Protein 1ZEE (pdb70)

CATH classification: 1.20.58.600 (+1 more: 1.20.58.480)

Solvent-accessible surface area: 31038 Å² total

Structure (mmCIF, N/CA/C/O backbone):
data_1ZEE
#
_entry.id   1ZEE
#
_cell.length_a   138.082
_cell.length_b   68.024
_cell.length_c   90.954
_cell.angle_alpha   90.00
_cell.angle_beta   90.00
_cell.angle_gamma   90.00
#
_symmetry.space_group_name_H-M   'P 21 21 2'
#
loop_
_entity.id
_entity.type
_entity.pdbx_description
1 polymer 'hypothetical protein SO4414'
2 water water
#
loop_
_atom_site.group_PDB
_atom_site.id
_atom_site.type_symbol
_atom_site.label_atom_id
_atom_site.label_alt_id
_atom_site.label_comp_id
_atom_site.label_asym_id
_atom_site.label_entity_id
_atom_site.label_seq_id
_atom_site.pdbx_PDB_ins_code
_atom_site.Cartn_x
_atom_site.Cartn_y
_atom_site.Cartn_z
_atom_site.occupancy
_atom_site.B_iso_or_equiv
_atom_site.auth_seq_id
_atom_site.auth_comp_id
_atom_site.auth_asym_id
_atom_site.auth_atom_id
_atom_site.pdbx_PDB_model_num
ATOM 1 N N . TYR A 1 6 ? 66.619 4.422 30.277 1.00 65.78 6 TYR A N 1
ATOM 2 C CA . TYR A 1 6 ? 65.625 3.531 30.948 1.00 65.54 6 TYR A CA 1
ATOM 3 C C . TYR A 1 6 ? 65.303 3.999 32.364 1.00 63.76 6 TYR A C 1
ATOM 4 O O . TYR A 1 6 ? 64.145 3.994 32.777 1.00 64.19 6 TYR A O 1
ATOM 13 N N . ASN A 1 7 ? 66.332 4.391 33.109 1.00 61.00 7 ASN A N 1
ATOM 14 C CA . ASN A 1 7 ? 66.159 4.844 34.485 1.00 58.63 7 ASN A CA 1
ATOM 15 C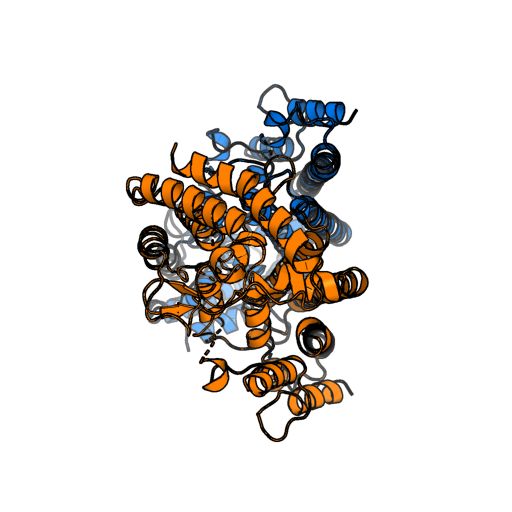 C . ASN A 1 7 ? 65.211 6.032 34.588 1.00 57.20 7 ASN A C 1
ATOM 16 O O . ASN A 1 7 ? 64.305 6.046 35.429 1.00 56.34 7 ASN A O 1
ATOM 21 N N . THR A 1 8 ? 65.426 7.028 33.730 1.00 54.76 8 THR A N 1
ATOM 22 C CA . THR A 1 8 ? 64.591 8.221 33.715 1.00 52.10 8 THR A CA 1
ATOM 23 C C . THR A 1 8 ? 63.142 7.822 33.492 1.00 50.07 8 THR A C 1
ATOM 24 O O . THR A 1 8 ? 62.248 8.309 34.177 1.00 48.34 8 THR A O 1
ATOM 28 N N . GLU A 1 9 ? 62.920 6.928 32.532 1.00 49.31 9 GLU A N 1
ATOM 29 C CA . GLU A 1 9 ? 61.574 6.455 32.224 1.00 48.80 9 GLU A CA 1
ATOM 30 C C . GLU A 1 9 ? 61.002 5.677 33.402 1.00 47.55 9 GLU A C 1
ATOM 31 O O . GLU A 1 9 ? 59.800 5.718 33.661 1.00 48.98 9 GLU A O 1
ATOM 37 N N . ALA A 1 10 ? 61.865 4.964 34.118 1.00 45.41 10 ALA A N 1
ATOM 38 C CA . ALA A 1 10 ? 61.420 4.175 35.261 1.00 43.95 10 ALA A CA 1
ATOM 39 C C . ALA A 1 10 ? 60.945 5.084 36.379 1.00 42.69 10 ALA A C 1
ATOM 40 O O . ALA A 1 10 ? 59.922 4.823 37.015 1.00 43.77 10 ALA A O 1
ATOM 42 N N . PHE A 1 11 ? 61.691 6.155 36.622 1.00 40.39 11 PHE A N 1
ATOM 43 C CA . PHE A 1 11 ? 61.322 7.085 37.678 1.00 37.64 11 PHE A CA 1
ATOM 44 C C . PHE A 1 11 ? 59.999 7.776 37.340 1.00 38.72 11 PHE A C 1
ATOM 45 O O . PHE A 1 11 ? 59.141 7.948 38.213 1.00 41.15 11 PHE A O 1
ATOM 53 N N . ASP A 1 12 ? 59.814 8.151 36.077 1.00 38.28 12 ASP A N 1
ATOM 54 C CA . ASP A 1 12 ? 58.578 8.817 35.672 1.00 38.57 12 ASP A CA 1
ATOM 55 C C . ASP A 1 12 ? 57.364 7.897 35.851 1.00 39.02 12 ASP A C 1
ATOM 56 O O . ASP A 1 12 ? 56.317 8.327 36.340 1.00 39.62 12 ASP A O 1
ATOM 61 N N . GLU A 1 13 ? 57.507 6.633 35.460 1.00 39.98 13 GLU A N 1
ATOM 62 C CA . GLU A 1 13 ? 56.420 5.661 35.599 1.00 40.67 13 GLU A CA 1
ATOM 63 C C . GLU A 1 13 ? 56.037 5.489 37.064 1.00 39.67 13 GLU A C 1
ATOM 64 O O . GLU A 1 13 ? 54.858 5.338 37.399 1.00 40.49 13 GLU A O 1
ATOM 70 N N . TRP A 1 14 ? 57.042 5.522 37.934 1.00 37.39 14 TRP A N 1
ATOM 71 C CA . TRP A 1 14 ? 56.817 5.400 39.367 1.00 35.06 14 TRP A CA 1
ATOM 72 C C . TRP A 1 14 ? 56.004 6.593 39.877 1.00 33.94 14 TRP A C 1
ATOM 73 O O . TRP A 1 14 ? 55.061 6.431 40.650 1.00 33.02 14 TRP A O 1
ATOM 84 N N . ILE A 1 15 ? 56.382 7.792 39.440 1.00 34.30 15 ILE A N 1
ATOM 85 C CA . ILE A 1 15 ? 55.691 9.014 39.855 1.00 32.86 15 ILE A CA 1
ATOM 86 C C . ILE A 1 15 ? 54.225 8.985 39.424 1.00 33.90 15 ILE A C 1
ATOM 87 O O . ILE A 1 15 ? 53.349 9.444 40.158 1.00 35.78 15 ILE A O 1
ATOM 92 N N . ARG A 1 16 ? 53.962 8.442 38.237 1.00 34.66 16 ARG A N 1
ATOM 93 C CA . ARG A 1 16 ? 52.609 8.383 37.686 1.00 34.78 16 ARG A CA 1
ATOM 94 C C . ARG A 1 16 ? 51.773 7.200 38.159 1.00 36.95 16 ARG A C 1
ATOM 95 O O . ARG A 1 16 ? 50.589 7.098 37.810 1.00 36.96 16 ARG A O 1
ATOM 103 N N . SER A 1 17 ? 52.373 6.304 38.937 1.00 37.51 17 SER A N 1
ATOM 104 C CA . SER A 1 17 ? 51.645 5.132 39.442 1.00 38.78 17 SER A CA 1
ATOM 105 C C . SER A 1 17 ? 51.773 4.949 40.966 1.00 39.21 17 SER A C 1
ATOM 106 O O . SER A 1 17 ? 50.980 5.500 41.738 1.00 37.99 17 SER A O 1
ATOM 109 N N . ARG A 1 18 ? 52.780 4.181 41.385 1.00 40.27 18 ARG A N 1
ATOM 110 C CA . ARG A 1 18 ? 52.998 3.891 42.796 1.00 41.63 18 ARG A CA 1
ATOM 111 C C . ARG A 1 18 ? 53.026 5.154 43.649 1.00 41.35 18 ARG A C 1
ATOM 112 O O . ARG A 1 18 ? 52.478 5.177 44.749 1.00 42.76 18 ARG A O 1
ATOM 120 N N . PHE A 1 19 ? 53.657 6.206 43.137 1.00 41.59 19 PHE A N 1
ATOM 121 C CA . PHE A 1 19 ? 53.750 7.472 43.858 1.00 40.18 19 PHE A CA 1
ATOM 122 C C . PHE A 1 19 ? 52.365 7.980 44.274 1.00 41.14 19 PHE A C 1
ATOM 123 O O . PHE A 1 19 ? 52.167 8.413 45.415 1.00 42.37 19 PHE A O 1
ATOM 131 N N . VAL A 1 20 ? 51.411 7.925 43.347 1.00 40.55 20 VAL A N 1
ATOM 132 C CA . VAL A 1 20 ? 50.056 8.395 43.613 1.00 40.20 20 VAL A CA 1
ATOM 133 C C . VAL A 1 20 ? 49.358 7.550 44.668 1.00 42.29 20 VAL A C 1
ATOM 134 O O . VAL A 1 20 ? 48.765 8.082 45.608 1.00 42.70 20 VAL A O 1
ATOM 138 N N . GLU A 1 21 ? 49.420 6.231 44.504 1.00 44.39 21 GLU A N 1
ATOM 139 C CA . GLU A 1 21 ? 48.784 5.311 45.447 1.00 45.80 21 GLU A CA 1
ATOM 140 C C . GLU A 1 21 ? 49.231 5.584 46.879 1.00 44.48 21 GLU A C 1
ATOM 141 O O . GLU A 1 21 ? 48.404 5.692 47.787 1.00 43.29 21 GLU A O 1
ATOM 147 N N . LEU A 1 22 ? 50.540 5.706 47.071 1.00 43.32 22 LEU A N 1
ATOM 148 C CA . LEU A 1 22 ? 51.091 5.954 48.390 1.00 42.26 22 LEU A CA 1
ATOM 149 C C . LEU A 1 22 ? 50.572 7.231 49.028 1.00 41.85 22 LEU A C 1
ATOM 150 O O . LEU A 1 22 ? 50.040 7.200 50.131 1.00 43.86 22 LEU A O 1
ATOM 155 N N . ASN A 1 23 ? 50.722 8.361 48.350 1.00 42.21 23 ASN A N 1
ATOM 156 C CA . ASN A 1 23 ? 50.251 9.620 48.918 1.00 39.45 23 ASN A CA 1
ATOM 157 C C . ASN A 1 23 ? 48.761 9.566 49.201 1.00 39.15 23 ASN A C 1
ATOM 158 O O . ASN A 1 23 ? 48.291 10.109 50.201 1.00 38.72 23 ASN A O 1
ATOM 163 N N . SER A 1 24 ? 48.015 8.917 48.314 1.00 39.17 24 SER A N 1
ATOM 164 C CA . SER A 1 24 ? 46.570 8.807 48.481 1.00 41.32 24 SER A CA 1
ATOM 165 C C . SER A 1 24 ? 46.209 8.034 49.742 1.00 42.15 24 SER A C 1
ATOM 166 O O . SER A 1 24 ? 45.429 8.513 50.572 1.00 41.79 24 SER A O 1
ATOM 169 N N . GLN A 1 25 ? 46.775 6.837 49.872 1.00 43.23 25 GLN A N 1
ATOM 170 C CA . GLN A 1 25 ? 46.526 5.983 51.028 1.00 44.73 25 GLN A CA 1
ATOM 171 C C . GLN A 1 25 ? 46.892 6.715 52.310 1.00 45.30 25 GLN A C 1
ATOM 172 O O . GLN A 1 25 ? 46.226 6.563 53.335 1.00 46.60 25 GLN A O 1
ATOM 178 N N . LEU A 1 26 ? 47.941 7.528 52.238 1.00 45.21 26 LEU A N 1
ATOM 179 C CA . LEU A 1 26 ? 48.393 8.293 53.385 1.00 45.68 26 LEU A CA 1
ATOM 180 C C . LEU A 1 26 ? 47.397 9.385 53.732 1.00 47.28 26 LEU A C 1
ATOM 181 O O . LEU A 1 26 ? 47.114 9.622 54.909 1.00 46.65 26 LEU A O 1
ATOM 186 N N . GLU A 1 27 ? 46.864 10.054 52.711 1.00 48.37 27 GLU A N 1
ATOM 187 C CA . GLU A 1 27 ? 45.883 11.111 52.940 1.00 48.49 27 GLU A CA 1
ATOM 188 C C . GLU A 1 27 ? 44.652 10.532 53.624 1.00 49.71 27 GLU A C 1
ATOM 189 O O . GLU A 1 27 ? 43.999 11.208 54.422 1.00 50.32 27 GLU A O 1
ATOM 195 N N . GLN A 1 28 ? 44.335 9.280 53.308 1.00 51.51 28 GLN A N 1
ATOM 196 C CA . GLN A 1 28 ? 43.173 8.628 53.902 1.00 54.21 28 GLN A CA 1
ATOM 197 C C . GLN A 1 28 ? 43.367 8.463 55.409 1.00 54.41 28 GLN A C 1
ATOM 198 O O . GLN A 1 28 ? 42.424 8.627 56.182 1.00 55.03 28 GLN A O 1
ATOM 204 N N . LEU A 1 29 ? 44.595 8.150 55.819 1.00 53.43 29 LEU A N 1
ATOM 205 C CA . LEU A 1 29 ? 44.909 7.983 57.231 1.00 52.08 29 LEU A CA 1
ATOM 206 C C . LEU A 1 29 ? 44.845 9.316 57.968 1.00 52.13 29 LEU A C 1
ATOM 207 O O . LEU A 1 29 ? 44.266 9.404 59.047 1.00 52.10 29 LEU A O 1
ATOM 212 N N . TYR A 1 30 ? 45.444 10.354 57.390 1.00 51.77 30 TYR A N 1
ATOM 213 C CA . TYR A 1 30 ? 45.436 11.665 58.026 1.00 51.42 30 TYR A CA 1
ATOM 214 C C . TYR A 1 30 ? 44.025 12.210 58.179 1.00 50.82 30 TYR A C 1
ATOM 215 O O . TYR A 1 30 ? 43.678 12.768 59.217 1.00 50.67 30 TYR A O 1
ATOM 224 N N . TYR A 1 31 ? 43.221 12.054 57.133 1.00 49.29 31 TYR A N 1
ATOM 225 C CA . TYR A 1 31 ? 41.858 12.569 57.132 1.00 50.20 31 TYR A CA 1
ATOM 226 C C . TYR A 1 31 ? 40.956 11.871 58.140 1.00 51.95 31 TYR A C 1
ATOM 227 O O . TYR A 1 31 ? 39.866 12.362 58.450 1.00 52.55 31 TYR A O 1
ATOM 236 N N . GLN A 1 32 ? 41.401 10.725 58.650 1.00 53.09 32 GLN A N 1
ATOM 237 C CA . GLN A 1 32 ? 40.614 9.981 59.633 1.00 53.80 32 GLN A CA 1
ATOM 238 C C . GLN A 1 32 ? 40.740 10.595 61.023 1.00 53.73 32 GLN A C 1
ATOM 239 O O . GLN A 1 32 ? 39.740 10.932 61.657 1.00 54.95 32 GLN A O 1
ATOM 245 N N . GLN A 1 33 ? 41.977 10.747 61.483 1.00 53.23 33 GLN A N 1
ATOM 246 C CA . GLN A 1 33 ? 42.233 11.280 62.812 1.00 53.62 33 GLN A CA 1
ATOM 247 C C . GLN A 1 33 ? 41.439 12.547 63.109 1.00 53.72 33 GLN A C 1
ATOM 248 O O . GLN A 1 33 ? 40.870 13.169 62.208 1.00 55.46 33 GLN A O 1
ATOM 254 N N . THR A 1 34 ? 41.384 12.911 64.386 1.00 53.13 34 THR A N 1
ATOM 255 C CA . THR A 1 34 ? 40.637 14.089 64.809 1.00 52.51 34 THR A CA 1
ATOM 256 C C . THR A 1 34 ? 41.410 15.365 64.501 1.00 52.67 34 THR A C 1
ATOM 257 O O . THR A 1 34 ? 40.820 16.395 64.168 1.00 52.84 34 THR A O 1
ATOM 261 N N . ASP A 1 35 ? 42.732 15.295 64.617 1.00 52.78 35 ASP A N 1
ATOM 262 C CA . ASP A 1 35 ? 43.579 16.447 64.323 1.00 53.92 35 ASP A CA 1
ATOM 263 C C . ASP A 1 35 ? 43.482 16.720 62.815 1.00 54.18 35 ASP A C 1
ATOM 264 O O . ASP A 1 35 ? 43.182 17.839 62.390 1.00 55.12 35 ASP A O 1
ATOM 269 N N . ARG A 1 36 ? 43.755 15.688 62.018 1.00 52.82 36 ARG A N 1
ATOM 270 C CA . ARG A 1 36 ? 43.672 15.771 60.559 1.00 52.68 36 ARG A CA 1
ATOM 271 C C . ARG A 1 36 ? 44.865 16.453 59.887 1.00 52.83 36 ARG A C 1
ATOM 272 O O . ARG A 1 36 ? 45.213 16.121 58.753 1.00 52.20 36 ARG A O 1
ATOM 280 N N . ALA A 1 37 ? 45.481 17.404 60.583 1.00 53.25 37 ALA A N 1
ATOM 281 C CA . ALA A 1 37 ? 46.655 18.112 60.070 1.00 53.87 37 ALA A CA 1
ATOM 282 C C . ALA A 1 37 ? 47.891 17.380 60.563 1.00 54.30 37 ALA A C 1
ATOM 283 O O . ALA A 1 37 ? 48.970 17.458 59.970 1.00 54.46 37 ALA A O 1
ATOM 285 N N . ASN A 1 38 ? 47.706 16.658 61.663 1.00 58.51 38 ASN A N 1
ATOM 286 C CA . ASN A 1 38 ? 48.777 15.895 62.291 1.00 59.23 38 ASN A CA 1
ATOM 287 C C . ASN A 1 38 ? 49.352 14.823 61.378 1.00 59.05 38 ASN A C 1
ATOM 288 O O . ASN A 1 38 ? 48.638 14.207 60.591 1.00 59.41 38 ASN A O 1
ATOM 293 N N . VAL A 1 39 ? 50.654 14.603 61.496 1.00 60.96 39 VAL A N 1
ATOM 294 C CA . VAL A 1 39 ? 51.338 13.611 60.678 1.00 62.45 39 VAL A CA 1
ATOM 295 C C . VAL A 1 39 ? 52.174 12.702 61.577 1.00 63.35 39 VAL A C 1
ATOM 296 O O . VAL A 1 39 ? 52.490 11.566 61.220 1.00 63.21 39 VAL A O 1
ATOM 300 N N . GLN A 1 40 ? 52.516 13.219 62.753 1.00 65.49 40 GLN A N 1
ATOM 301 C CA . GLN A 1 40 ? 53.309 12.487 63.732 1.00 67.73 40 GLN A CA 1
ATOM 302 C C . GLN A 1 40 ? 52.593 11.183 64.076 1.00 68.59 40 GLN A C 1
ATOM 303 O O . GLN A 1 40 ? 51.470 11.203 64.574 1.00 68.74 40 GLN A O 1
ATOM 309 N N . GLU A 1 41 ? 53.244 10.054 63.809 1.00 69.54 41 GLU A N 1
ATOM 310 C CA . GLU A 1 41 ? 52.661 8.743 64.086 1.00 71.03 41 GLU A CA 1
ATOM 311 C C . GLU A 1 41 ? 51.322 8.557 63.388 1.00 71.29 41 GLU A C 1
ATOM 312 O O . GLU A 1 41 ? 50.304 9.093 63.824 1.00 72.56 41 GLU A O 1
ATOM 318 N N . VAL A 1 42 ? 51.320 7.792 62.306 1.00 70.85 42 VAL A N 1
ATOM 319 C CA . VAL A 1 42 ? 50.084 7.542 61.581 1.00 70.60 42 VAL A CA 1
ATOM 320 C C . VAL A 1 42 ? 50.304 6.577 60.423 1.00 70.26 42 VAL A C 1
ATOM 321 O O . VAL A 1 42 ? 49.684 5.513 60.365 1.00 71.86 42 VAL A O 1
ATOM 325 N N . GLY A 1 43 ? 51.189 6.941 59.506 1.00 68.28 43 GLY A N 1
ATOM 326 C CA . GLY A 1 43 ? 51.464 6.067 58.381 1.00 66.56 43 GLY A CA 1
ATOM 327 C C . GLY A 1 43 ? 52.957 5.948 58.182 1.00 66.04 43 GLY A C 1
ATOM 328 O O . GLY A 1 43 ? 53.454 6.104 57.072 1.00 65.60 43 GLY A O 1
ATOM 329 N N . THR A 1 44 ? 53.674 5.670 59.267 1.00 65.69 44 THR A N 1
ATOM 330 C CA . THR A 1 44 ? 55.127 5.551 59.216 1.00 64.65 44 THR A CA 1
ATOM 331 C C . THR A 1 44 ? 55.607 4.430 58.305 1.00 63.64 44 THR A C 1
ATOM 332 O O . THR A 1 44 ? 56.778 4.395 57.928 1.00 64.42 44 THR A O 1
ATOM 336 N N . GLU A 1 45 ? 54.706 3.515 57.956 1.00 62.12 45 GLU A N 1
ATOM 337 C CA . GLU A 1 45 ? 55.051 2.403 57.078 1.00 60.22 45 GLU A CA 1
ATOM 338 C C . GLU A 1 45 ? 55.004 2.813 55.609 1.00 58.05 45 GLU A C 1
ATOM 339 O O . GLU A 1 45 ? 55.893 2.472 54.825 1.00 58.16 45 GLU A O 1
ATOM 345 N N . LEU A 1 46 ? 53.961 3.541 55.236 1.00 55.16 46 LEU A N 1
ATOM 346 C CA . LEU A 1 46 ? 53.814 3.994 53.860 1.00 52.60 46 LEU A CA 1
ATO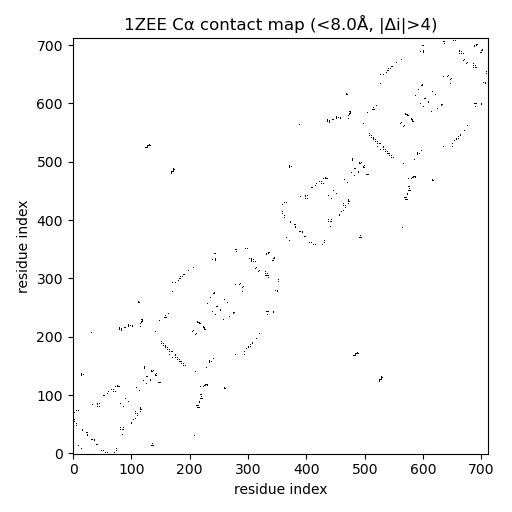M 347 C C . LEU A 1 46 ? 54.874 5.055 53.540 1.00 51.74 46 LEU A C 1
ATOM 348 O O . LEU A 1 46 ? 55.350 5.137 52.410 1.00 51.13 46 LEU A O 1
ATOM 353 N N . LYS A 1 47 ? 55.247 5.846 54.546 1.00 50.66 47 LYS A N 1
ATOM 354 C CA . LYS A 1 47 ? 56.250 6.893 54.383 1.00 50.77 47 LYS A CA 1
ATOM 355 C C . LYS A 1 47 ? 57.609 6.305 54.015 1.00 51.74 47 LYS A C 1
ATOM 356 O O . LYS A 1 47 ? 58.308 6.835 53.146 1.00 53.27 47 LYS A O 1
ATOM 362 N N . HIS A 1 48 ? 57.987 5.220 54.686 1.00 51.36 48 HIS A N 1
ATOM 363 C CA . HIS A 1 48 ? 59.262 4.556 54.410 1.00 51.81 48 HIS A CA 1
ATOM 364 C C . HIS A 1 48 ? 59.262 4.036 52.970 1.00 51.47 48 HIS A C 1
ATOM 365 O O . HIS A 1 48 ? 60.235 4.207 52.236 1.00 51.60 48 HIS A O 1
ATOM 372 N N . THR A 1 49 ? 58.164 3.399 52.572 1.00 51.09 49 THR A N 1
ATOM 373 C CA . THR A 1 49 ? 58.040 2.855 51.225 1.00 51.14 49 THR A CA 1
ATOM 374 C C . THR A 1 49 ? 58.167 3.954 50.162 1.00 51.09 49 THR A C 1
ATOM 375 O O . THR A 1 49 ? 58.810 3.757 49.124 1.00 50.85 49 THR A O 1
ATOM 379 N N . LEU A 1 50 ? 57.559 5.109 50.428 1.00 50.35 50 LEU A N 1
ATOM 380 C CA . LEU A 1 50 ? 57.611 6.246 49.509 1.00 49.19 50 LEU A CA 1
ATOM 381 C C . LEU A 1 50 ? 59.037 6.778 49.388 1.00 48.75 50 LEU A C 1
ATOM 382 O O . LEU A 1 50 ? 59.556 6.958 48.287 1.00 46.73 50 LEU A O 1
ATOM 387 N N . GLU A 1 51 ? 59.664 7.025 50.533 1.00 50.10 51 GLU A N 1
ATOM 388 C CA . GLU A 1 51 ? 61.024 7.537 50.570 1.00 51.12 51 GLU A CA 1
ATOM 389 C C . GLU A 1 51 ? 62.014 6.546 49.982 1.00 50.11 51 GLU A C 1
ATOM 390 O O . GLU A 1 51 ? 62.822 6.895 49.123 1.00 50.98 51 GLU A O 1
ATOM 396 N N . SER A 1 52 ? 61.946 5.310 50.459 1.00 48.50 52 SER A N 1
ATOM 397 C CA . SER A 1 52 ? 62.835 4.242 50.011 1.00 46.87 52 SER A CA 1
ATOM 398 C C . SER A 1 52 ? 62.744 3.971 48.504 1.00 45.27 52 SER A C 1
ATOM 399 O O . SER A 1 52 ? 63.762 3.957 47.812 1.00 45.25 52 SER A O 1
ATOM 402 N N . GLU A 1 53 ? 61.534 3.751 47.998 1.00 43.75 53 GLU A N 1
ATOM 403 C CA . GLU A 1 53 ? 61.361 3.482 46.574 1.00 45.33 53 GLU A CA 1
ATOM 404 C C . GLU A 1 53 ? 61.845 4.652 45.719 1.00 45.44 53 GLU A C 1
ATOM 405 O O . GLU A 1 53 ? 62.576 4.458 44.746 1.00 45.49 53 GLU A O 1
ATOM 411 N N . GLY A 1 54 ? 61.443 5.864 46.091 1.00 45.21 54 GLY A N 1
ATOM 412 C CA . GLY A 1 54 ? 61.849 7.040 45.343 1.00 45.73 54 GLY A CA 1
ATOM 413 C C . GLY A 1 54 ? 63.356 7.207 45.327 1.00 47.11 54 GLY A C 1
ATOM 414 O O . GLY A 1 54 ? 63.961 7.397 44.269 1.00 47.33 54 GLY A O 1
ATOM 415 N N . ARG A 1 55 ? 63.966 7.116 46.506 1.00 47.44 55 ARG A N 1
ATOM 416 C CA . ARG A 1 55 ? 65.403 7.275 46.644 1.00 47.13 55 ARG A CA 1
ATOM 417 C C . ARG A 1 55 ? 66.188 6.331 45.743 1.00 46.88 55 ARG A C 1
ATOM 418 O O . ARG A 1 55 ? 67.146 6.745 45.089 1.00 47.34 55 ARG A O 1
ATOM 426 N N . GLU A 1 56 ? 65.794 5.067 45.693 1.00 46.57 56 GLU A N 1
ATOM 427 C CA . GLU A 1 56 ? 66.520 4.126 44.849 1.00 46.70 56 GLU A CA 1
ATOM 428 C C . GLU A 1 56 ? 66.426 4.515 43.377 1.00 45.38 56 GLU A C 1
ATOM 429 O O . GLU A 1 56 ? 67.412 4.444 42.643 1.00 45.32 56 GLU A O 1
ATOM 435 N N . LEU A 1 57 ? 65.243 4.936 42.947 1.00 44.05 57 LEU A N 1
ATOM 436 C CA . LEU A 1 57 ? 65.058 5.351 41.558 1.00 42.52 57 LEU A CA 1
ATOM 437 C C . LEU A 1 57 ? 65.912 6.588 41.263 1.00 42.21 57 LEU A C 1
ATOM 438 O O . LEU A 1 57 ? 66.458 6.739 40.163 1.00 42.11 57 LEU A O 1
ATOM 443 N N . VAL A 1 58 ? 66.041 7.464 42.252 1.00 41.18 58 VAL A N 1
ATOM 444 C CA . VAL A 1 58 ? 66.842 8.665 42.089 1.00 41.35 58 VAL A CA 1
ATOM 445 C C . VAL A 1 58 ? 68.322 8.316 41.983 1.00 42.81 58 VAL A C 1
ATOM 446 O O . VAL A 1 58 ? 69.021 8.834 41.113 1.00 43.59 58 VAL A O 1
ATOM 450 N N . LYS A 1 59 ? 68.797 7.444 42.870 1.00 44.77 59 LYS A N 1
ATOM 451 C CA . LYS A 1 59 ? 70.198 7.027 42.857 1.00 46.53 59 LYS A CA 1
ATOM 452 C C . LYS A 1 59 ? 70.549 6.382 41.522 1.00 47.04 59 LYS A C 1
ATOM 453 O O . LYS A 1 59 ? 71.637 6.596 40.988 1.00 47.42 59 LYS A O 1
ATOM 459 N N . ALA A 1 60 ? 69.624 5.591 40.987 1.00 47.99 60 ALA A N 1
ATOM 460 C CA . ALA A 1 60 ? 69.846 4.922 39.711 1.00 51.02 60 ALA A CA 1
ATOM 461 C C . ALA A 1 60 ? 69.852 5.931 38.570 1.00 53.23 60 ALA A C 1
ATOM 462 O O . ALA A 1 60 ? 70.186 5.590 37.440 1.00 54.20 60 ALA A O 1
ATOM 464 N N . LEU A 1 61 ? 69.485 7.173 38.886 1.00 55.71 61 LEU A N 1
ATOM 465 C CA . LEU A 1 61 ? 69.418 8.264 37.911 1.00 57.71 61 LEU A CA 1
ATOM 466 C C . LEU A 1 61 ? 70.600 9.215 37.987 1.00 59.62 61 LEU A C 1
ATOM 467 O O . LEU A 1 61 ? 70.921 9.889 37.011 1.00 59.86 61 LEU A O 1
ATOM 472 N N . LEU A 1 62 ? 71.245 9.279 39.144 1.00 62.40 62 LEU A N 1
ATOM 473 C CA . LEU A 1 62 ? 72.378 10.177 39.305 1.00 65.83 62 LEU A CA 1
ATOM 474 C C . LEU A 1 62 ? 73.604 9.641 38.575 1.00 68.27 62 LEU A C 1
ATOM 475 O O . LEU A 1 62 ? 74.725 9.717 39.078 1.00 68.46 62 LEU A O 1
ATOM 480 N N . ASP A 1 63 ? 73.370 9.102 37.380 1.00 71.47 63 ASP A N 1
ATOM 481 C CA . ASP A 1 63 ? 74.426 8.541 36.536 1.00 73.89 63 ASP A CA 1
ATOM 482 C C . ASP A 1 63 ? 74.200 9.017 35.094 1.00 74.38 63 ASP A C 1
ATOM 483 O O . ASP A 1 63 ? 75.129 9.481 34.428 1.00 74.01 63 ASP A O 1
ATOM 488 N N . GLU A 1 64 ? 72.957 8.903 34.629 1.00 75.45 64 GLU A N 1
ATOM 489 C CA . GLU A 1 64 ? 72.574 9.331 33.282 1.00 76.08 64 GLU A CA 1
ATOM 490 C C . GLU A 1 64 ? 71.715 10.595 33.364 1.00 76.15 64 GLU A C 1
ATOM 491 O O . GLU A 1 64 ? 70.980 10.934 32.432 1.00 75.86 64 GLU A O 1
ATOM 497 N N . GLY A 1 65 ? 71.814 11.278 34.500 1.00 76.20 65 GLY A N 1
ATOM 498 C CA . GLY A 1 65 ? 71.067 12.502 34.709 1.00 76.27 65 GLY A CA 1
ATOM 499 C C . GLY A 1 65 ? 71.964 13.714 34.529 1.00 76.37 65 GLY A C 1
ATOM 500 O O . GLY A 1 65 ? 71.877 14.678 35.292 1.00 76.71 65 GLY A O 1
ATOM 501 N N . ASN A 1 66 ? 72.828 13.656 33.516 1.00 76.22 66 ASN A N 1
ATOM 502 C CA . ASN A 1 66 ? 73.757 14.742 33.197 1.00 75.81 66 ASN A CA 1
ATOM 503 C C . ASN A 1 66 ? 74.100 14.708 31.710 1.00 74.75 66 ASN A C 1
ATOM 504 O O . ASN A 1 66 ? 74.898 15.510 31.224 1.00 75.26 66 ASN A O 1
ATOM 509 N N . THR A 1 67 ? 73.485 13.775 30.993 1.00 73.35 67 THR A N 1
ATOM 510 C CA . THR A 1 67 ? 73.723 13.623 29.563 1.00 71.65 67 THR A CA 1
ATOM 511 C C . THR A 1 67 ? 73.167 14.789 28.736 1.00 69.82 67 THR A C 1
ATOM 512 O O . THR A 1 67 ? 73.518 14.947 27.566 1.00 69.79 67 THR A O 1
ATOM 516 N N . ASP A 1 68 ? 72.309 15.605 29.344 1.00 67.30 68 ASP A N 1
ATOM 517 C CA . ASP A 1 68 ? 71.716 16.749 28.654 1.00 64.79 68 ASP A CA 1
ATOM 518 C C . ASP A 1 68 ? 70.946 16.320 27.409 1.00 61.87 68 ASP A C 1
ATOM 519 O O . ASP A 1 68 ? 71.512 16.209 26.320 1.00 60.55 68 ASP A O 1
ATOM 524 N N . GLU A 1 69 ? 69.649 16.083 27.586 1.00 58.60 69 GLU A N 1
ATOM 525 C CA . GLU A 1 69 ? 68.771 15.663 26.500 1.00 54.38 69 GLU A CA 1
ATOM 526 C C . GLU A 1 69 ? 67.836 16.806 26.094 1.00 49.99 69 GLU A C 1
ATOM 527 O O . GLU A 1 69 ? 66.732 16.564 25.608 1.00 49.76 69 GLU A O 1
ATOM 533 N N . GLY A 1 70 ? 68.281 18.044 26.294 1.00 45.04 70 GLY A N 1
ATOM 534 C CA . GLY A 1 70 ? 67.460 19.196 25.957 1.00 39.37 70 GLY A CA 1
ATOM 535 C C . GLY A 1 70 ? 66.821 19.781 27.210 1.00 36.85 70 GLY A C 1
ATOM 536 O O . GLY A 1 70 ? 66.747 19.110 28.237 1.00 35.54 70 GLY A O 1
ATOM 537 N N . PHE A 1 71 ? 66.350 21.023 27.129 1.00 33.74 71 PHE A N 1
ATOM 538 C CA . PHE A 1 71 ? 65.733 21.688 28.270 1.00 30.19 71 PHE A CA 1
ATOM 539 C C . PHE A 1 71 ? 64.455 21.022 28.759 1.00 30.90 71 PHE A C 1
ATOM 540 O O . PHE A 1 71 ? 64.272 20.865 29.965 1.00 32.69 71 PHE A O 1
ATOM 548 N N . ASP A 1 72 ? 63.564 20.640 27.841 1.00 30.11 72 ASP A N 1
ATOM 549 C CA . ASP A 1 72 ? 62.297 20.023 28.247 1.00 30.66 72 ASP A CA 1
ATOM 550 C C . ASP A 1 72 ? 62.490 18.761 29.072 1.00 29.46 72 ASP A C 1
ATOM 551 O O . ASP A 1 72 ? 61.793 18.565 30.067 1.00 30.49 72 ASP A O 1
ATOM 556 N N . SER A 1 73 ? 63.424 17.906 28.664 1.00 27.23 73 SER A N 1
ATOM 557 C CA . SER A 1 73 ? 63.666 16.678 29.398 1.00 26.94 73 SER A CA 1
ATOM 558 C C . SER A 1 73 ? 64.218 16.970 30.778 1.00 25.62 73 SER A C 1
ATOM 559 O O . SER A 1 73 ? 63.784 16.377 31.760 1.00 28.96 73 SER A O 1
ATOM 562 N N . ALA A 1 74 ? 65.161 17.896 30.858 1.00 23.64 74 ALA A N 1
ATOM 563 C CA . ALA A 1 74 ? 65.738 18.256 32.143 1.00 24.03 74 ALA A CA 1
ATOM 564 C C . ALA A 1 74 ? 64.681 18.801 33.105 1.00 24.13 74 ALA A C 1
ATOM 565 O O . ALA A 1 74 ? 64.575 18.350 34.245 1.00 23.89 74 ALA A O 1
ATOM 567 N N . PHE A 1 75 ? 63.891 19.762 32.639 1.00 23.10 75 PHE A N 1
ATOM 568 C CA . PHE A 1 75 ? 62.869 20.377 33.484 1.00 23.11 75 PHE A CA 1
ATOM 569 C C . PHE A 1 75 ? 61.860 19.333 33.962 1.00 23.38 75 PHE A C 1
ATOM 570 O O . PHE A 1 75 ? 61.402 19.372 35.107 1.00 21.96 75 PHE A O 1
ATOM 578 N N . ASP A 1 76 ? 61.530 18.396 33.083 1.00 22.84 76 ASP A N 1
ATOM 579 C CA . ASP A 1 76 ? 60.571 17.359 33.417 1.00 25.25 76 ASP A CA 1
ATOM 580 C C . ASP A 1 76 ? 61.141 16.439 34.490 1.00 25.96 76 ASP A C 1
ATOM 581 O O . ASP A 1 76 ? 60.428 16.024 35.410 1.00 27.81 76 ASP A O 1
ATOM 586 N N . LEU A 1 77 ? 62.421 16.109 34.364 1.00 26.28 77 LEU A N 1
ATOM 587 C CA . LEU A 1 77 ? 63.074 15.255 35.342 1.00 26.50 77 LEU A CA 1
ATOM 588 C C . LEU A 1 77 ? 63.145 16.021 36.658 1.00 28.09 77 LEU A C 1
ATOM 589 O O . LEU A 1 77 ? 62.883 15.458 37.721 1.00 30.40 77 LEU A O 1
ATOM 594 N N . LEU A 1 78 ? 63.496 17.306 36.598 1.00 28.27 78 LEU A N 1
ATOM 595 C CA . LEU A 1 78 ? 63.561 18.097 37.821 1.00 27.07 78 LEU A CA 1
ATOM 596 C C . LEU A 1 78 ? 62.201 18.065 38.486 1.00 28.50 78 LEU A C 1
ATOM 597 O O . LEU A 1 78 ? 62.101 18.103 39.708 1.00 28.84 78 LEU A O 1
ATOM 602 N N . GLY A 1 79 ? 61.153 17.992 37.670 1.00 30.32 79 GLY A N 1
ATOM 603 C CA . GLY A 1 79 ? 59.807 17.988 38.207 1.00 30.06 79 GLY A CA 1
ATOM 604 C C . GLY A 1 79 ? 59.547 16.768 39.050 1.00 30.95 79 GLY A C 1
ATOM 605 O O . GLY A 1 79 ? 59.048 16.866 40.166 1.00 31.94 79 GLY A O 1
ATOM 606 N N . ASN A 1 80 ? 59.889 15.605 38.516 1.00 30.99 80 ASN A N 1
ATOM 607 C CA . ASN A 1 80 ? 59.655 14.387 39.249 1.00 30.15 80 ASN A CA 1
ATOM 608 C C . ASN A 1 80 ? 60.432 14.393 40.549 1.00 31.30 80 ASN A C 1
ATOM 609 O O . ASN A 1 80 ? 59.870 14.096 41.603 1.00 32.33 80 ASN A O 1
ATOM 614 N N . VAL A 1 81 ? 61.712 14.750 40.494 1.00 30.23 81 VAL A N 1
ATOM 615 C CA . VAL A 1 81 ? 62.493 14.793 41.718 1.00 29.31 81 VAL A CA 1
ATOM 616 C C . VAL A 1 81 ? 61.852 15.785 42.693 1.00 31.20 81 VAL A C 1
ATOM 617 O O . VAL A 1 81 ? 61.718 15.498 43.881 1.00 32.74 81 VAL A O 1
ATOM 621 N N . GLY A 1 82 ? 61.433 16.941 42.185 1.00 31.56 82 GLY A N 1
ATOM 622 C CA . GLY A 1 82 ? 60.821 17.945 43.044 1.00 30.33 82 GLY A CA 1
ATOM 623 C C . GLY A 1 82 ? 59.505 17.480 43.641 1.00 31.08 82 GLY A C 1
ATOM 624 O O . GLY A 1 82 ? 59.178 17.787 44.792 1.00 30.61 82 GLY A O 1
ATOM 625 N N . LEU A 1 83 ? 58.742 16.750 42.836 1.00 30.93 83 LEU A N 1
ATOM 626 C CA . LEU A 1 83 ? 57.455 16.211 43.243 1.00 31.22 83 LEU A CA 1
ATOM 627 C C . LEU A 1 83 ? 57.690 15.228 44.403 1.00 33.44 83 LEU A C 1
ATOM 628 O O . LEU A 1 83 ? 56.969 15.236 45.408 1.00 33.94 83 LEU A O 1
ATOM 633 N N . TYR A 1 84 ? 58.715 14.395 44.254 1.00 33.66 84 TYR A N 1
ATOM 634 C CA . TYR A 1 84 ? 59.078 13.419 45.265 1.00 34.02 84 TYR A CA 1
ATOM 635 C C . TYR A 1 84 ? 59.466 14.143 46.556 1.00 36.79 84 TYR A C 1
ATOM 636 O O . TYR A 1 84 ? 58.950 13.833 47.634 1.00 35.87 84 TYR A O 1
ATOM 653 N N . ALA A 1 86 ? 58.750 17.133 47.413 1.00 38.85 86 ALA A N 1
ATOM 654 C CA . ALA A 1 86 ? 57.603 17.884 47.904 1.00 36.06 86 ALA A CA 1
ATOM 655 C C . ALA A 1 86 ? 56.707 16.995 48.769 1.00 36.03 86 ALA A C 1
ATOM 656 O O . ALA A 1 86 ? 56.177 17.442 49.784 1.00 35.42 86 ALA A O 1
ATOM 658 N N . ALA A 1 87 ? 56.530 15.741 48.355 1.00 36.39 87 ALA A N 1
ATOM 659 C CA . ALA A 1 87 ? 55.702 14.802 49.104 1.00 36.08 87 ALA A CA 1
ATOM 660 C C . ALA A 1 87 ? 56.394 14.488 50.430 1.00 37.09 87 ALA A C 1
ATOM 661 O O . ALA A 1 87 ? 55.759 14.457 51.484 1.00 38.22 87 ALA A O 1
ATOM 663 N N . CYS A 1 88 ? 57.701 14.264 50.376 1.00 37.49 88 CYS A N 1
ATOM 664 C CA . CYS A 1 88 ? 58.451 13.977 51.587 1.00 38.37 88 CYS A CA 1
ATOM 665 C C . CYS A 1 88 ? 58.262 15.111 52.597 1.00 37.80 88 CYS A C 1
ATOM 666 O O . CYS A 1 88 ? 58.137 14.865 53.790 1.00 39.38 88 CYS A O 1
ATOM 669 N N . ARG A 1 89 ? 58.239 16.350 52.126 1.00 36.15 89 ARG A N 1
ATOM 670 C CA . ARG A 1 89 ? 58.048 17.465 53.036 1.00 35.69 89 ARG A CA 1
ATOM 671 C C . ARG A 1 89 ? 56.645 17.420 53.613 1.00 38.07 89 ARG A C 1
ATOM 672 O O . ARG A 1 89 ? 56.431 17.779 54.780 1.00 37.56 89 ARG A O 1
ATOM 680 N N . ARG A 1 90 ? 55.686 16.989 52.795 1.00 37.31 90 ARG A N 1
ATOM 681 C CA . ARG A 1 90 ? 54.301 16.922 53.239 1.00 38.37 90 ARG A CA 1
ATOM 682 C C . ARG A 1 90 ? 54.139 15.930 54.377 1.00 39.44 90 ARG A C 1
ATOM 683 O O . ARG A 1 90 ? 53.498 16.235 55.376 1.00 42.18 90 ARG A O 1
ATOM 691 N N . HIS A 1 91 ? 54.719 14.747 54.206 1.00 40.49 91 HIS A N 1
ATOM 692 C CA . HIS A 1 91 ? 54.652 13.680 55.192 1.00 41.08 91 HIS A CA 1
ATOM 693 C C . HIS A 1 91 ? 55.736 13.861 56.242 1.00 42.32 91 HIS A C 1
ATOM 694 O O . HIS A 1 91 ? 56.128 12.913 56.924 1.00 43.55 91 HIS A O 1
ATOM 701 N N . GLU A 1 92 ? 56.219 15.090 56.355 1.00 42.74 92 GLU A N 1
ATOM 702 C CA . GLU A 1 92 ? 57.265 15.446 57.302 1.00 44.06 92 GLU A CA 1
ATOM 703 C C . GLU A 1 92 ? 58.426 14.459 57.378 1.00 43.97 92 GLU A C 1
ATOM 704 O O . GLU A 1 92 ? 59.067 14.329 58.424 1.00 44.15 92 GLU A O 1
ATOM 710 N N . ILE A 1 93 ? 58.690 13.759 56.274 1.00 43.35 93 ILE A N 1
ATOM 711 C CA . ILE A 1 93 ? 59.825 12.841 56.219 1.00 42.87 93 ILE A CA 1
ATOM 712 C C . ILE A 1 93 ? 61.048 13.752 56.147 1.00 43.74 93 ILE A C 1
ATOM 713 O O . ILE A 1 93 ? 62.181 13.321 56.336 1.00 44.57 93 ILE A O 1
ATOM 718 N N . THR A 1 94 ? 60.789 15.022 55.840 1.00 45.09 94 THR A N 1
ATOM 719 C CA . THR A 1 94 ? 61.814 16.056 55.777 1.00 45.22 94 THR A CA 1
ATOM 720 C C . THR A 1 94 ? 61.165 17.338 56.294 1.00 46.48 94 THR A C 1
ATOM 721 O O . THR A 1 94 ? 59.999 17.612 56.005 1.00 45.18 94 THR A O 1
ATOM 725 N N . GLU A 1 95 ? 61.906 18.107 57.085 1.00 49.53 95 GLU A N 1
ATOM 726 C CA . GLU A 1 95 ? 61.371 19.351 57.636 1.00 53.07 95 GLU A CA 1
ATOM 727 C C . GLU A 1 95 ? 62.448 20.435 57.606 1.00 54.68 95 GLU A C 1
ATOM 728 O O . GLU A 1 95 ? 63.590 20.188 57.994 1.00 55.87 95 GLU A O 1
ATOM 734 N N . PRO A 1 96 ? 62.098 21.651 57.144 1.00 56.11 96 PRO A N 1
ATOM 735 C CA . PRO A 1 96 ? 63.051 22.764 57.063 1.00 57.74 96 PRO A CA 1
ATOM 736 C C . PRO A 1 96 ? 63.753 23.136 58.369 1.00 59.48 96 PRO A C 1
ATOM 737 O O . PRO A 1 96 ? 64.934 22.834 58.541 1.00 60.01 96 PRO A O 1
ATOM 741 N N . THR A 1 97 ? 63.031 23.790 59.279 1.00 62.34 97 THR A N 1
ATOM 742 C CA . THR A 1 97 ? 63.581 24.221 60.572 1.00 63.94 97 THR A CA 1
ATOM 743 C C . THR A 1 97 ? 64.113 23.069 61.423 1.00 64.45 97 THR A C 1
ATOM 744 O O . THR A 1 97 ? 65.120 23.211 62.117 1.00 64.88 97 THR A O 1
ATOM 748 N N . ARG A 1 98 ? 63.436 21.929 61.363 1.00 63.99 98 ARG A N 1
ATOM 749 C CA . ARG A 1 98 ? 63.843 20.753 62.116 1.00 63.19 98 ARG A CA 1
ATOM 750 C C . ARG A 1 98 ? 65.244 20.308 61.718 1.00 62.61 98 ARG A C 1
ATOM 751 O O . ARG A 1 98 ? 65.980 19.737 62.522 1.00 63.68 98 ARG A O 1
ATOM 759 N N . GLU A 1 99 ? 65.605 20.578 60.467 1.00 61.49 99 GLU A N 1
ATOM 760 C CA . GLU A 1 99 ? 66.901 20.179 59.918 1.00 59.59 99 GLU A CA 1
ATOM 761 C C . GLU A 1 99 ? 67.845 21.349 59.689 1.00 57.50 99 GLU A C 1
ATOM 762 O O . GLU A 1 99 ? 67.476 22.512 59.844 1.00 58.76 99 GLU A O 1
ATOM 768 N N . THR A 1 100 ? 69.075 21.030 59.320 1.00 55.11 100 THR A N 1
ATOM 769 C CA . THR A 1 100 ? 70.061 22.058 59.043 1.00 53.71 100 THR A CA 1
ATOM 770 C C . THR A 1 100 ? 70.408 21.938 57.564 1.00 51.91 100 THR A C 1
ATOM 771 O O . THR A 1 100 ? 70.914 22.873 56.944 1.00 52.17 100 THR A O 1
ATOM 775 N N . THR A 1 101 ? 70.110 20.767 57.013 1.00 50.27 101 THR A N 1
ATOM 776 C CA . THR A 1 101 ? 70.356 20.455 55.614 1.00 47.27 101 THR A CA 1
ATOM 777 C C . THR A 1 101 ? 69.413 19.307 55.254 1.00 46.38 101 THR A C 1
ATOM 778 O O . THR A 1 101 ? 69.026 18.523 56.117 1.00 46.08 101 THR A O 1
ATOM 782 N N . SER A 1 102 ? 69.027 19.216 53.988 1.00 45.16 102 SER A N 1
ATOM 783 C CA . SER A 1 102 ? 68.117 18.161 53.557 1.00 44.58 102 SER A CA 1
ATOM 784 C C . SER A 1 102 ? 68.655 16.771 53.856 1.00 44.29 102 SER A C 1
ATOM 785 O O . SER A 1 102 ? 69.824 16.487 53.607 1.00 46.46 102 SER A O 1
ATOM 788 N N . PRO A 1 103 ? 67.807 15.889 54.406 1.00 43.53 103 PRO A N 1
ATOM 789 C CA . PRO A 1 103 ? 68.205 14.517 54.730 1.00 43.41 103 PRO A CA 1
ATOM 790 C C . PRO A 1 103 ? 68.213 13.665 53.461 1.00 44.11 103 PRO A C 1
ATOM 791 O O . PRO A 1 103 ? 68.698 12.535 53.465 1.00 43.81 103 PRO A O 1
ATOM 795 N N . LEU A 1 104 ? 67.649 14.209 52.386 1.00 44.05 104 LEU A N 1
ATOM 796 C CA . LEU A 1 104 ? 67.583 13.508 51.107 1.00 45.11 104 LEU A CA 1
ATOM 797 C C . LEU A 1 104 ? 68.784 13.929 50.279 1.00 46.14 104 LEU A C 1
ATOM 798 O O . LEU A 1 104 ? 68.686 14.840 49.455 1.00 46.25 104 LEU A O 1
ATOM 803 N N . LEU A 1 105 ? 69.913 13.260 50.501 1.00 46.41 105 LEU A N 1
ATOM 804 C CA . LEU A 1 105 ? 71.164 13.576 49.814 1.00 45.78 105 LEU A CA 1
ATOM 805 C C . LEU A 1 105 ? 71.163 13.338 48.299 1.00 45.56 105 LEU A C 1
ATOM 806 O O . LEU A 1 105 ? 71.560 14.215 47.529 1.00 46.00 105 LEU A O 1
ATOM 811 N N . GLU A 1 106 ? 70.734 12.156 47.875 1.00 43.78 106 GLU A N 1
ATOM 812 C CA . GLU A 1 106 ? 70.700 11.824 46.458 1.00 42.95 106 GLU A CA 1
ATOM 813 C C . GLU A 1 106 ? 69.829 12.825 45.685 1.00 42.26 106 GLU A C 1
ATOM 814 O O . GLU A 1 106 ? 70.309 13.501 44.770 1.00 41.94 106 GLU A O 1
ATOM 820 N N . ALA A 1 107 ? 68.556 12.928 46.068 1.00 39.88 107 ALA A N 1
ATOM 821 C CA . ALA A 1 107 ? 67.612 13.826 45.406 1.00 36.37 107 ALA A CA 1
ATOM 822 C C . ALA A 1 107 ? 68.033 15.296 45.403 1.00 37.28 107 ALA A C 1
ATOM 823 O O . ALA A 1 107 ? 67.763 16.009 44.435 1.00 38.10 107 ALA A O 1
ATOM 825 N N . SER A 1 108 ? 68.687 15.752 46.473 1.00 35.24 108 SER A N 1
ATOM 826 C CA . SER A 1 108 ? 69.131 17.141 46.562 1.00 33.21 108 SER A CA 1
ATOM 827 C C . SER A 1 108 ? 70.223 17.473 45.547 1.00 33.94 108 SER A C 1
ATOM 828 O O . SER A 1 108 ? 70.161 18.494 44.844 1.00 32.51 108 SER A O 1
ATOM 831 N N . ALA A 1 109 ? 71.235 16.615 45.491 1.00 31.94 109 ALA A N 1
ATOM 832 C CA . ALA A 1 109 ? 72.358 16.801 44.589 1.00 31.98 109 ALA A CA 1
ATOM 833 C C . ALA A 1 109 ? 71.912 16.810 43.135 1.00 32.98 109 ALA A C 1
ATOM 834 O O . ALA A 1 109 ? 72.438 17.575 42.322 1.00 33.39 109 ALA A O 1
ATOM 836 N N . LEU A 1 110 ? 70.969 15.934 42.803 1.00 31.13 110 LEU A N 1
ATOM 837 C CA . LEU A 1 110 ? 70.457 15.854 41.444 1.00 30.62 110 LEU A CA 1
ATOM 838 C C . LEU A 1 110 ? 69.586 17.075 41.140 1.00 31.75 110 LEU A C 1
ATOM 839 O O . LEU A 1 110 ? 69.665 17.641 40.052 1.00 32.51 110 LEU A O 1
ATOM 844 N N . ALA A 1 111 ? 68.760 17.481 42.102 1.00 31.36 111 ALA A N 1
ATOM 845 C CA . ALA A 1 111 ? 67.890 18.632 41.898 1.00 31.00 111 ALA A CA 1
ATOM 846 C C . ALA A 1 111 ? 68.687 19.906 41.666 1.00 31.05 111 ALA A C 1
ATOM 847 O O . ALA A 1 111 ? 68.440 20.625 40.708 1.00 31.79 111 ALA A O 1
ATOM 857 N N . HIS A 1 113 ? 71.669 20.177 40.726 1.00 31.39 113 HIS A N 1
ATOM 858 C CA . HIS A 1 113 ? 72.492 20.020 39.540 1.00 28.82 113 HIS A CA 1
ATOM 859 C C . HIS A 1 113 ? 71.687 20.468 38.326 1.00 28.07 113 HIS A C 1
ATOM 860 O O . HIS A 1 113 ? 72.142 21.302 37.547 1.00 26.37 113 HIS A O 1
ATOM 867 N N . ILE A 1 114 ? 70.483 19.920 38.176 1.00 25.86 114 ILE A N 1
ATOM 868 C CA . ILE A 1 114 ? 69.650 20.275 37.045 1.00 26.38 114 ILE A CA 1
ATOM 869 C C . ILE A 1 114 ? 69.175 21.727 37.059 1.00 25.33 114 ILE A C 1
ATOM 870 O O . ILE A 1 114 ? 69.289 22.413 36.049 1.00 26.35 114 ILE A O 1
ATOM 875 N N . GLY A 1 115 ? 68.659 22.194 38.198 1.00 25.53 115 GLY A N 1
ATOM 876 C CA . GLY A 1 115 ? 68.172 23.565 38.304 1.00 23.61 115 GLY A CA 1
ATOM 877 C C . GLY A 1 115 ? 69.182 24.646 37.956 1.00 23.99 115 GLY A C 1
ATOM 878 O O . GLY A 1 115 ? 68.871 25.612 37.251 1.00 24.28 115 GLY A O 1
ATOM 879 N N . ALA A 1 116 ? 70.401 24.485 38.458 1.00 24.81 116 ALA A N 1
ATOM 880 C CA . ALA A 1 116 ? 71.465 25.444 38.210 1.00 23.22 116 ALA A CA 1
ATOM 881 C C . ALA A 1 116 ? 71.871 25.303 36.755 1.00 25.42 116 ALA A C 1
ATOM 882 O O . ALA A 1 116 ? 72.356 26.241 36.131 1.00 27.37 116 ALA A O 1
ATOM 884 N N . SER A 1 117 ? 71.654 24.115 36.213 1.00 25.83 117 SER A N 1
ATOM 885 C CA . SER A 1 117 ? 72.022 23.849 34.840 1.00 26.12 117 SER A CA 1
ATOM 886 C C . SER A 1 117 ? 71.117 24.519 33.811 1.00 25.27 117 SER A C 1
ATOM 887 O O . SER A 1 117 ? 71.581 24.971 32.760 1.00 24.98 117 SER A O 1
ATOM 890 N N . ILE A 1 118 ? 69.825 24.575 34.110 1.00 22.68 118 ILE A N 1
ATOM 891 C CA . ILE A 1 118 ? 68.881 25.151 33.178 1.00 22.74 118 ILE A CA 1
ATOM 892 C C . ILE A 1 118 ? 68.308 26.493 33.633 1.00 23.71 118 ILE A C 1
ATOM 893 O O . ILE A 1 118 ? 67.449 27.067 32.960 1.00 27.76 118 ILE A O 1
ATOM 898 N N . GLY A 1 119 ? 68.783 26.992 34.774 1.00 22.14 119 GLY A N 1
ATOM 899 C CA . GLY A 1 119 ? 68.333 28.281 35.269 1.00 20.84 119 GLY A CA 1
ATOM 900 C C . GLY A 1 119 ? 66.985 28.343 35.969 1.00 22.56 119 GLY A C 1
ATOM 901 O O . GLY A 1 119 ? 66.226 29.278 35.736 1.00 23.51 119 GLY A O 1
ATOM 902 N N . VAL A 1 120 ? 66.671 27.364 36.813 1.00 20.17 120 VAL A N 1
ATOM 903 C CA . VAL A 1 120 ? 65.402 27.375 37.555 1.00 21.86 120 VAL A CA 1
ATOM 904 C C . VAL A 1 120 ? 65.625 26.914 39.004 1.00 22.90 120 VAL A C 1
ATOM 905 O O . VAL A 1 120 ? 66.629 26.291 39.321 1.00 25.46 120 VAL A O 1
ATOM 909 N N . THR A 1 121 ? 64.687 27.214 39.886 1.00 23.07 121 THR A N 1
ATOM 910 C CA . THR A 1 121 ? 64.823 26.798 41.271 1.00 23.09 121 THR A CA 1
ATOM 911 C C . THR A 1 121 ? 64.938 25.267 41.300 1.00 23.63 121 THR A C 1
ATOM 912 O O . THR A 1 121 ? 64.346 24.586 40.457 1.00 23.91 121 THR A O 1
ATOM 916 N N . PRO A 1 122 ? 65.730 24.706 42.248 1.00 22.70 122 PRO A N 1
ATOM 917 C CA . PRO A 1 122 ? 65.933 23.253 42.382 1.00 23.67 122 PRO A CA 1
ATOM 918 C C . PRO A 1 122 ? 64.815 22.465 43.069 1.00 25.00 122 PRO A C 1
ATOM 919 O O . PRO A 1 122 ? 65.074 21.554 43.868 1.00 26.88 122 PRO A O 1
ATOM 923 N N . ARG A 1 123 ? 63.578 22.800 42.731 1.00 26.51 123 ARG A N 1
ATOM 924 C CA . ARG A 1 123 ? 62.427 22.145 43.336 1.00 27.92 123 ARG A CA 1
ATOM 925 C C . ARG A 1 123 ? 61.185 22.214 42.464 1.00 28.39 123 ARG A C 1
ATOM 926 O O . ARG A 1 123 ? 61.188 22.787 41.375 1.00 27.72 123 ARG A O 1
ATOM 934 N N . PHE A 1 124 ? 60.121 21.622 42.992 1.00 28.44 124 PHE A N 1
ATOM 935 C CA . PHE A 1 124 ? 58.825 21.574 42.357 1.00 28.73 124 PHE A CA 1
ATOM 936 C C . PHE A 1 124 ? 58.325 22.992 42.127 1.00 27.99 124 PHE A C 1
ATOM 937 O O . PHE A 1 124 ? 58.218 23.769 43.065 1.00 29.98 124 PHE A O 1
ATOM 945 N N . ALA A 1 125 ? 58.041 23.329 40.872 1.00 28.66 125 ALA A N 1
ATOM 946 C CA . ALA A 1 125 ? 57.541 24.660 40.523 1.00 26.82 125 ALA A CA 1
ATOM 947 C C . ALA A 1 125 ? 56.158 24.524 39.914 1.00 26.55 125 ALA A C 1
ATOM 948 O O . ALA A 1 125 ? 55.809 23.468 39.395 1.00 26.56 125 ALA A O 1
ATOM 950 N N . THR A 1 126 ? 55.388 25.606 39.950 1.00 27.75 126 THR A N 1
ATOM 951 C CA . THR A 1 126 ? 54.026 25.593 39.435 1.00 26.91 126 THR A CA 1
ATOM 952 C C . THR A 1 126 ? 53.859 24.980 38.059 1.00 27.30 126 THR A C 1
ATOM 953 O O . THR A 1 126 ? 52.926 24.205 37.827 1.00 29.13 126 THR A O 1
ATOM 957 N N . ALA A 1 127 ? 54.757 25.321 37.143 1.00 26.64 127 ALA A N 1
ATOM 958 C CA . ALA A 1 127 ? 54.677 24.789 35.787 1.00 27.36 127 ALA A CA 1
ATOM 959 C C . ALA A 1 127 ? 54.719 23.257 35.730 1.00 25.61 127 ALA A C 1
ATOM 960 O O . ALA A 1 127 ? 54.200 22.663 34.794 1.00 25.09 127 ALA A O 1
ATOM 962 N N . HIS A 1 128 ? 55.336 22.626 36.723 1.00 24.81 128 HIS A N 1
ATOM 963 C CA . HIS A 1 128 ? 55.444 21.170 36.737 1.00 23.48 128 HIS A CA 1
ATOM 964 C C . HIS A 1 128 ? 54.117 20.449 36.828 1.00 24.43 128 HIS A C 1
ATOM 965 O O . HIS A 1 128 ? 53.970 19.331 36.328 1.00 25.13 128 HIS A O 1
ATOM 972 N N . LEU A 1 129 ? 53.143 21.070 37.474 1.00 25.43 129 LEU A N 1
ATOM 973 C CA . LEU A 1 129 ? 51.844 20.425 37.589 1.00 26.91 129 LEU A CA 1
ATOM 974 C C . LEU A 1 129 ? 50.794 21.075 36.713 1.00 26.18 129 LEU A C 1
ATOM 975 O O . LEU A 1 129 ? 49.781 20.455 36.415 1.00 28.13 129 LEU A O 1
ATOM 980 N N . THR A 1 130 ? 51.034 22.314 36.298 1.00 24.95 130 THR A N 1
ATOM 981 C CA . THR A 1 130 ? 50.069 23.035 35.467 1.00 25.52 130 THR A CA 1
ATOM 982 C C . THR A 1 130 ? 50.316 23.012 33.953 1.00 26.02 130 THR A C 1
ATOM 983 O O . THR A 1 130 ? 49.935 22.063 33.273 1.00 27.00 130 THR A O 1
ATOM 987 N N . THR A 1 131 ? 50.964 24.059 33.443 1.00 26.51 131 THR A N 1
ATOM 988 C CA . THR A 1 131 ? 51.229 24.231 32.007 1.00 25.69 131 THR A CA 1
ATOM 989 C C . THR A 1 131 ? 52.175 23.253 31.351 1.00 26.24 131 THR A C 1
ATOM 990 O O . THR A 1 131 ? 52.122 23.067 30.136 1.00 26.90 131 THR A O 1
ATOM 994 N N . HIS A 1 132 ? 53.063 22.658 32.134 1.00 26.72 132 HIS A N 1
ATOM 995 C CA . HIS A 1 132 ? 54.027 21.703 31.587 1.00 27.17 132 HIS A CA 1
ATOM 996 C C . HIS A 1 132 ? 53.932 20.335 32.246 1.00 27.16 132 HIS A C 1
ATOM 997 O O . HIS A 1 132 ? 54.947 19.725 32.573 1.00 30.76 132 HIS A O 1
ATOM 1004 N N . ASN A 1 133 ? 52.710 19.856 32.426 1.00 27.54 133 ASN A N 1
ATOM 1005 C CA . ASN A 1 133 ? 52.463 18.556 33.044 1.00 28.09 133 ASN A CA 1
ATOM 1006 C C . ASN A 1 133 ? 51.896 17.649 31.960 1.00 28.68 133 ASN A C 1
ATOM 1007 O O . ASN A 1 133 ? 50.714 17.712 31.645 1.00 30.55 133 ASN A O 1
ATOM 1012 N N . ARG A 1 134 ? 52.731 16.807 31.375 1.00 29.10 134 ARG A N 1
ATOM 1013 C CA . ARG A 1 134 ? 52.253 15.955 30.300 1.00 31.34 134 ARG A CA 1
ATOM 1014 C C . ARG A 1 134 ? 51.245 14.887 30.731 1.00 33.36 134 ARG A C 1
ATOM 1015 O O . ARG A 1 134 ? 51.351 14.306 31.810 1.00 34.78 134 ARG A O 1
ATOM 1023 N N . ALA A 1 135 ? 50.254 14.652 29.876 1.00 34.07 135 ALA A N 1
ATOM 1024 C CA . ALA A 1 135 ? 49.235 13.656 30.143 1.00 35.09 135 ALA A CA 1
ATOM 1025 C C . ALA A 1 135 ? 49.468 12.439 29.270 1.00 37.15 135 ALA A C 1
ATOM 1026 O O . ALA A 1 135 ? 49.781 12.565 28.084 1.00 36.84 135 ALA A O 1
ATOM 1028 N N . HIS A 1 136 ? 49.334 11.262 29.873 1.00 39.59 136 HIS A N 1
ATOM 1029 C CA . HIS A 1 136 ? 49.490 9.992 29.167 1.00 42.02 136 HIS A CA 1
ATOM 1030 C C . HIS A 1 136 ? 48.122 9.332 29.203 1.00 43.25 136 HIS A C 1
ATOM 1031 O O . HIS A 1 136 ? 47.680 8.852 30.244 1.00 45.69 136 HIS A O 1
ATOM 1038 N N . ASN A 1 137 ? 47.446 9.346 28.064 1.00 44.28 137 ASN A N 1
ATOM 1039 C CA . ASN A 1 137 ? 46.121 8.765 27.944 1.00 45.19 137 ASN A CA 1
ATOM 1040 C C . ASN A 1 137 ? 45.115 9.453 28.871 1.00 44.05 137 ASN A C 1
ATOM 1041 O O . ASN A 1 137 ? 44.253 8.803 29.467 1.00 44.45 137 ASN A O 1
ATOM 1046 N N . GLY A 1 138 ? 45.230 10.774 28.983 1.00 42.15 138 GLY A N 1
ATOM 1047 C CA . GLY A 1 138 ? 44.324 11.540 29.820 1.00 39.22 138 GLY A CA 1
ATOM 1048 C C . GLY A 1 138 ? 44.799 11.735 31.244 1.00 39.28 138 GLY A C 1
ATOM 1049 O O . GLY A 1 138 ? 44.300 12.603 31.950 1.00 41.03 138 GLY A O 1
ATOM 1050 N N . ILE A 1 139 ? 45.772 10.940 31.672 1.00 39.50 139 ILE A N 1
ATOM 1051 C CA . ILE A 1 139 ? 46.288 11.037 33.036 1.00 38.35 139 ILE A CA 1
ATOM 1052 C C . ILE A 1 139 ? 47.635 11.751 33.112 1.00 36.73 139 ILE A C 1
ATOM 1053 O O . ILE A 1 139 ? 48.606 11.345 32.459 1.00 36.05 139 ILE A O 1
ATOM 1058 N N . TYR A 1 140 ? 47.686 12.813 33.916 1.00 34.32 140 TYR A N 1
ATOM 1059 C CA . TYR A 1 140 ? 48.901 13.598 34.084 1.00 33.86 140 TYR A CA 1
ATOM 1060 C C . TYR A 1 140 ? 49.410 13.550 35.515 1.00 34.17 140 TYR A C 1
ATOM 1061 O O . TYR A 1 140 ? 48.739 13.023 36.398 1.00 35.59 140 TYR A O 1
ATOM 1070 N N . LYS A 1 141 ? 50.603 14.086 35.737 1.00 33.68 141 LYS A N 1
ATOM 1071 C CA . LYS A 1 141 ? 51.201 14.069 37.062 1.00 32.39 141 LYS A CA 1
ATOM 1072 C C . LYS A 1 141 ? 50.293 14.669 38.120 1.00 33.45 141 LYS A C 1
ATOM 1073 O O . LYS A 1 141 ? 49.525 15.602 37.861 1.00 32.39 141 LYS A O 1
ATOM 1079 N N . ARG A 1 142 ? 50.403 14.117 39.325 1.00 34.60 142 ARG A N 1
ATOM 1080 C CA . ARG A 1 142 ? 49.605 14.539 40.467 1.00 34.71 142 ARG A CA 1
ATOM 1081 C C . ARG A 1 142 ? 50.150 13.884 41.729 1.00 35.38 142 ARG A C 1
ATOM 1082 O O . ARG A 1 142 ? 50.882 12.896 41.672 1.00 35.01 142 ARG A O 1
ATOM 1090 N N . PHE A 1 143 ? 49.791 14.446 42.873 1.00 35.24 143 PHE A N 1
ATOM 1091 C CA . PHE A 1 143 ? 50.238 13.897 44.135 1.00 35.64 143 PHE A CA 1
ATOM 1092 C C . PHE A 1 143 ? 49.299 12.772 44.546 1.00 35.94 143 PHE A C 1
ATOM 1093 O O . PHE A 1 143 ? 49.728 11.641 44.783 1.00 34.38 143 PHE A O 1
ATOM 1101 N N . THR A 1 144 ? 48.011 13.088 44.614 1.00 35.27 144 THR A N 1
ATOM 1102 C CA . THR A 1 144 ? 47.007 12.113 45.004 1.00 35.01 144 THR A CA 1
ATOM 1103 C C . THR A 1 144 ? 45.967 11.946 43.909 1.00 35.97 144 THR A C 1
ATOM 1104 O O . THR A 1 144 ? 46.037 12.610 42.885 1.00 37.51 144 THR A O 1
ATOM 1108 N N . ASP A 1 145 ? 45.001 11.057 44.125 1.00 37.25 145 ASP A N 1
ATOM 1109 C CA . ASP A 1 145 ? 43.944 10.829 43.144 1.00 38.14 145 ASP A CA 1
ATOM 1110 C C . ASP A 1 145 ? 42.662 11.519 43.593 1.00 39.78 145 ASP A C 1
ATOM 1111 O O . ASP A 1 145 ? 41.579 11.276 43.051 1.00 38.16 145 ASP A O 1
ATOM 1116 N N . LEU A 1 146 ? 42.804 12.391 44.588 1.00 40.59 146 LEU A N 1
ATOM 1117 C CA . LEU A 1 146 ? 41.676 13.128 45.150 1.00 43.17 146 LEU A CA 1
ATOM 1118 C C . LEU A 1 146 ? 41.065 14.102 44.147 1.00 44.07 146 LEU A C 1
ATOM 1119 O O . LEU A 1 146 ? 41.764 14.917 43.552 1.00 44.78 146 LEU A O 1
ATOM 1124 N N . PRO A 1 147 ? 39.742 14.033 43.953 1.00 45.35 147 PRO A N 1
ATOM 1125 C CA . PRO A 1 147 ? 39.078 14.926 43.002 1.00 45.06 147 PRO A CA 1
ATOM 1126 C C . PRO A 1 147 ? 39.350 16.405 43.251 1.00 44.96 147 PRO A C 1
ATOM 1127 O O . PRO A 1 147 ? 39.362 17.205 42.311 1.00 45.53 147 PRO A O 1
ATOM 1131 N N . ASP A 1 148 ? 39.574 16.776 44.507 1.00 43.53 148 ASP A N 1
ATOM 1132 C CA . ASP A 1 148 ? 39.825 18.175 44.815 1.00 43.05 148 ASP A CA 1
ATOM 1133 C C . ASP A 1 148 ? 41.180 18.682 44.350 1.00 42.75 148 ASP A C 1
ATOM 1134 O O . ASP A 1 148 ? 41.319 19.865 44.021 1.00 43.17 148 ASP A O 1
ATOM 1139 N N . GLU A 1 149 ? 42.180 17.807 44.327 1.00 41.06 149 GLU A N 1
ATOM 1140 C CA . GLU A 1 149 ? 43.495 18.221 43.865 1.00 39.01 149 GLU A CA 1
ATOM 1141 C C . GLU A 1 149 ? 43.319 18.555 42.389 1.00 37.42 149 GLU A C 1
ATOM 1142 O O . GLU A 1 149 ? 43.797 19.583 41.922 1.00 37.78 149 GLU A O 1
ATOM 1148 N N . LYS A 1 150 ? 42.602 17.689 41.674 1.00 36.30 150 LYS A N 1
ATOM 1149 C CA . LYS A 1 150 ? 42.339 17.870 40.254 1.00 36.10 150 LYS A CA 1
ATOM 1150 C C . LYS A 1 150 ? 41.655 19.210 39.966 1.00 37.83 150 LYS A C 1
ATOM 1151 O O . LYS A 1 150 ? 41.994 19.883 38.992 1.00 39.10 150 LYS A O 1
ATOM 1157 N N . LEU A 1 151 ? 40.697 19.604 40.803 1.00 37.84 151 LEU A N 1
ATOM 1158 C CA . LEU A 1 151 ? 40.012 20.880 40.609 1.00 37.39 151 LEU A CA 1
ATOM 1159 C C . LEU A 1 151 ? 40.984 22.039 40.787 1.00 36.00 151 LEU A C 1
ATOM 1160 O O . LEU A 1 151 ? 40.919 23.027 40.060 1.00 36.11 151 LEU A O 1
ATOM 1165 N N . PHE A 1 152 ? 41.880 21.917 41.759 1.00 33.20 152 PHE A N 1
ATOM 1166 C CA . PHE A 1 152 ? 42.843 22.974 42.034 1.00 33.28 152 PHE A CA 1
ATOM 1167 C C . PHE A 1 152 ? 43.827 23.157 40.872 1.00 34.19 152 PHE A C 1
ATOM 1168 O O . PHE A 1 152 ? 44.014 24.270 40.371 1.00 34.70 152 PHE A O 1
ATOM 1176 N N . VAL A 1 153 ? 44.446 22.059 40.448 1.00 33.33 153 VAL A N 1
ATOM 1177 C CA . VAL A 1 153 ? 45.407 22.083 39.346 1.00 31.44 153 VAL A CA 1
ATOM 1178 C C . VAL A 1 153 ? 44.750 22.535 38.041 1.00 31.97 153 VAL A C 1
ATOM 1179 O O . VAL A 1 153 ? 45.214 23.475 37.413 1.00 32.85 153 VAL A O 1
ATOM 1183 N N . ASP A 1 154 ? 43.674 21.860 37.639 1.00 31.75 154 ASP A N 1
ATOM 1184 C CA . ASP A 1 154 ? 42.968 22.187 36.406 1.00 31.25 154 ASP A CA 1
ATOM 1185 C C . ASP A 1 154 ? 42.579 23.654 36.300 1.00 33.01 154 ASP A C 1
ATOM 1186 O O . ASP A 1 154 ? 42.818 24.290 35.274 1.00 34.64 154 ASP A O 1
ATOM 1191 N N . TYR A 1 155 ? 41.965 24.198 37.345 1.00 33.70 155 TYR A N 1
ATOM 1192 C CA . TYR A 1 155 ? 41.552 25.598 37.294 1.00 33.91 155 TYR A CA 1
ATOM 1193 C C . TYR A 1 155 ? 42.709 26.556 37.4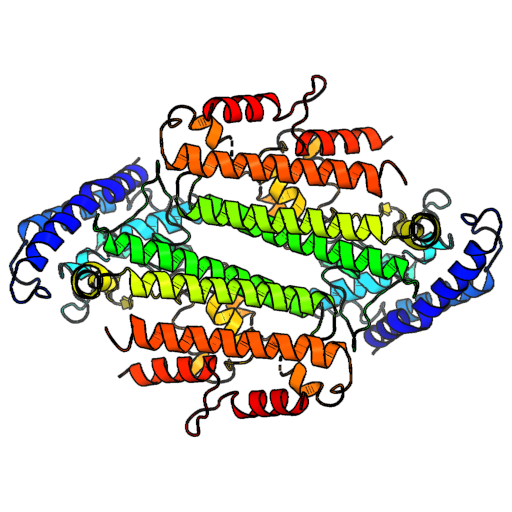41 1.00 31.91 155 TYR A C 1
ATOM 1194 O O . TYR A 1 155 ? 42.622 27.686 36.993 1.00 33.14 155 TYR A O 1
ATOM 1203 N N . ASN A 1 156 ? 43.791 26.125 38.071 1.00 32.10 156 ASN A N 1
ATOM 1204 C CA . ASN A 1 156 ? 44.936 27.009 38.176 1.00 31.44 156 ASN A CA 1
ATOM 1205 C C . ASN A 1 156 ? 45.511 27.104 36.770 1.00 29.18 156 ASN A C 1
ATOM 1206 O O . ASN A 1 156 ? 45.812 28.188 36.287 1.00 30.09 156 ASN A O 1
ATOM 1211 N N . THR A 1 157 ? 45.630 25.963 36.102 1.00 28.09 157 THR A N 1
ATOM 1212 C CA . THR A 1 157 ? 46.158 25.930 34.746 1.00 27.61 157 THR A CA 1
ATOM 1213 C C . THR A 1 157 ? 45.341 26.818 33.809 1.00 28.36 157 THR A C 1
ATOM 1214 O O . THR A 1 157 ? 45.905 27.581 33.024 1.00 28.84 157 THR A O 1
ATOM 1218 N N . LYS A 1 158 ? 44.016 26.717 33.896 1.00 27.25 158 LYS A N 1
ATOM 1219 C CA . LYS A 1 158 ? 43.145 27.516 33.052 1.00 26.81 158 LYS A CA 1
ATOM 1220 C C . LYS A 1 158 ? 43.327 28.994 33.345 1.00 27.27 158 LYS A C 1
ATOM 1221 O O . LYS A 1 158 ? 43.349 29.814 32.428 1.00 26.31 158 LYS A O 1
ATOM 1227 N N . GLY A 1 159 ? 43.442 29.325 34.629 1.00 26.97 159 GLY A N 1
ATOM 1228 C CA . GLY A 1 159 ? 43.613 30.709 35.029 1.00 26.67 159 GLY A CA 1
ATOM 1229 C C . GLY A 1 159 ? 44.949 31.241 34.565 1.00 27.67 159 GLY A C 1
ATOM 1230 O O . GLY A 1 159 ? 45.049 32.385 34.115 1.00 31.00 159 GLY A O 1
ATOM 1231 N N . ILE A 1 160 ? 45.975 30.407 34.678 1.00 25.10 160 ILE A N 1
ATOM 1232 C CA . ILE A 1 160 ? 47.316 30.772 34.250 1.00 27.15 160 ILE A CA 1
ATOM 1233 C C . ILE A 1 160 ? 47.362 31.009 32.733 1.00 27.65 160 ILE A C 1
ATOM 1234 O O . ILE A 1 160 ? 47.939 31.985 32.278 1.00 28.58 160 ILE A O 1
ATOM 1239 N N . LEU A 1 161 ? 46.760 30.110 31.960 1.00 27.56 161 LEU A N 1
ATOM 1240 C CA . LEU A 1 161 ? 46.753 30.250 30.511 1.00 27.71 161 LEU A CA 1
ATOM 1241 C C . LEU A 1 161 ? 45.981 31.495 30.088 1.00 28.69 161 LEU A C 1
ATOM 1242 O O . LEU A 1 161 ? 46.330 32.155 29.100 1.00 28.96 161 LEU A O 1
ATOM 1247 N N . ALA A 1 162 ? 44.932 31.819 30.838 1.00 29.26 162 ALA A N 1
ATOM 1248 C CA . ALA A 1 162 ? 44.132 33.001 30.541 1.00 28.88 162 ALA A CA 1
ATOM 1249 C C . ALA A 1 162 ? 44.976 34.254 30.791 1.00 28.44 162 ALA A C 1
ATOM 1250 O O . ALA A 1 162 ? 44.943 35.192 30.003 1.00 28.85 162 ALA A O 1
ATOM 1252 N N . TYR A 1 163 ? 45.729 34.264 31.889 1.00 28.67 163 TYR A N 1
ATOM 1253 C CA . TYR A 1 163 ? 46.596 35.398 32.208 1.00 27.20 163 TYR A CA 1
ATOM 1254 C C . TYR A 1 163 ? 47.656 35.574 31.128 1.00 28.15 163 TYR A C 1
ATOM 1255 O O . TYR A 1 163 ? 48.087 36.696 30.849 1.00 30.16 163 TYR A O 1
ATOM 1264 N N . LYS A 1 164 ? 48.086 34.471 30.522 1.00 26.78 164 LYS A N 1
ATOM 1265 C CA . LYS A 1 164 ? 49.074 34.568 29.458 1.00 27.11 164 LYS A CA 1
ATOM 1266 C C . LYS A 1 164 ? 48.411 35.167 28.215 1.00 25.71 164 LYS A C 1
ATOM 1267 O O . LYS A 1 164 ? 49.011 35.986 27.531 1.00 25.26 164 LYS A O 1
ATOM 1273 N N . ARG A 1 165 ? 47.177 34.775 27.920 1.00 23.68 165 ARG A N 1
ATOM 1274 C CA . ARG A 1 165 ? 46.524 35.354 26.757 1.00 23.72 165 ARG A CA 1
ATOM 1275 C C . ARG A 1 165 ? 46.371 36.855 26.955 1.00 22.64 165 ARG A C 1
ATOM 1276 O O . ARG A 1 165 ? 46.487 37.631 26.005 1.00 23.45 165 ARG A O 1
ATOM 1284 N N . ALA A 1 166 ? 46.143 37.262 28.196 1.00 21.29 166 ALA A N 1
ATOM 1285 C CA . ALA A 1 166 ? 45.966 38.671 28.503 1.00 21.91 166 ALA A CA 1
ATOM 1286 C C . ALA A 1 166 ? 47.263 39.450 28.354 1.00 22.56 166 ALA A C 1
ATOM 1287 O O . ALA A 1 166 ? 47.284 40.502 27.722 1.00 24.16 166 ALA A O 1
ATOM 1289 N N . SER A 1 167 ? 48.342 38.937 28.936 1.00 21.81 167 SER A N 1
ATOM 1290 C CA . SER A 1 167 ? 49.631 39.609 28.847 1.00 21.81 167 SER A CA 1
ATOM 1291 C C . SER A 1 167 ? 50.148 39.675 27.403 1.00 21.75 167 SER A C 1
ATOM 1292 O O . SER A 1 167 ? 50.756 40.653 27.013 1.00 23.42 167 SER A O 1
ATOM 1295 N N . ASP A 1 168 ? 49.904 38.631 26.617 1.00 23.21 168 ASP A N 1
ATOM 1296 C CA . ASP A 1 168 ? 50.356 38.597 25.233 1.00 25.28 168 ASP A CA 1
ATOM 1297 C C . ASP A 1 168 ? 49.739 39.746 24.441 1.00 24.50 168 ASP A C 1
ATOM 1298 O O . ASP A 1 168 ? 50.415 40.396 23.634 1.00 22.45 168 ASP A O 1
ATOM 1303 N N . ALA A 1 169 ? 48.449 39.983 24.654 1.00 23.62 169 ALA A N 1
ATOM 1304 C CA . ALA A 1 169 ? 47.755 41.050 23.944 1.00 22.00 169 ALA A CA 1
ATOM 1305 C C . ALA A 1 169 ? 48.253 42.415 24.391 1.00 21.71 169 ALA A C 1
ATOM 1306 O O . ALA A 1 169 ? 48.415 43.307 23.566 1.00 21.92 169 ALA A O 1
ATOM 1308 N N . LEU A 1 170 ? 48.487 42.589 25.690 1.00 21.35 170 LEU A N 1
ATOM 1309 C CA . LEU A 1 170 ? 48.965 43.873 26.183 1.00 22.54 170 LEU A CA 1
ATOM 1310 C C . LEU A 1 170 ? 50.329 44.216 25.586 1.00 24.13 170 LEU A C 1
ATOM 1311 O O . LEU A 1 170 ? 50.575 45.363 25.195 1.00 23.48 170 LEU A O 1
ATOM 1316 N N . LEU A 1 171 ? 51.215 43.227 25.499 1.00 23.80 171 LEU A N 1
ATOM 1317 C CA . LEU A 1 171 ? 52.553 43.466 24.952 1.00 24.28 171 LEU A CA 1
ATOM 1318 C C . LEU A 1 171 ? 52.526 43.896 23.501 1.00 23.90 171 LEU A C 1
ATOM 1319 O O . LEU A 1 171 ? 53.337 44.711 23.092 1.00 28.10 171 LEU A O 1
ATOM 1324 N N . LYS A 1 172 ? 51.596 43.358 22.722 1.00 24.04 172 LYS A N 1
ATOM 1325 C CA . LYS A 1 172 ? 51.509 43.724 21.319 1.00 25.39 172 LYS A CA 1
ATOM 1326 C C . LYS A 1 172 ? 51.059 45.167 21.071 1.00 26.68 172 LYS A C 1
ATOM 1327 O O . LYS A 1 172 ? 50.958 45.615 19.927 1.00 28.17 172 LYS A O 1
ATOM 1333 N N . ILE A 1 173 ? 50.793 45.900 22.141 1.00 25.80 173 ILE A N 1
ATOM 1334 C CA . ILE A 1 173 ? 50.377 47.281 22.014 1.00 25.57 173 ILE A CA 1
ATOM 1335 C C . ILE A 1 173 ? 51.604 48.179 21.972 1.00 27.61 173 ILE A C 1
ATOM 1336 O O . ILE A 1 173 ? 51.588 49.220 21.329 1.00 28.25 173 ILE A O 1
ATOM 1341 N N . GLN A 1 174 ? 52.670 47.764 22.643 1.00 28.46 174 GLN A N 1
ATOM 1342 C CA . GLN A 1 174 ? 53.875 48.572 22.704 1.00 31.50 174 GLN A CA 1
ATOM 1343 C C . GLN A 1 174 ? 54.335 49.150 21.366 1.00 31.47 174 GLN A C 1
ATOM 1344 O O . GLN A 1 174 ? 54.667 50.331 21.280 1.00 32.54 174 GLN A O 1
ATOM 1350 N N . PRO A 1 175 ? 54.359 48.338 20.302 1.00 29.47 175 PRO A N 1
ATOM 1351 C CA . PRO A 1 175 ? 54.802 48.896 19.024 1.00 28.90 175 PRO A CA 1
ATOM 1352 C C . PRO A 1 175 ? 53.744 49.702 18.265 1.00 28.81 175 PRO A C 1
ATOM 1353 O O . PRO A 1 175 ? 54.067 50.457 17.343 1.00 28.40 175 PRO A O 1
ATOM 1357 N N . LEU A 1 176 ? 52.487 49.555 18.658 1.00 28.31 176 LEU A N 1
ATOM 1358 C CA . LEU A 1 176 ? 51.397 50.274 18.000 1.00 26.93 176 LEU A CA 1
ATOM 1359 C C . LEU A 1 176 ? 51.121 51.646 18.612 1.00 27.77 176 LEU A C 1
ATOM 1360 O O . LEU A 1 176 ? 50.871 52.615 17.895 1.00 26.89 176 LEU A O 1
ATOM 1365 N N . GLY A 1 177 ? 51.164 51.718 19.937 1.00 26.41 177 GLY A N 1
ATOM 1366 C CA . GLY A 1 177 ? 50.889 52.967 20.613 1.00 25.98 177 GLY A CA 1
ATOM 1367 C C . GLY A 1 177 ? 49.456 52.977 21.117 1.00 26.29 177 GLY A C 1
ATOM 1368 O O . GLY A 1 177 ? 48.586 52.339 20.530 1.00 27.06 177 GLY A O 1
ATOM 1369 N N . ILE A 1 178 ? 49.209 53.708 22.197 1.00 26.26 178 ILE A N 1
ATOM 1370 C CA . ILE A 1 178 ? 47.874 53.789 22.780 1.00 30.00 178 ILE A CA 1
ATOM 1371 C C . ILE A 1 178 ? 46.825 54.450 21.876 1.00 30.81 178 ILE A C 1
ATOM 1372 O O . ILE A 1 178 ? 45.632 54.318 22.122 1.00 32.57 178 ILE A O 1
ATOM 1377 N N . SER A 1 179 ? 47.259 55.141 20.829 1.00 31.49 179 SER A N 1
ATOM 1378 C CA . SER A 1 179 ? 46.323 55.827 19.939 1.00 33.00 179 SER A CA 1
ATOM 1379 C C . SER A 1 179 ? 45.987 55.061 18.676 1.00 32.94 179 SER A C 1
ATOM 1380 O O . SER A 1 179 ? 45.104 55.463 17.926 1.00 34.14 179 SER A O 1
ATOM 1383 N N . HIS A 1 180 ? 46.692 53.960 18.439 1.00 32.33 180 HIS A N 1
ATOM 1384 C CA . HIS A 1 180 ? 46.456 53.148 17.249 1.00 29.70 180 HIS A CA 1
ATOM 1385 C C . HIS A 1 180 ? 45.110 52.464 17.391 1.00 30.15 180 HIS A C 1
ATOM 1386 O O . HIS A 1 180 ? 44.758 52.001 18.465 1.00 31.24 180 HIS A O 1
ATOM 1393 N N . PRO A 1 181 ? 44.328 52.406 16.307 1.00 30.80 181 PRO A N 1
ATOM 1394 C CA . PRO A 1 181 ? 43.014 51.756 16.339 1.00 31.34 181 PRO A CA 1
ATOM 1395 C C . PRO A 1 181 ? 43.085 50.259 16.657 1.00 30.76 181 PRO A C 1
ATOM 1396 O O . PRO A 1 181 ? 42.168 49.697 17.257 1.00 30.27 181 PRO A O 1
ATOM 1400 N N . ILE A 1 182 ? 44.167 49.610 16.252 1.00 29.27 182 ILE A N 1
ATOM 1401 C CA . ILE A 1 182 ? 44.299 48.190 16.517 1.00 28.66 182 ILE A CA 1
ATOM 1402 C C . ILE A 1 182 ? 44.476 47.961 18.018 1.00 27.30 182 ILE A C 1
ATOM 1403 O O . ILE A 1 182 ? 44.145 46.895 18.524 1.00 26.82 182 ILE A O 1
ATOM 1408 N N . SER A 1 183 ? 44.987 48.962 18.730 1.00 25.15 183 SER A N 1
ATOM 1409 C CA . SER A 1 183 ? 45.189 48.827 20.167 1.00 24.32 183 SER A CA 1
ATOM 1410 C C . SER A 1 183 ? 43.863 48.620 20.899 1.00 26.45 183 SER A C 1
ATOM 1411 O O . SER A 1 183 ? 43.815 47.999 21.969 1.00 26.76 183 SER A O 1
ATOM 1414 N N . HIS A 1 184 ? 42.783 49.131 20.315 1.00 27.33 184 HIS A N 1
ATOM 1415 C CA . HIS A 1 184 ? 41.461 48.971 20.894 1.00 27.16 184 HIS A CA 1
ATOM 1416 C C . HIS A 1 184 ? 41.160 47.467 20.877 1.00 28.14 184 HIS A C 1
ATOM 1417 O O . HIS A 1 184 ? 40.774 46.887 21.898 1.00 27.08 184 HIS A O 1
ATOM 1424 N N . ASP A 1 185 ? 41.360 46.831 19.724 1.00 26.29 185 ASP A N 1
ATOM 1425 C CA . ASP A 1 185 ? 41.113 45.396 19.607 1.00 28.26 185 ASP A CA 1
ATOM 1426 C C . ASP A 1 185 ? 41.953 44.603 20.625 1.00 28.67 185 ASP A C 1
ATOM 1427 O O . ASP A 1 185 ? 41.445 43.697 21.288 1.00 27.55 185 ASP A O 1
ATOM 1432 N N . LEU A 1 186 ? 43.233 44.947 20.752 1.00 28.14 186 LEU A N 1
ATOM 1433 C CA . LEU A 1 186 ? 44.097 44.255 21.693 1.00 27.63 186 LEU A CA 1
ATOM 1434 C C . LEU A 1 186 ? 43.551 44.441 23.105 1.00 28.74 186 LEU A C 1
ATOM 1435 O O . LEU A 1 186 ? 43.514 43.508 23.904 1.00 29.69 186 LEU A O 1
ATOM 1440 N N . LEU A 1 187 ? 43.107 45.653 23.400 1.00 30.32 187 LEU A N 1
ATOM 1441 C CA . LEU A 1 187 ? 42.551 45.957 24.710 1.00 31.92 187 LEU A CA 1
ATOM 1442 C C . LEU A 1 187 ? 41.309 45.103 24.978 1.00 31.80 187 LEU A C 1
ATOM 1443 O O . LEU A 1 187 ? 41.077 44.662 26.105 1.00 33.58 187 LEU A O 1
ATOM 1448 N N . ARG A 1 188 ? 40.530 44.858 23.934 1.00 30.63 188 ARG A N 1
ATOM 1449 C CA . ARG A 1 188 ? 39.323 44.053 24.040 1.00 31.42 188 ARG A CA 1
ATOM 1450 C C . ARG A 1 188 ? 39.715 42.589 24.264 1.00 30.22 188 ARG A C 1
ATOM 1451 O O . ARG A 1 188 ? 39.116 41.889 25.090 1.00 28.05 188 ARG A O 1
ATOM 1459 N N . VAL A 1 189 ? 40.732 42.131 23.536 1.00 29.84 189 VAL A N 1
ATOM 1460 C CA . VAL A 1 189 ? 41.223 40.756 23.690 1.00 27.52 189 VAL A CA 1
ATOM 1461 C C . VAL A 1 189 ? 41.744 40.566 25.120 1.00 27.18 189 VAL A C 1
ATOM 1462 O O . VAL A 1 189 ? 41.586 39.497 25.726 1.00 26.08 189 VAL A O 1
ATOM 1466 N N . THR A 1 190 ? 42.352 41.613 25.663 1.00 25.49 190 THR A N 1
ATOM 1467 C CA . THR A 1 190 ? 42.861 41.554 27.021 1.00 27.47 190 THR A CA 1
ATOM 1468 C C . THR A 1 190 ? 41.709 41.443 28.008 1.00 29.78 190 THR A C 1
ATOM 1469 O O . THR A 1 190 ? 41.797 40.718 28.999 1.00 29.85 190 THR A O 1
ATOM 1473 N N . LYS A 1 191 ? 40.630 42.172 27.733 1.00 31.00 191 LYS A N 1
ATOM 1474 C CA . LYS A 1 191 ? 39.461 42.158 28.603 1.00 31.88 191 LYS A CA 1
ATOM 1475 C C . LYS A 1 191 ? 38.832 40.772 28.669 1.00 30.29 191 LYS A C 1
ATOM 1476 O O . LYS A 1 191 ? 38.503 40.293 29.744 1.00 31.37 191 LYS A O 1
ATOM 1482 N N . GLN A 1 192 ? 38.661 40.135 27.518 1.00 29.04 192 GLN A N 1
ATOM 1483 C CA . GLN A 1 192 ? 38.070 38.803 27.465 1.00 31.45 192 GLN A CA 1
ATOM 1484 C C . GLN A 1 192 ? 38.904 37.783 28.250 1.00 31.47 192 GLN A C 1
ATOM 1485 O O . GLN A 1 192 ? 38.371 36.966 29.006 1.00 31.10 192 GLN A O 1
ATOM 1491 N N . ALA A 1 193 ? 40.218 37.843 28.075 1.00 31.04 193 ALA A N 1
ATOM 1492 C CA . ALA A 1 193 ? 41.122 36.931 28.760 1.00 31.21 193 ALA A CA 1
ATOM 1493 C C . ALA A 1 193 ? 41.038 37.127 30.271 1.00 30.97 193 ALA A C 1
ATOM 1494 O O . ALA A 1 193 ? 41.104 36.166 31.036 1.00 28.33 193 ALA A O 1
ATOM 1496 N N . LEU A 1 194 ? 40.894 38.378 30.694 1.00 31.85 194 LEU A N 1
ATOM 1497 C CA . LEU A 1 194 ? 40.808 38.690 32.114 1.00 33.24 194 LEU A CA 1
ATOM 1498 C C . LEU A 1 194 ? 39.476 38.193 32.668 1.00 34.96 194 LEU A C 1
ATOM 1499 O O . LEU A 1 194 ? 39.382 37.804 33.837 1.00 34.74 194 LEU A O 1
ATOM 1504 N N . GLN A 1 195 ? 38.448 38.194 31.822 1.00 35.71 195 GLN A N 1
ATOM 1505 C CA . GLN A 1 195 ? 37.139 37.720 32.249 1.00 37.08 195 GLN A CA 1
ATOM 1506 C C . GLN A 1 195 ? 37.188 36.208 32.396 1.00 36.38 195 GLN A C 1
ATOM 1507 O O . GLN A 1 195 ? 36.518 35.646 33.264 1.00 36.45 195 GLN A O 1
ATOM 1513 N N . ASP A 1 196 ? 37.976 35.544 31.554 1.00 35.87 196 ASP A N 1
ATOM 1514 C CA . ASP A 1 196 ? 38.079 34.099 31.659 1.00 35.66 196 ASP A CA 1
ATOM 1515 C C . ASP A 1 196 ? 38.700 33.746 33.006 1.00 35.97 196 ASP A C 1
ATOM 1516 O O . ASP A 1 196 ? 38.364 32.715 33.596 1.00 36.26 196 ASP A O 1
ATOM 1521 N N . VAL A 1 197 ? 39.601 34.604 33.483 1.00 34.22 197 VAL A N 1
ATOM 1522 C CA . VAL A 1 197 ? 40.259 34.404 34.770 1.00 36.33 197 VAL A CA 1
ATOM 1523 C C . VAL A 1 197 ? 39.205 34.519 35.863 1.00 39.16 197 VAL A C 1
ATOM 1524 O O . VAL A 1 197 ? 39.160 33.695 36.779 1.00 40.62 197 VAL A O 1
ATOM 1528 N N . ILE A 1 198 ? 38.369 35.554 35.763 1.00 41.02 198 ILE A N 1
ATOM 1529 C CA . ILE A 1 198 ? 37.289 35.785 36.721 1.00 41.27 198 ILE A CA 1
ATOM 1530 C C . ILE A 1 198 ? 36.382 34.565 36.790 1.00 41.08 198 ILE A C 1
ATOM 1531 O O . ILE A 1 198 ? 36.116 34.047 37.869 1.00 40.73 198 ILE A O 1
ATOM 1536 N N . GLU A 1 199 ? 35.918 34.116 35.627 1.00 41.64 199 GLU A N 1
ATOM 1537 C CA . GLU A 1 199 ? 35.030 32.961 35.526 1.00 43.01 199 GLU A CA 1
ATOM 1538 C C . GLU A 1 199 ? 35.707 31.698 36.016 1.00 43.30 199 GLU A C 1
ATOM 1539 O O . GLU A 1 199 ? 35.131 30.914 36.767 1.00 42.65 199 GLU A O 1
ATOM 1545 N N . SER A 1 200 ? 36.944 31.513 35.585 1.00 43.48 200 SER A N 1
ATOM 1546 C CA . SER A 1 200 ? 37.717 30.345 35.957 1.00 42.70 200 SER A CA 1
ATOM 1547 C C . SER A 1 200 ? 37.857 30.235 37.476 1.00 43.35 200 SER A C 1
ATOM 1548 O O . SER A 1 200 ? 37.650 29.162 38.042 1.00 41.95 200 SER A O 1
ATOM 1551 N N . ASN A 1 201 ? 38.203 31.344 38.131 1.00 43.34 201 ASN A N 1
ATOM 1552 C CA . ASN A 1 201 ? 38.357 31.352 39.583 1.00 44.55 201 ASN A CA 1
ATOM 1553 C C . ASN A 1 201 ? 37.025 31.125 40.297 1.00 45.73 201 ASN A C 1
ATOM 1554 O O . ASN A 1 201 ? 36.947 30.353 41.251 1.00 45.68 201 ASN A O 1
ATOM 1559 N N . GLN A 1 202 ? 35.980 31.809 39.844 1.00 46.87 202 GLN A N 1
ATOM 1560 C CA . GLN A 1 202 ? 34.676 31.658 40.468 1.00 47.27 202 GLN A CA 1
ATOM 1561 C C . GLN A 1 202 ? 34.319 30.183 40.454 1.00 46.93 202 GLN A C 1
ATOM 1562 O O . GLN A 1 202 ? 33.845 29.647 41.450 1.00 47.00 202 GLN A O 1
ATOM 1568 N N . GLN A 1 203 ? 34.561 29.525 39.326 1.00 46.66 203 GLN A N 1
ATOM 1569 C CA . GLN A 1 203 ? 34.255 28.102 39.207 1.00 47.37 203 GLN A CA 1
ATOM 1570 C C . GLN A 1 203 ? 34.988 27.309 40.284 1.00 46.02 203 GLN A C 1
ATOM 1571 O O . GLN A 1 203 ? 34.397 26.469 40.952 1.00 44.60 203 GLN A O 1
ATOM 1577 N N . LEU A 1 204 ? 36.273 27.585 40.451 1.00 45.48 204 LEU A N 1
ATOM 1578 C CA . LEU A 1 204 ? 37.071 26.886 41.443 1.00 45.94 204 LEU A CA 1
ATOM 1579 C C . LEU A 1 204 ? 36.558 27.116 42.861 1.00 47.99 204 LEU A C 1
ATOM 1580 O O . LEU A 1 204 ? 36.474 26.184 43.659 1.00 46.34 204 LEU A O 1
ATOM 1585 N N . PHE A 1 205 ? 36.212 28.359 43.169 1.00 50.60 205 PHE A N 1
ATOM 1586 C CA . PHE A 1 205 ? 35.736 28.706 44.501 1.00 54.22 205 PHE A CA 1
ATOM 1587 C C . PHE A 1 205 ? 34.378 28.103 44.845 1.00 54.11 205 PHE A C 1
ATOM 1588 O O . PHE A 1 205 ? 34.038 27.953 46.017 1.00 53.92 205 PHE A O 1
ATOM 1596 N N . ASN A 1 206 ? 33.613 27.747 43.822 1.00 53.72 206 ASN A N 1
ATOM 1597 C CA . ASN A 1 206 ? 32.295 27.180 44.034 1.00 55.35 206 ASN A CA 1
ATOM 1598 C C . ASN A 1 206 ? 32.238 25.673 43.855 1.00 54.30 206 ASN A C 1
ATOM 1599 O O . ASN A 1 206 ? 31.158 25.092 43.875 1.00 55.73 206 ASN A O 1
ATOM 1604 N N . ARG A 1 207 ? 33.388 25.032 43.688 1.00 52.83 207 ARG A N 1
ATOM 1605 C CA . ARG A 1 207 ? 33.398 23.586 43.502 1.00 52.19 207 ARG A CA 1
ATOM 1606 C C . ARG A 1 207 ? 34.439 22.929 44.390 1.00 51.83 207 ARG A C 1
ATOM 1607 O O . ARG A 1 207 ? 34.385 21.724 44.621 1.00 50.20 207 ARG A O 1
ATOM 1615 N N . LEU A 1 208 ? 35.373 23.732 44.897 1.00 51.96 208 LEU A N 1
ATOM 1616 C CA . LEU A 1 208 ? 36.447 23.232 45.752 1.00 51.96 208 LEU A CA 1
ATOM 1617 C C . LEU A 1 208 ? 35.994 22.994 47.186 1.00 52.11 208 LEU A C 1
ATOM 1618 O O . LEU A 1 208 ? 35.299 23.819 47.776 1.00 50.97 208 LEU A O 1
ATOM 1623 N N . ASP A 1 209 ? 36.408 21.859 47.741 1.00 52.50 209 ASP A N 1
ATOM 1624 C CA . ASP A 1 209 ? 36.064 21.503 49.106 1.00 51.52 209 ASP A CA 1
ATOM 1625 C C . ASP A 1 209 ? 37.090 22.130 50.047 1.00 51.49 209 ASP A C 1
ATOM 1626 O O . ASP A 1 209 ? 38.200 21.625 50.207 1.00 51.50 209 ASP A O 1
ATOM 1631 N N . THR A 1 210 ? 36.702 23.247 50.653 1.00 51.76 210 THR A N 1
ATOM 1632 C CA . THR A 1 210 ? 37.557 23.983 51.573 1.00 52.63 210 THR A CA 1
ATOM 1633 C C . THR A 1 210 ? 38.347 23.121 52.553 1.00 52.39 210 THR A C 1
ATOM 1634 O O . THR A 1 210 ? 39.492 23.443 52.875 1.00 52.62 210 THR A O 1
ATOM 1638 N N . ASP A 1 211 ? 37.747 22.036 53.036 1.00 52.34 211 ASP A N 1
ATOM 1639 C CA . ASP A 1 211 ? 38.438 21.157 53.982 1.00 52.12 211 ASP A CA 1
ATOM 1640 C C . ASP A 1 211 ? 39.417 20.208 53.289 1.00 50.65 211 ASP A C 1
ATOM 1641 O O . ASP A 1 211 ? 40.555 20.061 53.722 1.00 49.88 211 ASP A O 1
ATOM 1646 N N . ARG A 1 212 ? 38.969 19.564 52.217 1.00 50.46 212 ARG A N 1
ATOM 1647 C CA . ARG A 1 212 ? 39.819 18.640 51.474 1.00 51.09 212 ARG A CA 1
ATOM 1648 C C . ARG A 1 212 ? 41.053 19.340 50.910 1.00 49.88 212 ARG A C 1
ATOM 1649 O O . ARG A 1 212 ? 42.117 18.733 50.769 1.00 49.43 212 ARG A O 1
ATOM 1657 N N . PHE A 1 213 ? 40.905 20.618 50.585 1.00 49.23 213 PHE A N 1
ATOM 1658 C CA . PHE A 1 213 ? 42.013 21.382 50.035 1.00 49.45 213 PHE A CA 1
ATOM 1659 C C . PHE A 1 213 ? 43.014 21.805 51.100 1.00 49.37 213 PHE A C 1
ATOM 1660 O O . PHE A 1 213 ? 44.223 21.719 50.884 1.00 51.15 213 PHE A O 1
ATOM 1668 N N . PHE A 1 214 ? 42.518 22.251 52.251 1.00 47.73 214 PHE A N 1
ATOM 1669 C CA . PHE A 1 214 ? 43.401 22.694 53.323 1.00 46.14 214 PHE A CA 1
ATOM 1670 C C . PHE A 1 214 ? 44.174 21.562 53.997 1.00 44.88 214 PHE A C 1
ATOM 1671 O O . PHE A 1 214 ? 45.276 21.778 54.502 1.00 44.77 214 PHE A O 1
ATOM 1679 N N . TYR A 1 215 ? 43.612 20.357 53.998 1.00 42.82 215 TYR A N 1
ATOM 1680 C CA . TYR A 1 215 ? 44.269 19.217 54.636 1.00 43.11 215 TYR A CA 1
ATOM 1681 C C . TYR A 1 215 ? 44.890 18.198 53.687 1.00 41.38 215 TYR A C 1
ATOM 1682 O O . TYR A 1 215 ? 45.810 17.486 54.068 1.00 40.13 215 TYR A O 1
ATOM 1691 N N . CYS A 1 216 ? 44.388 18.114 52.461 1.00 41.53 216 CYS A N 1
ATOM 1692 C CA . CYS A 1 216 ? 44.906 17.119 51.531 1.00 42.29 216 CYS A CA 1
ATOM 1693 C C . CYS A 1 216 ? 45.626 17.657 50.296 1.00 42.19 216 CYS A C 1
ATOM 1694 O O . CYS A 1 216 ? 46.274 16.894 49.575 1.00 41.81 216 CYS A O 1
ATOM 1697 N N . VAL A 1 217 ? 45.524 18.956 50.041 1.00 41.67 217 VAL A N 1
ATOM 1698 C CA . VAL A 1 217 ? 46.173 19.527 48.867 1.00 42.22 217 VAL A CA 1
ATOM 1699 C C . VAL A 1 217 ? 47.284 20.526 49.207 1.00 42.66 217 VAL A C 1
ATOM 1700 O O . VAL A 1 217 ? 48.430 20.346 48.806 1.00 42.24 217 VAL A O 1
ATOM 1704 N N . ARG A 1 218 ? 46.943 21.563 49.966 1.00 44.12 218 ARG A N 1
ATOM 1705 C CA . ARG A 1 218 ? 47.896 22.600 50.336 1.00 43.87 218 ARG A CA 1
ATOM 1706 C C . ARG A 1 218 ? 49.202 22.098 50.964 1.00 43.28 218 ARG A C 1
ATOM 1707 O O . ARG A 1 218 ? 50.288 22.567 50.613 1.00 43.32 218 ARG A O 1
ATOM 1715 N N . PRO A 1 219 ? 49.121 21.141 51.902 1.00 42.62 219 PRO A N 1
ATOM 1716 C CA . PRO A 1 219 ? 50.342 20.630 52.542 1.00 41.19 219 PRO A CA 1
ATOM 1717 C C . PRO A 1 219 ? 51.449 20.103 51.611 1.00 39.46 219 PRO A C 1
ATOM 1718 O O . PRO A 1 219 ? 52.573 19.860 52.057 1.00 38.31 219 PRO A O 1
ATOM 1722 N N . TYR A 1 220 ? 51.143 19.949 50.324 1.00 38.31 220 TYR A N 1
ATOM 1723 C CA . TYR A 1 220 ? 52.131 19.482 49.345 1.00 35.15 220 TYR A CA 1
ATOM 1724 C C . TYR A 1 220 ? 52.901 20.656 48.739 1.00 35.16 220 TYR A C 1
ATOM 1725 O O . TYR A 1 220 ? 53.911 20.466 48.064 1.00 34.23 220 TYR A O 1
ATOM 1734 N N . TYR A 1 221 ? 52.409 21.864 49.000 1.00 35.60 221 TYR A N 1
ATOM 1735 C CA . TYR A 1 221 ? 52.991 23.100 48.491 1.00 34.81 221 TYR A CA 1
ATOM 1736 C C . TYR A 1 221 ? 53.777 23.837 49.566 1.00 36.66 221 TYR A C 1
ATOM 1737 O O . TYR A 1 221 ? 53.872 25.072 49.544 1.00 37.26 221 TYR A O 1
ATOM 1746 N N . LYS A 1 222 ? 54.339 23.080 50.502 1.00 37.25 222 LYS A N 1
ATOM 1747 C CA . LYS A 1 222 ? 55.106 23.659 51.601 1.00 37.40 222 LYS A CA 1
ATOM 1748 C C . LYS A 1 222 ? 56.575 23.849 51.260 1.00 38.02 222 LYS A C 1
ATOM 1749 O O . LYS A 1 222 ? 57.102 23.228 50.336 1.00 38.23 222 LYS A O 1
ATOM 1755 N N . PRO A 1 223 ? 57.258 24.730 52.005 1.00 37.87 223 PRO A N 1
ATOM 1756 C CA . PRO A 1 223 ? 58.679 25.000 51.789 1.00 38.35 223 PRO A CA 1
ATOM 1757 C C . PRO A 1 223 ? 59.519 23.836 52.294 1.00 38.28 223 PRO A C 1
ATOM 1758 O O . PRO A 1 223 ? 59.165 23.209 53.288 1.00 40.31 223 PRO A O 1
ATOM 1762 N N . TYR A 1 224 ? 60.616 23.538 51.605 1.00 37.14 224 TYR A N 1
ATOM 1763 C CA . TYR A 1 224 ? 61.508 22.468 52.033 1.00 36.26 224 TYR A CA 1
ATOM 1764 C C . TYR A 1 224 ? 62.941 22.770 51.614 1.00 37.88 224 TYR A C 1
ATOM 1765 O O . TYR A 1 224 ? 63.183 23.620 50.749 1.00 38.92 224 TYR A O 1
ATOM 1774 N N . ARG A 1 225 ? 63.893 22.094 52.250 1.00 37.37 225 ARG A N 1
ATOM 1775 C CA . ARG A 1 225 ? 65.305 22.313 51.955 1.00 35.78 225 ARG A CA 1
ATOM 1776 C C . ARG A 1 225 ? 65.822 21.462 50.820 1.00 34.74 225 ARG A C 1
ATOM 1777 O O . ARG A 1 225 ? 65.470 20.292 50.674 1.00 33.12 225 ARG A O 1
ATOM 1785 N N . VAL A 1 226 ? 66.669 22.073 50.009 1.00 33.50 226 VAL A N 1
ATOM 1786 C CA . VAL A 1 226 ? 67.306 21.374 48.920 1.00 33.40 226 VAL A CA 1
ATOM 1787 C C . VAL A 1 226 ? 68.727 21.750 49.237 1.00 35.41 226 VAL A C 1
ATOM 1788 O O . VAL A 1 226 ? 69.152 22.885 49.021 1.00 35.33 226 VAL A O 1
ATOM 1792 N N . GLY A 1 227 ? 69.454 20.786 49.784 1.00 37.63 227 GLY A N 1
ATOM 1793 C CA . GLY A 1 227 ? 70.804 21.059 50.214 1.00 37.65 227 GLY A CA 1
ATOM 1794 C C . GLY A 1 227 ? 70.606 21.752 51.556 1.00 38.25 227 GLY A C 1
ATOM 1795 O O . GLY A 1 227 ? 69.836 21.279 52.397 1.00 36.75 227 GLY A O 1
ATOM 1796 N N . SER A 1 228 ? 71.262 22.888 51.750 1.00 39.04 228 SER A N 1
ATOM 1797 C CA . SER A 1 228 ? 71.156 23.618 53.004 1.00 40.14 228 SER A CA 1
ATOM 1798 C C . SER A 1 228 ? 70.267 24.848 52.895 1.00 41.37 228 SER A C 1
ATOM 1799 O O . SER A 1 228 ? 70.017 25.531 53.893 1.00 42.15 228 SER A O 1
ATOM 1802 N N . VAL A 1 229 ? 69.797 25.142 51.686 1.00 40.70 229 VAL A N 1
ATOM 1803 C CA . VAL A 1 229 ? 68.951 26.307 51.477 1.00 38.20 229 VAL A CA 1
ATOM 1804 C C . VAL A 1 229 ? 67.483 25.921 51.486 1.00 37.56 229 VAL A C 1
ATOM 1805 O O . VAL A 1 229 ? 67.106 24.847 51.017 1.00 37.85 229 VAL A O 1
ATOM 1809 N N . VAL A 1 230 ? 66.663 26.808 52.038 1.00 37.86 230 VAL A N 1
ATOM 1810 C CA . VAL A 1 230 ? 65.228 26.588 52.131 1.00 38.03 230 VAL A CA 1
ATOM 1811 C C . VAL A 1 230 ? 64.521 27.256 50.965 1.00 37.75 230 VAL A C 1
ATOM 1812 O O . VAL A 1 230 ? 64.668 28.461 50.749 1.00 37.26 230 VAL A O 1
ATOM 1816 N N . TYR A 1 231 ? 63.736 26.479 50.228 1.00 37.61 231 TYR A N 1
ATOM 1817 C CA . TYR A 1 231 ? 63.011 27.011 49.083 1.00 36.31 231 TYR A CA 1
ATOM 1818 C C . TYR A 1 231 ? 61.501 26.968 49.320 1.00 37.13 231 TYR A C 1
ATOM 1819 O O . TYR A 1 231 ? 60.909 25.898 49.474 1.00 38.37 231 TYR A O 1
ATOM 1828 N N . ARG A 1 232 ? 60.879 28.142 49.343 1.00 37.35 232 ARG A N 1
ATOM 1829 C CA . ARG A 1 232 ? 59.443 28.240 49.569 1.00 37.38 232 ARG A CA 1
ATOM 1830 C C . ARG A 1 232 ? 58.645 27.483 48.509 1.00 37.97 232 ARG A C 1
ATOM 1831 O O . ARG A 1 232 ? 59.192 27.094 47.479 1.00 38.76 232 ARG A O 1
ATOM 1839 N N . GLY A 1 233 ? 57.357 27.268 48.770 1.00 35.96 233 GLY A N 1
ATOM 1840 C CA . GLY A 1 233 ? 56.521 26.530 47.839 1.00 35.62 233 GLY A CA 1
ATOM 1841 C C . GLY A 1 233 ? 56.012 27.306 46.636 1.00 37.66 233 GLY A C 1
ATOM 1842 O O . GLY A 1 233 ? 55.864 28.524 46.687 1.00 37.71 233 GLY A O 1
ATOM 1843 N N . ALA A 1 234 ? 55.733 26.586 45.554 1.00 38.14 234 ALA A N 1
ATOM 1844 C CA . ALA A 1 234 ? 55.240 27.182 44.323 1.00 40.04 234 ALA A CA 1
ATOM 1845 C C . ALA A 1 234 ? 53.904 27.879 44.535 1.00 41.04 234 ALA A C 1
ATOM 1846 O O . ALA A 1 234 ? 53.062 27.399 45.286 1.00 42.29 234 ALA A O 1
ATOM 1848 N N . ASN A 1 235 ? 53.723 29.014 43.862 1.00 43.38 235 ASN A N 1
ATOM 1849 C CA . ASN A 1 235 ? 52.492 29.814 43.954 1.00 44.90 235 ASN A CA 1
ATOM 1850 C C . ASN A 1 235 ? 51.786 29.876 42.601 1.00 44.73 235 ASN A C 1
ATOM 1851 O O . ASN A 1 235 ? 52.388 29.600 41.564 1.00 45.56 235 ASN A O 1
ATOM 1856 N N . ALA A 1 236 ? 50.511 30.248 42.608 1.00 44.05 236 ALA A N 1
ATOM 1857 C CA . ALA A 1 236 ? 49.762 30.353 41.359 1.00 43.60 236 ALA A CA 1
ATOM 1858 C C . ALA A 1 236 ? 50.308 31.506 40.504 1.00 42.53 236 ALA A C 1
ATOM 1859 O O . ALA A 1 236 ? 50.176 31.495 39.276 1.00 43.36 236 ALA A O 1
ATOM 1861 N N . GLY A 1 237 ? 50.929 32.489 41.157 1.00 39.68 237 GLY A N 1
ATOM 1862 C CA . GLY A 1 237 ? 51.483 33.637 40.447 1.00 37.25 237 GLY A CA 1
ATOM 1863 C C . GLY A 1 237 ? 52.920 33.474 39.968 1.00 35.29 237 GLY A C 1
ATOM 1864 O O . GLY A 1 237 ? 53.570 34.440 39.555 1.00 34.99 237 GLY A O 1
ATOM 1865 N N . ASP A 1 238 ? 53.421 32.246 40.025 1.00 33.19 238 ASP A N 1
ATOM 1866 C CA . ASP A 1 238 ? 54.778 31.951 39.598 1.00 30.10 238 ASP A CA 1
ATOM 1867 C C . ASP A 1 238 ? 54.894 31.790 38.073 1.00 28.81 238 ASP A C 1
ATOM 1868 O O . ASP A 1 238 ? 55.178 30.704 37.563 1.00 26.75 238 ASP A O 1
ATOM 1873 N N . PHE A 1 239 ? 54.648 32.884 37.357 1.00 27.93 239 PHE A N 1
ATOM 1874 C CA . PHE A 1 239 ? 54.767 32.925 35.904 1.00 27.80 239 PHE A CA 1
ATOM 1875 C C . PHE A 1 239 ? 54.805 34.386 35.466 1.00 27.50 239 PHE A C 1
ATOM 1876 O O . PHE A 1 239 ? 54.433 35.280 36.229 1.00 29.44 239 PHE A O 1
ATOM 1884 N N . ALA A 1 240 ? 55.262 34.623 34.244 1.00 25.14 240 ALA A N 1
ATOM 1885 C CA . ALA A 1 240 ? 55.381 35.971 33.709 1.00 24.41 240 ALA A CA 1
ATOM 1886 C C . ALA A 1 240 ? 54.059 36.714 33.607 1.00 24.28 240 ALA A C 1
ATOM 1887 O O . ALA A 1 240 ? 53.925 37.838 34.085 1.00 25.08 240 ALA A O 1
ATOM 1889 N N . GLY A 1 241 ? 53.095 36.072 32.963 1.00 24.37 241 GLY A N 1
ATOM 1890 C CA . GLY A 1 241 ? 51.782 36.653 32.757 1.00 26.35 241 GLY A CA 1
ATOM 1891 C C . GLY A 1 241 ? 51.244 37.678 33.744 1.00 27.81 241 GLY A C 1
ATOM 1892 O O . GLY A 1 241 ? 51.156 38.866 33.424 1.00 28.05 241 GLY A O 1
ATOM 1893 N N . ILE A 1 242 ? 50.879 37.234 34.942 1.00 27.61 242 ILE A N 1
ATOM 1894 C CA . ILE A 1 242 ? 50.296 38.140 35.918 1.00 28.85 242 ILE A CA 1
ATOM 1895 C C . ILE A 1 242 ? 51.170 39.339 36.255 1.00 28.54 242 ILE A C 1
ATOM 1896 O O . ILE A 1 242 ? 50.657 40.431 36.491 1.00 29.05 242 ILE A O 1
ATOM 1901 N N . ASN A 1 243 ? 52.484 39.147 36.261 1.00 28.99 243 ASN A N 1
ATOM 1902 C CA . ASN A 1 243 ? 53.409 40.236 36.569 1.00 27.76 243 ASN A CA 1
ATOM 1903 C C . ASN A 1 243 ? 53.564 41.180 35.369 1.00 27.79 243 ASN A C 1
ATOM 1904 O O . ASN A 1 243 ? 53.715 42.397 35.532 1.00 27.77 243 ASN A O 1
ATOM 1909 N N . VAL A 1 244 ? 53.535 40.617 34.164 1.00 25.26 244 VAL A N 1
ATOM 1910 C CA . VAL A 1 244 ? 53.655 41.419 32.953 1.00 23.56 244 VAL A CA 1
ATOM 1911 C C . VAL A 1 244 ? 52.499 42.410 32.948 1.00 23.49 244 VAL A C 1
ATOM 1912 O O . VAL A 1 244 ? 52.669 43.580 32.613 1.00 22.77 244 VAL A O 1
ATOM 1916 N N . ILE A 1 245 ? 51.316 41.924 33.305 1.00 23.26 245 ILE A N 1
ATOM 1917 C CA . ILE A 1 245 ? 50.143 42.781 33.351 1.00 25.31 245 ILE A CA 1
ATOM 1918 C C . ILE A 1 245 ? 50.324 43.920 34.354 1.00 26.97 245 ILE A C 1
ATOM 1919 O O . ILE A 1 245 ? 50.064 45.073 34.022 1.00 27.11 245 ILE A O 1
ATOM 1924 N N . ASP A 1 246 ? 50.795 43.608 35.564 1.00 29.07 246 ASP A N 1
ATOM 1925 C CA . ASP A 1 246 ? 51.017 44.636 36.588 1.00 28.66 246 ASP A CA 1
ATOM 1926 C C . ASP A 1 246 ? 51.901 45.785 36.121 1.00 29.84 246 ASP A C 1
ATOM 1927 O O . ASP A 1 246 ? 51.600 46.949 36.406 1.00 31.05 246 ASP A O 1
ATOM 1932 N N . LEU A 1 247 ? 53.002 45.461 35.435 1.00 28.79 247 LEU A N 1
ATOM 1933 C CA . LEU A 1 247 ? 53.940 46.479 34.958 1.00 27.53 247 LEU A CA 1
ATOM 1934 C C . LEU A 1 247 ? 53.447 47.236 33.743 1.00 26.54 247 LEU A C 1
ATOM 1935 O O . LEU A 1 247 ? 53.565 48.451 33.689 1.00 28.24 247 LEU A O 1
ATOM 1940 N N . THR A 1 248 ? 52.914 46.514 32.763 1.00 25.02 248 THR A N 1
ATOM 1941 C CA . THR A 1 248 ? 52.420 47.139 31.547 1.00 24.72 248 THR A CA 1
ATOM 1942 C C . THR A 1 248 ? 51.235 48.075 31.805 1.00 25.54 248 THR A C 1
ATOM 1943 O O . THR A 1 248 ? 51.129 49.117 31.167 1.00 23.44 248 THR A O 1
ATOM 1947 N N . LEU A 1 249 ? 50.345 47.701 32.722 1.00 25.49 249 LEU A N 1
ATOM 1948 C CA . LEU A 1 249 ? 49.204 48.547 33.038 1.00 26.83 249 LEU A CA 1
ATOM 1949 C C . LEU A 1 249 ? 49.646 49.674 33.966 1.00 28.26 249 LEU A C 1
ATOM 1950 O O . LEU A 1 249 ? 48.907 50.628 34.200 1.00 31.77 249 LEU A O 1
ATOM 1955 N N . GLY A 1 250 ? 50.856 49.562 34.495 1.00 29.19 250 GLY A N 1
ATOM 1956 C CA . GLY A 1 250 ? 51.374 50.584 35.389 1.00 27.93 250 GLY A CA 1
ATOM 1957 C C . GLY A 1 250 ? 50.832 50.506 36.802 1.00 27.68 250 GLY A C 1
ATOM 1958 O O . GLY A 1 250 ? 51.053 51.411 37.603 1.00 28.70 250 GLY A O 1
ATOM 1959 N N . LEU A 1 251 ? 50.133 49.430 37.129 1.00 29.15 251 LEU A N 1
ATOM 1960 C CA . LEU A 1 251 ? 49.577 49.294 38.469 1.00 29.56 251 LEU A CA 1
ATOM 1961 C C . LEU A 1 251 ? 50.650 49.040 39.529 1.00 31.31 251 LEU A C 1
ATOM 1962 O O . LEU A 1 251 ? 50.402 49.225 40.714 1.00 32.02 251 LEU A O 1
ATOM 1967 N N . CYS A 1 252 ? 51.837 48.608 39.098 1.00 33.47 252 CYS A N 1
ATOM 1968 C CA . CYS A 1 252 ? 52.950 48.356 40.009 1.00 32.72 252 CYS A CA 1
ATOM 1969 C C . CYS A 1 252 ? 54.162 49.139 39.540 1.00 32.68 252 CYS A C 1
ATOM 1970 O O . CYS A 1 252 ? 54.231 49.540 38.380 1.00 33.43 252 CYS A O 1
ATOM 1973 N N . PHE A 1 253 ? 55.121 49.356 40.434 1.00 32.15 253 PHE A N 1
ATOM 1974 C CA . PHE A 1 253 ? 56.303 50.138 40.077 1.00 34.29 253 PHE A CA 1
ATOM 1975 C C . PHE A 1 253 ? 57.606 49.394 40.346 1.00 34.47 253 PHE A C 1
ATOM 1976 O O . PHE A 1 253 ? 57.902 49.019 41.482 1.00 35.91 253 PHE A O 1
ATOM 1984 N N . ALA A 1 254 ? 58.392 49.188 39.297 1.00 33.50 254 ALA A N 1
ATOM 1985 C CA . ALA A 1 254 ? 59.665 48.490 39.419 1.00 31.64 254 ALA A CA 1
ATOM 1986 C C . ALA A 1 254 ? 60.719 49.362 40.076 1.00 31.06 254 ALA A C 1
ATOM 1987 O O . ALA A 1 254 ? 61.746 48.868 40.531 1.00 30.23 254 ALA A O 1
ATOM 1989 N N . ASN A 1 255 ? 60.461 50.663 40.118 1.00 32.91 255 ASN A N 1
ATOM 1990 C CA . ASN A 1 255 ? 61.397 51.613 40.717 1.00 35.89 255 ASN A CA 1
ATOM 1991 C C . ASN A 1 255 ? 61.315 51.606 42.242 1.00 35.19 255 ASN A C 1
ATOM 1992 O O . ASN A 1 255 ? 61.938 52.431 42.899 1.00 36.98 255 ASN A O 1
ATOM 1997 N N . GLU A 1 256 ? 60.540 50.681 42.796 1.00 35.72 256 GLU A N 1
ATOM 1998 C CA . GLU A 1 256 ? 60.410 50.554 44.242 1.00 36.95 256 GLU A CA 1
ATOM 1999 C C . GLU A 1 256 ? 61.053 49.266 44.719 1.00 36.64 256 GLU A C 1
ATOM 2000 O O . GLU A 1 256 ? 60.827 48.199 44.149 1.00 37.54 256 GLU A O 1
ATOM 2006 N N . ALA A 1 257 ? 61.849 49.370 45.774 1.00 37.21 257 ALA A N 1
ATOM 2007 C CA . ALA A 1 257 ? 62.536 48.222 46.332 1.00 37.61 257 ALA A CA 1
ATOM 2008 C C . ALA A 1 257 ? 61.592 47.070 46.653 1.00 38.36 257 ALA A C 1
ATOM 2009 O O . ALA A 1 257 ? 61.854 45.923 46.282 1.00 39.88 257 ALA A O 1
ATOM 2011 N N . SER A 1 258 ? 60.488 47.376 47.325 1.00 38.70 258 SER A N 1
ATOM 2012 C CA . SER A 1 258 ? 59.518 46.352 47.724 1.00 39.15 258 SER A CA 1
ATOM 2013 C C . SER A 1 258 ? 59.007 45.465 46.588 1.00 38.20 258 SER A C 1
ATOM 2014 O O . SER A 1 258 ? 58.797 44.266 46.778 1.00 39.01 258 SER A O 1
ATOM 2017 N N . TYR A 1 259 ? 58.803 46.055 45.414 1.00 36.16 259 TYR A N 1
ATOM 2018 C CA . TYR A 1 259 ? 58.312 45.312 44.256 1.00 33.05 259 TYR A CA 1
ATOM 2019 C C . TYR A 1 259 ? 59.437 44.592 43.497 1.00 31.91 259 TYR A C 1
ATOM 2020 O O . TYR A 1 259 ? 59.329 43.405 43.194 1.00 30.55 259 TYR A O 1
ATOM 2029 N N . SER A 1 260 ? 60.512 45.304 43.175 1.00 32.05 260 SER A N 1
ATOM 2030 C CA . SER A 1 260 ? 61.607 44.669 42.450 1.00 32.88 260 SER A CA 1
ATOM 2031 C C . SER A 1 260 ? 62.106 43.448 43.239 1.00 34.19 260 SER A C 1
ATOM 2032 O O . SER A 1 260 ? 62.341 42.379 42.676 1.00 35.06 260 SER A O 1
ATOM 2035 N N . GLN A 1 261 ? 62.235 43.592 44.552 1.00 34.33 261 GLN A N 1
ATOM 2036 C CA . GLN A 1 261 ? 62.695 42.480 45.367 1.00 34.38 261 GLN A CA 1
ATOM 2037 C C . GLN A 1 261 ? 61.718 41.309 45.251 1.00 36.35 261 GLN A C 1
ATOM 2038 O O . GLN A 1 261 ? 62.114 40.139 45.278 1.00 37.70 261 GLN A O 1
ATOM 2052 N N . LEU A 1 263 ? 59.881 40.496 42.632 1.00 31.62 263 LEU A N 1
ATOM 2053 C CA . LEU A 1 263 ? 60.120 39.837 41.359 1.00 28.75 263 LEU A CA 1
ATOM 2054 C C . LEU A 1 263 ? 61.390 38.996 41.418 1.00 27.51 263 LEU A C 1
ATOM 2055 O O . LEU A 1 263 ? 61.416 37.881 40.891 1.00 27.82 263 LEU A O 1
ATOM 2060 N N . VAL A 1 264 ? 62.431 39.527 42.063 1.00 25.96 264 VAL A N 1
ATOM 2061 C CA . VAL A 1 264 ? 63.689 38.813 42.200 1.00 23.76 264 VAL A CA 1
ATOM 2062 C C . VAL A 1 264 ? 63.473 37.502 42.935 1.00 26.64 264 VAL A C 1
ATOM 2063 O O . VAL A 1 264 ? 64.134 36.522 42.640 1.00 26.60 264 VAL A O 1
ATOM 2067 N N . ASP A 1 265 ? 62.533 37.472 43.877 1.00 28.91 265 ASP A N 1
ATOM 2068 C CA . ASP A 1 265 ? 62.299 36.254 44.643 1.00 29.39 265 ASP A CA 1
ATOM 2069 C C . ASP A 1 265 ? 61.463 35.198 43.936 1.00 29.77 265 ASP A C 1
ATOM 2070 O O . ASP A 1 265 ? 61.239 34.115 44.481 1.00 28.95 265 ASP A O 1
ATOM 2075 N N . LYS A 1 266 ? 60.995 35.506 42.730 1.00 29.18 266 LYS A N 1
ATOM 2076 C CA . LYS A 1 266 ? 60.204 34.536 41.984 1.00 28.78 266 LYS A CA 1
ATOM 2077 C C . LYS A 1 266 ? 60.714 34.217 40.573 1.00 26.21 266 LYS A C 1
ATOM 2078 O O . LYS A 1 266 ? 60.155 33.344 39.910 1.00 27.47 266 LYS A O 1
ATOM 2084 N N . PHE A 1 267 ? 61.754 34.909 40.103 1.00 24.36 267 PHE A N 1
ATOM 2085 C CA . PHE A 1 267 ? 62.279 34.648 38.753 1.00 23.49 267 PHE A CA 1
ATOM 2086 C C . PHE A 1 267 ? 62.617 33.180 38.543 1.00 23.57 267 PHE A C 1
ATOM 2087 O O . PHE A 1 267 ? 62.243 32.588 37.529 1.00 23.23 267 PHE A O 1
ATOM 2095 N N . LEU A 1 268 ? 63.330 32.594 39.500 1.00 22.75 268 LEU A N 1
ATOM 2096 C CA . LEU A 1 268 ? 63.745 31.202 39.381 1.00 22.18 268 LEU A CA 1
ATOM 2097 C C . LEU A 1 268 ? 62.580 30.222 39.423 1.00 24.52 268 LEU A C 1
ATOM 2098 O O . LEU A 1 268 ? 62.699 29.079 38.967 1.00 23.18 268 LEU A O 1
ATOM 2103 N N . TYR A 1 269 ? 61.443 30.687 39.942 1.00 26.33 269 TYR A N 1
ATOM 2104 C CA . TYR A 1 269 ? 60.244 29.859 40.043 1.00 25.15 269 TYR A CA 1
ATOM 2105 C C . TYR A 1 269 ? 59.380 29.802 38.790 1.00 26.33 269 TYR A C 1
ATOM 2106 O O . TYR A 1 269 ? 58.299 29.199 38.794 1.00 25.79 269 TYR A O 1
ATOM 2131 N N . PRO A 1 272 ? 62.456 29.943 32.047 1.00 27.39 272 PRO A N 1
ATOM 2132 C CA . PRO A 1 272 ? 63.466 30.895 31.574 1.00 27.34 272 PRO A CA 1
ATOM 2133 C C . PRO A 1 272 ? 62.853 31.921 30.601 1.00 28.42 272 PRO A C 1
ATOM 2134 O O . PRO A 1 272 ? 63.151 33.113 30.670 1.00 26.72 272 PRO A O 1
ATOM 2138 N N . GLU A 1 273 ? 61.998 31.449 29.696 1.00 30.15 273 GLU A N 1
ATOM 2139 C CA . GLU A 1 273 ? 61.332 32.330 28.738 1.00 31.38 273 GLU A CA 1
ATOM 2140 C C . GLU A 1 273 ? 60.563 33.433 29.463 1.00 32.12 273 GLU A C 1
ATOM 2141 O O . GLU A 1 273 ? 60.618 34.595 29.070 1.00 33.13 273 GLU A O 1
ATOM 2147 N N . ASP A 1 274 ? 59.823 33.064 30.510 1.00 30.75 274 ASP A N 1
ATOM 2148 C CA . ASP A 1 274 ? 59.034 34.045 31.258 1.00 28.80 274 ASP A CA 1
ATOM 2149 C C . ASP A 1 274 ? 59.920 35.039 31.998 1.00 28.68 274 ASP A C 1
ATOM 2150 O O . ASP A 1 274 ? 59.619 36.228 32.041 1.00 30.51 274 ASP A O 1
ATOM 2155 N N . GLN A 1 275 ? 61.005 34.541 32.581 1.00 26.33 275 GLN A N 1
ATOM 2156 C CA . GLN A 1 275 ? 61.945 35.389 33.282 1.00 26.96 275 GLN A CA 1
ATOM 2157 C C . GLN A 1 275 ? 62.442 36.485 32.358 1.00 24.67 275 GLN A C 1
ATOM 2158 O O . GLN A 1 275 ? 62.521 37.640 32.749 1.00 27.19 275 GLN A O 1
ATOM 2164 N N . GLN A 1 276 ? 62.797 36.130 31.134 1.00 24.48 276 GLN A N 1
ATOM 2165 C CA . GLN A 1 276 ? 63.315 37.146 30.221 1.00 25.78 276 GLN A CA 1
ATOM 2166 C C . GLN A 1 276 ? 62.224 38.143 29.874 1.00 22.77 276 GLN A C 1
ATOM 2167 O O . GLN A 1 276 ? 62.437 39.349 29.952 1.00 22.16 276 GLN A O 1
ATOM 2173 N N . ILE A 1 277 ? 61.049 37.646 29.509 1.00 22.41 277 ILE A N 1
ATOM 2174 C CA . ILE A 1 277 ? 59.944 38.535 29.194 1.00 23.42 277 ILE A CA 1
ATOM 2175 C C . ILE A 1 277 ? 59.649 39.454 30.381 1.00 23.31 277 ILE A C 1
ATOM 2176 O O . ILE A 1 277 ? 59.427 40.644 30.194 1.00 24.28 277 ILE A O 1
ATOM 2181 N N . LEU A 1 278 ? 59.650 38.908 31.597 1.00 22.41 278 LEU A N 1
ATOM 2182 C CA . LEU A 1 278 ? 59.372 39.724 32.774 1.00 23.45 278 LEU A CA 1
ATOM 2183 C C . LEU A 1 278 ? 60.425 40.798 32.971 1.00 23.46 278 LEU A C 1
ATOM 2184 O O . LEU A 1 278 ? 60.088 41.965 33.122 1.00 27.72 278 LEU A O 1
ATOM 2189 N N . ARG A 1 279 ? 61.692 40.399 32.979 1.00 23.71 279 ARG A N 1
ATOM 2190 C CA . ARG A 1 279 ? 62.792 41.340 33.154 1.00 25.39 279 ARG A CA 1
ATOM 2191 C C . ARG A 1 279 ? 62.644 42.533 32.219 1.00 25.75 279 ARG A C 1
ATOM 2192 O O . ARG A 1 279 ? 62.761 43.669 32.650 1.00 29.87 279 ARG A O 1
ATOM 2200 N N . GLU A 1 280 ? 62.394 42.276 30.940 1.00 28.59 280 GLU A N 1
ATOM 2201 C CA . GLU A 1 280 ? 62.230 43.346 29.948 1.00 30.60 280 GLU A CA 1
ATOM 2202 C C . GLU A 1 280 ? 61.118 44.337 30.305 1.00 31.09 280 GLU A C 1
ATOM 2203 O O . GLU A 1 280 ? 61.268 45.544 30.102 1.00 29.61 280 GLU A O 1
ATOM 2209 N N . CYS A 1 281 ? 60.001 43.836 30.822 1.00 31.79 281 CYS A N 1
ATOM 2210 C CA . CYS A 1 281 ? 58.902 44.718 31.208 1.00 34.65 281 CYS A CA 1
ATOM 2211 C C . CYS A 1 281 ? 59.322 45.770 32.212 1.00 34.33 281 CYS A C 1
ATOM 2212 O O . CYS A 1 281 ? 58.740 46.843 32.275 1.00 36.01 281 CYS A O 1
ATOM 2223 N N . ARG A 1 283 ? 61.948 47.548 32.248 1.00 38.30 283 ARG A N 1
ATOM 2224 C CA . ARG A 1 283 ? 62.603 48.685 31.618 1.00 39.77 283 ARG A CA 1
ATOM 2225 C C . ARG A 1 283 ? 61.888 49.095 30.328 1.00 40.04 283 ARG A C 1
ATOM 2226 O O . ARG A 1 283 ? 62.512 49.257 29.284 1.00 41.01 283 ARG A O 1
ATOM 2234 N N . ARG A 1 284 ? 60.573 49.267 30.418 1.00 40.03 284 ARG A N 1
ATOM 2235 C CA . ARG A 1 284 ? 59.748 49.657 29.281 1.00 39.06 284 ARG A CA 1
ATOM 2236 C C . ARG A 1 284 ? 58.648 50.578 29.791 1.00 37.31 284 ARG A C 1
ATOM 2237 O O . ARG A 1 284 ? 58.309 50.544 30.969 1.00 36.55 284 ARG A O 1
ATOM 2245 N N . PRO A 1 285 ? 58.093 51.432 28.912 1.00 36.75 285 PRO A N 1
ATOM 2246 C CA . PRO A 1 285 ? 57.017 52.361 29.296 1.00 34.61 285 PRO A CA 1
ATOM 2247 C C . PRO A 1 285 ? 55.751 51.581 29.628 1.00 33.80 285 PRO A C 1
ATOM 2248 O O . PRO A 1 285 ? 55.582 50.448 29.172 1.00 33.71 285 PRO A O 1
ATOM 2252 N N . ASN A 1 286 ? 54.867 52.177 30.420 1.00 31.68 286 ASN A N 1
ATOM 2253 C CA . ASN A 1 286 ? 53.623 51.512 30.788 1.00 31.96 286 ASN A CA 1
ATOM 2254 C C . ASN A 1 286 ? 52.411 52.284 30.233 1.00 33.86 286 ASN A C 1
ATOM 2255 O O . ASN A 1 286 ? 52.468 53.504 30.065 1.00 33.48 286 ASN A O 1
ATOM 2260 N N . LEU A 1 287 ? 51.330 51.571 29.927 1.00 33.83 287 LEU A N 1
ATOM 2261 C CA . LEU A 1 287 ? 50.126 52.192 29.370 1.00 36.53 287 LEU A CA 1
ATOM 2262 C C . LEU A 1 287 ? 49.521 53.316 30.231 1.00 37.98 287 LEU A C 1
ATOM 2263 O O . LEU A 1 287 ? 49.058 54.323 29.698 1.00 38.85 287 LEU A O 1
ATOM 2276 N N . ASP A 1 289 ? 50.948 55.543 32.344 1.00 42.52 289 ASP A N 1
ATOM 2277 C CA . ASP A 1 289 ? 51.664 56.786 32.109 1.00 42.94 289 ASP A CA 1
ATOM 2278 C C . ASP A 1 289 ? 51.540 57.327 30.687 1.00 43.14 289 ASP A C 1
ATOM 2279 O O . ASP A 1 289 ? 51.764 58.510 30.464 1.00 42.88 289 ASP A O 1
ATOM 2284 N N . ASP A 1 290 ? 51.190 56.486 29.720 1.00 43.29 290 ASP A N 1
ATOM 2285 C CA . ASP A 1 290 ? 51.032 57.010 28.367 1.00 44.07 290 ASP A CA 1
ATOM 2286 C C . ASP A 1 290 ? 49.732 57.802 28.276 1.00 44.70 290 ASP A C 1
ATOM 2287 O O . ASP A 1 290 ? 49.694 58.877 27.685 1.00 44.27 290 ASP A O 1
ATOM 2292 N N . PHE A 1 291 ? 48.667 57.259 28.857 1.00 44.98 291 PHE A N 1
ATOM 2293 C CA . PHE A 1 291 ? 47.364 57.912 28.835 1.00 45.74 291 PHE A CA 1
ATOM 2294 C C . PHE A 1 291 ? 47.365 59.203 29.653 1.00 48.25 291 PHE A C 1
ATOM 2295 O O . PHE A 1 291 ? 46.602 60.132 29.376 1.00 48.21 291 PHE A O 1
ATOM 2303 N N . LEU A 1 292 ? 48.225 59.253 30.665 1.00 50.50 292 LEU A N 1
ATOM 2304 C CA . LEU A 1 292 ? 48.334 60.427 31.514 1.00 52.16 292 LEU A CA 1
ATOM 2305 C C . LEU A 1 292 ? 49.058 61.541 30.773 1.00 54.58 292 LEU A C 1
ATOM 2306 O O . LEU A 1 292 ? 48.685 62.710 30.890 1.00 54.95 292 LEU A O 1
ATOM 2311 N N . GLN A 1 293 ? 50.094 61.180 30.017 1.00 56.30 293 GLN A N 1
ATOM 2312 C CA . GLN A 1 293 ? 50.858 62.168 29.253 1.00 58.45 293 GLN A CA 1
ATOM 2313 C C . GLN A 1 293 ? 50.060 62.690 28.065 1.00 59.81 293 GLN A C 1
ATOM 2314 O O . GLN A 1 293 ? 50.463 63.651 27.412 1.00 60.47 293 GLN A O 1
ATOM 2320 N N . ALA A 1 294 ? 48.928 62.051 27.790 1.00 61.52 294 ALA A N 1
ATOM 2321 C CA . ALA A 1 294 ? 48.071 62.457 26.687 1.00 63.47 294 ALA A CA 1
ATOM 2322 C C . ALA A 1 294 ? 46.761 63.019 27.225 1.00 64.92 294 ALA A C 1
ATOM 2323 O O . ALA A 1 294 ? 45.718 62.900 26.585 1.00 65.58 294 ALA A O 1
ATOM 2325 N N . LYS A 1 295 ? 46.826 63.632 28.405 1.00 67.36 295 LYS A N 1
ATOM 2326 C CA . LYS A 1 295 ? 45.651 64.213 29.056 1.00 69.12 295 LYS A CA 1
ATOM 2327 C C . LYS A 1 295 ? 44.971 65.277 28.192 1.00 70.02 295 LYS A C 1
ATOM 2328 O O . LYS A 1 295 ? 43.755 65.466 28.270 1.00 70.87 295 LYS A O 1
ATOM 2334 N N . GLY A 1 296 ? 45.758 65.963 27.367 1.00 70.85 296 GLY A N 1
ATOM 2335 C CA . GLY A 1 296 ? 45.214 67.001 26.507 1.00 71.10 296 GLY A CA 1
ATOM 2336 C C . GLY A 1 296 ? 44.384 66.493 25.341 1.00 71.17 296 GLY A C 1
ATOM 2337 O O . GLY A 1 296 ? 43.436 67.155 24.913 1.00 70.79 296 GLY A O 1
ATOM 2338 N N . CYS A 1 297 ? 44.741 65.320 24.825 1.00 71.42 297 CYS A N 1
ATOM 2339 C CA . CYS A 1 297 ? 44.030 64.717 23.698 1.00 71.64 297 CYS A CA 1
ATOM 2340 C C . CYS A 1 297 ? 42.703 64.119 24.171 1.00 71.19 297 CYS A C 1
ATOM 2341 O O . CYS A 1 297 ? 42.136 63.239 23.524 1.00 71.46 297 CYS A O 1
ATOM 2344 N N . ILE A 1 298 ? 42.214 64.616 25.302 1.00 71.11 298 ILE A N 1
ATOM 2345 C CA . ILE A 1 298 ? 40.967 64.145 25.897 1.00 70.42 298 ILE A CA 1
ATOM 2346 C C . ILE A 1 298 ? 39.778 64.111 24.936 1.00 69.65 298 ILE A C 1
ATOM 2347 O O . ILE A 1 298 ? 38.904 63.246 25.044 1.00 69.56 298 ILE A O 1
ATOM 2352 N N . HIS A 1 299 ? 39.746 65.047 23.993 1.00 69.04 299 HIS A N 1
ATOM 2353 C CA . HIS A 1 299 ? 38.644 65.116 23.037 1.00 67.94 299 HIS A CA 1
ATOM 2354 C C . HIS A 1 299 ? 38.812 64.205 21.819 1.00 65.85 299 HIS A C 1
ATOM 2355 O O . HIS A 1 299 ? 37.883 64.036 21.029 1.00 66.73 299 HIS A O 1
ATOM 2362 N N . GLN A 1 300 ? 39.988 63.606 21.674 1.00 62.76 300 GLN A N 1
ATOM 2363 C CA . GLN A 1 300 ? 40.250 62.722 20.544 1.00 59.71 300 GLN A CA 1
ATOM 2364 C C . GLN A 1 300 ? 39.423 61.437 20.625 1.00 57.26 300 GLN A C 1
ATOM 2365 O O . GLN A 1 300 ? 39.198 60.899 21.711 1.00 56.08 300 GLN A O 1
ATOM 2371 N N . ASP A 1 301 ? 38.968 60.951 19.473 1.00 54.63 301 ASP A N 1
ATOM 2372 C CA . ASP A 1 301 ? 38.167 59.726 19.417 1.00 52.15 301 ASP A CA 1
ATOM 2373 C C . ASP A 1 301 ? 38.932 58.499 19.915 1.00 49.32 301 ASP A C 1
ATOM 2374 O O . ASP A 1 301 ? 38.369 57.629 20.589 1.00 46.86 301 ASP A O 1
ATOM 2379 N N . TRP A 1 302 ? 40.212 58.414 19.567 1.00 45.23 302 TRP A N 1
ATOM 2380 C CA . TRP A 1 302 ? 41.002 57.275 19.996 1.00 43.17 302 TRP A CA 1
ATOM 2381 C C . TRP A 1 302 ? 41.230 57.324 21.507 1.00 42.76 302 TRP A C 1
ATOM 2382 O O . TRP A 1 302 ? 41.290 56.286 22.167 1.00 41.19 302 TRP A O 1
ATOM 2393 N N . TYR A 1 303 ? 41.343 58.534 22.047 1.00 42.81 303 TYR A N 1
ATOM 2394 C CA . TYR A 1 303 ? 41.566 58.710 23.474 1.00 44.25 303 TYR A CA 1
ATOM 2395 C C . TYR A 1 303 ? 40.419 58.173 24.312 1.00 45.41 303 TYR A C 1
ATOM 2396 O O . TYR A 1 303 ? 40.628 57.345 25.195 1.00 46.35 303 TYR A O 1
ATOM 2405 N N . GLN A 1 304 ? 39.211 58.651 24.042 1.00 45.31 304 GLN A N 1
ATOM 2406 C CA . GLN A 1 304 ? 38.051 58.219 24.803 1.00 47.60 304 GLN A CA 1
ATOM 2407 C C . GLN A 1 304 ? 37.625 56.791 24.517 1.00 46.19 304 GLN A C 1
ATOM 2408 O O . GLN A 1 304 ? 37.025 56.144 25.364 1.00 47.74 304 GLN A O 1
ATOM 2414 N N . GLU A 1 305 ? 37.939 56.294 23.331 1.00 45.09 305 GLU A N 1
ATOM 2415 C CA . GLU A 1 305 ? 37.573 54.925 22.982 1.00 45.76 305 GLU A CA 1
ATOM 2416 C C . GLU A 1 305 ? 38.510 53.909 23.638 1.00 43.27 305 GLU A C 1
ATOM 2417 O O . GLU A 1 305 ? 38.061 52.912 24.203 1.00 43.03 305 GLU A O 1
ATOM 2423 N N . ASN A 1 306 ? 39.808 54.178 23.570 1.00 39.27 306 ASN A N 1
ATOM 2424 C CA . ASN A 1 306 ? 40.803 53.288 24.141 1.00 38.59 306 ASN A CA 1
ATOM 2425 C C . ASN A 1 306 ? 40.938 53.429 25.655 1.00 37.97 306 ASN A C 1
ATOM 2426 O O . ASN A 1 306 ? 41.091 52.431 26.352 1.00 37.47 306 ASN A O 1
ATOM 2431 N N . LEU A 1 307 ? 40.863 54.659 26.159 1.00 37.25 307 LEU A N 1
ATOM 2432 C CA . LEU A 1 307 ? 40.977 54.903 27.589 1.00 37.84 307 LEU A CA 1
ATOM 2433 C C . LEU A 1 307 ? 39.881 54.164 28.333 1.00 38.83 307 LEU A C 1
ATOM 2434 O O . LEU A 1 307 ? 40.128 53.526 29.359 1.00 40.64 307 LEU A O 1
ATOM 2439 N N . LYS A 1 308 ? 38.664 54.257 27.809 1.00 39.60 308 LYS A N 1
ATOM 2440 C CA . LYS A 1 308 ? 37.509 53.602 28.411 1.00 40.41 308 LYS A CA 1
ATOM 2441 C C . LYS A 1 308 ? 37.791 52.117 28.588 1.00 39.48 308 LYS A C 1
ATOM 2442 O O . LYS A 1 308 ? 37.527 51.543 29.646 1.00 40.69 308 LYS A O 1
ATOM 2448 N N . LEU A 1 309 ? 38.331 51.499 27.544 1.00 38.18 309 LEU A N 1
ATOM 2449 C CA . LEU A 1 309 ? 38.629 50.078 27.587 1.00 36.50 309 LEU A CA 1
ATOM 2450 C C . LEU A 1 309 ? 39.780 49.822 28.556 1.00 35.14 309 LEU A C 1
ATOM 2451 O O . LEU A 1 309 ? 39.744 48.883 29.349 1.00 33.75 309 LEU A O 1
ATOM 2456 N N . PHE A 1 310 ? 40.796 50.675 28.496 1.00 33.75 310 PHE A N 1
ATOM 2457 C CA . PHE A 1 310 ? 41.947 50.528 29.359 1.00 34.08 310 PHE A CA 1
ATOM 2458 C C . PHE A 1 310 ? 41.505 50.497 30.811 1.00 35.77 310 PHE A C 1
ATOM 2459 O O . PHE A 1 310 ? 41.913 49.619 31.587 1.00 35.44 310 PHE A O 1
ATOM 2467 N N . ILE A 1 311 ? 40.666 51.465 31.173 1.00 35.40 311 ILE A N 1
ATOM 2468 C CA . ILE A 1 311 ? 40.151 51.560 32.528 1.00 33.98 311 ILE A CA 1
ATOM 2469 C C . ILE A 1 311 ? 39.423 50.289 32.946 1.00 33.99 311 ILE A C 1
ATOM 2470 O O . ILE A 1 311 ? 39.614 49.801 34.063 1.00 34.36 311 ILE A O 1
ATOM 2475 N N . GLU A 1 312 ? 38.595 49.750 32.054 1.00 33.80 312 GLU A N 1
ATOM 2476 C CA . GLU A 1 312 ? 37.862 48.522 32.359 1.00 35.49 312 GLU A CA 1
ATOM 2477 C C . GLU A 1 312 ? 38.835 47.374 32.593 1.00 34.75 312 GLU A C 1
ATOM 2478 O O . GLU A 1 312 ? 38.625 46.548 33.479 1.00 37.02 312 GLU A O 1
ATOM 2484 N N . VAL A 1 313 ? 39.887 47.304 31.780 1.00 33.02 313 VAL A N 1
ATOM 2485 C CA . VAL A 1 313 ? 40.881 46.259 31.945 1.00 30.26 313 VAL A CA 1
ATOM 2486 C C . VAL A 1 313 ? 41.490 46.369 33.340 1.00 29.98 313 VAL A C 1
ATOM 2487 O O . VAL A 1 313 ? 41.584 45.376 34.040 1.00 29.73 313 VAL A O 1
ATOM 2491 N N . CYS A 1 314 ? 41.880 47.577 33.744 1.00 31.40 314 CYS A N 1
ATOM 2492 C CA . CYS A 1 314 ? 42.473 47.782 35.058 1.00 33.02 314 CYS A CA 1
ATOM 2493 C C . CYS A 1 314 ? 41.537 47.378 36.191 1.00 35.34 314 CYS A C 1
ATOM 2494 O O . CYS A 1 314 ? 41.921 46.618 37.077 1.00 35.62 314 CYS A O 1
ATOM 2497 N N . GLU A 1 315 ? 40.308 47.879 36.170 1.00 38.54 315 GLU A N 1
ATOM 2498 C CA . GLU A 1 315 ? 39.361 47.547 37.232 1.00 41.97 315 GLU A CA 1
ATOM 2499 C C . GLU A 1 315 ? 39.038 46.063 37.169 1.00 41.48 315 GLU A C 1
ATOM 2500 O O . GLU A 1 315 ? 38.654 45.459 38.161 1.00 42.21 315 GLU A O 1
ATOM 2506 N N . LEU A 1 316 ? 39.225 45.468 36.003 1.00 41.28 316 LEU A N 1
ATOM 2507 C CA . LEU A 1 316 ? 38.960 44.051 35.855 1.00 41.11 316 LEU A CA 1
ATOM 2508 C C . LEU A 1 316 ? 40.086 43.242 36.496 1.00 41.89 316 LEU A C 1
ATOM 2509 O O . LEU A 1 316 ? 39.852 42.181 37.090 1.00 41.07 316 LEU A O 1
ATOM 2514 N N . HIS A 1 317 ? 41.310 43.750 36.377 1.00 40.64 317 HIS A N 1
ATOM 2515 C CA . HIS A 1 317 ? 42.475 43.081 36.953 1.00 41.13 317 HIS A CA 1
ATOM 2516 C C . HIS A 1 317 ? 42.477 43.204 38.477 1.00 43.09 317 HIS A C 1
ATOM 2517 O O . HIS A 1 317 ? 42.897 42.284 39.184 1.00 43.55 317 HIS A O 1
ATOM 2524 N N . GLY A 1 318 ? 42.023 44.350 38.978 1.00 44.74 318 GLY A N 1
ATOM 2525 C CA . GLY A 1 318 ? 41.969 44.551 40.414 1.00 47.52 318 GLY A CA 1
ATOM 2526 C C . GLY A 1 318 ? 40.898 43.643 40.993 1.00 49.21 318 GLY A C 1
ATOM 2527 O O . GLY A 1 318 ? 41.049 43.085 42.081 1.00 50.15 318 GLY A O 1
ATOM 2528 N N . GLN A 1 319 ? 39.818 43.484 40.239 1.00 49.89 319 GLN A N 1
ATOM 2529 C CA . GLN A 1 319 ? 38.698 42.644 40.645 1.00 52.56 319 GLN A CA 1
ATOM 2530 C C . GLN A 1 319 ? 39.180 41.218 40.899 1.00 53.16 319 GLN A C 1
ATOM 2531 O O . GLN A 1 319 ? 38.836 40.608 41.906 1.00 54.93 319 GLN A O 1
ATOM 2537 N N . THR A 1 320 ? 39.982 40.690 39.987 1.00 53.28 320 THR A N 1
ATOM 2538 C CA . THR A 1 320 ? 40.483 39.340 40.140 1.00 54.55 320 THR A CA 1
ATOM 2539 C C . THR A 1 320 ? 41.538 39.278 41.242 1.00 55.13 320 THR A C 1
ATOM 2540 O O . THR A 1 320 ? 41.871 38.205 41.746 1.00 55.88 320 THR A O 1
ATOM 2544 N N . ALA A 1 321 ? 42.056 40.436 41.625 1.00 54.87 321 ALA A N 1
ATOM 2545 C CA . ALA A 1 321 ? 43.066 40.489 42.670 1.00 54.58 321 ALA A CA 1
ATOM 2546 C C . ALA A 1 321 ? 42.418 40.356 44.045 1.00 55.34 321 ALA A C 1
ATOM 2547 O O . ALA A 1 321 ? 42.941 39.669 44.927 1.00 55.21 321 ALA A O 1
ATOM 2549 N N . ILE A 1 322 ? 41.275 41.009 44.224 1.00 55.80 322 ILE A N 1
ATOM 2550 C CA . ILE A 1 322 ? 40.566 40.960 45.496 1.00 56.97 322 ILE A CA 1
ATOM 2551 C C . ILE A 1 322 ? 39.916 39.597 45.719 1.00 58.32 322 ILE A C 1
ATOM 2552 O O . ILE A 1 322 ? 39.967 39.058 46.819 1.00 58.73 322 ILE A O 1
ATOM 2557 N N . GLN A 1 323 ? 39.304 39.050 44.673 1.00 60.27 323 GLN A N 1
ATOM 2558 C CA . GLN A 1 323 ? 38.658 37.744 44.760 1.00 62.01 323 GLN A CA 1
ATOM 2559 C C . GLN A 1 323 ? 39.670 36.674 45.137 1.00 62.09 323 GLN A C 1
ATOM 2560 O O . GLN A 1 323 ? 39.462 35.918 46.084 1.00 62.54 323 GLN A O 1
ATOM 2566 N N . HIS A 1 324 ? 40.764 36.610 44.388 1.00 62.09 324 HIS A N 1
ATOM 2567 C CA . HIS A 1 324 ? 41.813 35.631 44.642 1.00 62.50 324 HIS A CA 1
ATOM 2568 C C . HIS A 1 324 ? 42.336 35.736 46.074 1.00 63.27 324 HIS A C 1
ATOM 2569 O O . HIS A 1 324 ? 42.602 34.728 46.734 1.00 62.49 324 HIS A O 1
ATOM 2576 N N . HIS A 1 325 ? 42.479 36.967 46.544 1.00 64.32 325 HIS A N 1
ATOM 2577 C CA . HIS A 1 325 ? 42.973 37.225 47.886 1.00 65.68 325 HIS A CA 1
ATOM 2578 C C . HIS A 1 325 ? 42.022 36.722 48.974 1.00 66.91 325 HIS A C 1
ATOM 2579 O O . HIS A 1 325 ? 42.430 35.982 49.868 1.00 66.98 325 HIS A O 1
ATOM 2586 N N . ASN A 1 326 ? 40.756 37.123 48.890 1.00 68.13 326 ASN A N 1
ATOM 2587 C CA . ASN A 1 326 ? 39.753 36.725 49.875 1.00 69.58 326 ASN A CA 1
ATOM 2588 C C . ASN A 1 326 ? 39.314 35.265 49.777 1.00 70.21 326 ASN A C 1
ATOM 2589 O O . ASN A 1 326 ? 38.459 34.823 50.542 1.00 71.24 326 ASN A O 1
ATOM 2594 N N . GLU A 1 327 ? 39.896 34.517 48.844 1.00 70.10 327 GLU A N 1
ATOM 2595 C CA . GLU A 1 327 ? 39.539 33.114 48.676 1.00 69.89 327 GLU A CA 1
ATOM 2596 C C . GLU A 1 327 ? 40.672 32.165 49.036 1.00 70.04 327 GLU A C 1
ATOM 2597 O O . GLU A 1 327 ? 40.488 31.255 49.839 1.00 70.77 327 GLU A O 1
ATOM 2603 N N . LEU A 1 328 ? 41.843 32.374 48.443 1.00 70.10 328 LEU A N 1
ATOM 2604 C CA . LEU A 1 328 ? 42.990 31.510 48.710 1.00 70.58 328 LEU A CA 1
ATOM 2605 C C . LEU A 1 328 ? 43.927 32.051 49.783 1.00 70.70 328 LEU A C 1
ATOM 2606 O O . LEU A 1 328 ? 44.934 31.420 50.112 1.00 71.33 328 LEU A O 1
ATOM 2611 N N . VAL A 1 329 ? 43.601 33.211 50.337 1.00 70.56 329 VAL A N 1
ATOM 2612 C CA . VAL A 1 329 ? 44.452 33.795 51.362 1.00 70.89 329 VAL A CA 1
ATOM 2613 C C . VAL A 1 329 ? 43.706 34.000 52.674 1.00 71.53 329 VAL A C 1
ATOM 2614 O O . VAL A 1 329 ? 44.054 33.401 53.692 1.00 71.70 329 VAL A O 1
ATOM 2618 N N . THR A 1 330 ? 42.678 34.843 52.647 1.00 71.61 330 THR A N 1
ATOM 2619 C CA . THR A 1 330 ? 41.901 35.135 53.847 1.00 72.82 330 THR A CA 1
ATOM 2620 C C . THR A 1 330 ? 41.357 33.884 54.543 1.00 73.65 330 THR A C 1
ATOM 2621 O O . THR A 1 330 ? 41.215 33.863 55.768 1.00 73.64 330 THR A O 1
ATOM 2625 N N . LYS A 1 331 ? 41.061 32.846 53.765 1.00 74.19 331 LYS A N 1
ATOM 2626 C CA . LYS A 1 331 ? 40.539 31.605 54.326 1.00 75.01 331 LYS A CA 1
ATOM 2627 C C . LYS A 1 331 ? 41.646 30.693 54.853 1.00 75.59 331 LYS A C 1
ATOM 2628 O O . LYS A 1 331 ? 41.601 30.242 56.001 1.00 75.76 331 LYS A O 1
ATOM 2634 N N . TYR A 1 332 ? 42.638 30.424 54.009 1.00 75.78 332 TYR A N 1
ATOM 2635 C CA . TYR A 1 332 ? 43.752 29.550 54.375 1.00 76.25 332 TYR A CA 1
ATOM 2636 C C . TYR A 1 332 ? 45.012 30.355 54.696 1.00 75.83 332 TYR A C 1
ATOM 2637 O O . TYR A 1 332 ? 45.638 30.161 55.740 1.00 75.97 332 TYR A O 1
ATOM 2646 N N . VAL A 1 357 ? 52.681 38.079 58.890 1.00 80.22 357 VAL A N 1
ATOM 2647 C CA . VAL A 1 357 ? 54.093 38.345 58.649 1.00 80.23 357 VAL A CA 1
ATOM 2648 C C . VAL A 1 357 ? 54.282 38.874 57.227 1.00 80.80 357 VAL A C 1
ATOM 2649 O O . VAL A 1 357 ? 54.732 40.004 57.022 1.00 80.64 357 VAL A O 1
ATOM 2653 N N . LEU A 1 358 ? 53.931 38.041 56.250 1.00 81.17 358 LEU A N 1
ATOM 2654 C CA . LEU A 1 358 ? 54.051 38.384 54.835 1.00 80.26 358 LEU A CA 1
ATOM 2655 C C . LEU A 1 358 ? 52.670 38.677 54.263 1.00 79.68 358 LEU A C 1
ATOM 2656 O O . LEU A 1 358 ? 52.516 38.905 53.063 1.00 79.85 358 LEU A O 1
ATOM 2661 N N . LEU A 1 359 ? 51.666 38.668 55.135 1.00 78.69 359 LEU A N 1
ATOM 2662 C CA . LEU A 1 359 ? 50.293 38.930 54.726 1.00 77.32 359 LEU A CA 1
ATOM 2663 C C . LEU A 1 359 ? 50.135 40.402 54.358 1.00 76.05 359 LEU A C 1
ATOM 2664 O O . LEU A 1 359 ? 49.305 40.759 53.524 1.00 75.66 359 LEU A O 1
ATOM 2669 N N . ALA A 1 360 ? 50.940 41.253 54.985 1.00 75.07 360 ALA A N 1
ATOM 2670 C CA . ALA A 1 360 ? 50.897 42.688 54.714 1.00 73.76 360 ALA A CA 1
ATOM 2671 C C . ALA A 1 360 ? 51.370 42.928 53.285 1.00 72.62 360 ALA A C 1
ATOM 2672 O O . ALA A 1 360 ? 50.748 43.674 52.525 1.00 71.95 360 ALA A O 1
ATOM 2674 N N . SER A 1 361 ? 52.480 42.290 52.928 1.00 71.34 361 SER A N 1
ATOM 2675 C CA . SER A 1 361 ? 53.032 42.418 51.590 1.00 70.18 361 SER A CA 1
ATOM 2676 C C . SER A 1 361 ? 52.023 41.901 50.572 1.00 69.24 361 SER A C 1
ATOM 2677 O O . SER A 1 361 ? 51.948 42.399 49.450 1.00 69.72 361 SER A O 1
ATOM 2680 N N . LEU A 1 362 ? 51.241 40.903 50.968 1.00 67.81 362 LEU A N 1
ATOM 2681 C CA . LEU A 1 362 ? 50.244 40.334 50.075 1.00 65.52 362 LEU A CA 1
ATOM 2682 C C . LEU A 1 362 ? 49.107 41.326 49.875 1.00 64.70 362 LEU A C 1
ATOM 2683 O O . LEU A 1 362 ? 48.602 41.486 48.763 1.00 64.99 362 LEU A O 1
ATOM 2688 N N . GLU A 1 363 ? 48.713 41.993 50.956 1.00 63.44 363 GLU A N 1
ATOM 2689 C CA . GLU A 1 363 ? 47.645 42.982 50.899 1.00 62.50 363 GLU A CA 1
ATOM 2690 C C . GLU A 1 363 ? 48.129 44.165 50.066 1.00 61.42 363 GLU A C 1
ATOM 2691 O O . GLU A 1 363 ? 47.361 44.763 49.316 1.00 60.78 363 GLU A O 1
ATOM 2697 N N . ARG A 1 364 ? 49.412 44.486 50.201 1.00 60.48 364 ARG A N 1
ATOM 2698 C CA . ARG A 1 364 ? 50.018 45.585 49.457 1.00 60.59 364 ARG A CA 1
ATOM 2699 C C . ARG A 1 364 ? 49.881 45.328 47.956 1.00 59.11 364 ARG A C 1
ATOM 2700 O O . ARG A 1 364 ? 49.401 46.184 47.211 1.00 58.55 364 ARG A O 1
ATOM 2708 N N . LEU A 1 365 ? 50.298 44.142 47.521 1.00 56.68 365 LEU A N 1
ATOM 2709 C CA . LEU A 1 365 ? 50.220 43.764 46.113 1.00 54.44 365 LEU A CA 1
ATOM 2710 C C . LEU A 1 365 ? 48.785 43.790 45.603 1.00 52.76 365 LEU A C 1
ATOM 2711 O O . LEU A 1 365 ? 48.514 44.241 44.490 1.00 52.64 365 LEU A O 1
ATOM 2716 N N . ARG A 1 366 ? 47.868 43.295 46.420 1.00 51.00 366 ARG A N 1
ATOM 2717 C CA . ARG A 1 366 ? 46.467 43.264 46.037 1.00 49.58 366 ARG A CA 1
ATOM 2718 C C . ARG A 1 366 ? 45.898 44.682 45.962 1.00 48.44 366 ARG A C 1
ATOM 2719 O O . ARG A 1 366 ? 45.032 44.959 45.131 1.00 46.68 366 ARG A O 1
ATOM 2727 N N . ASP A 1 367 ? 46.386 45.584 46.811 1.00 46.96 367 ASP A N 1
ATOM 2728 C CA . ASP A 1 367 ? 45.889 46.955 46.784 1.00 47.12 367 ASP A CA 1
ATOM 2729 C C . ASP A 1 367 ? 46.410 47.686 45.551 1.00 46.87 367 ASP A C 1
ATOM 2730 O O . ASP A 1 367 ? 45.721 48.535 44.980 1.00 47.01 367 ASP A O 1
ATOM 2735 N N . ARG A 1 368 ? 47.627 47.347 45.140 1.00 45.83 368 ARG A N 1
ATOM 2736 C CA . ARG A 1 368 ? 48.237 47.955 43.964 1.00 45.00 368 ARG A CA 1
ATOM 2737 C C . ARG A 1 368 ? 47.498 47.500 42.708 1.00 43.37 368 ARG A C 1
ATOM 2738 O O . ARG A 1 368 ? 47.275 48.284 41.786 1.00 42.92 368 ARG A O 1
ATOM 2746 N N . ARG A 1 369 ? 47.115 46.228 42.672 1.00 42.27 369 ARG A N 1
ATOM 2747 C CA . ARG A 1 369 ? 46.391 45.704 41.519 1.00 42.09 369 ARG A CA 1
ATOM 2748 C C . ARG A 1 369 ? 44.967 46.242 41.410 1.00 42.11 369 ARG A C 1
ATOM 2749 O O . ARG A 1 369 ? 44.430 46.369 40.315 1.00 40.91 369 ARG A O 1
ATOM 2757 N N . ALA A 1 370 ? 44.350 46.552 42.545 1.00 44.04 370 ALA A N 1
ATOM 2758 C CA . ALA A 1 370 ? 42.984 47.065 42.534 1.00 45.92 370 ALA A CA 1
ATOM 2759 C C . ALA A 1 370 ? 42.969 48.589 42.609 1.00 46.25 370 ALA A C 1
ATOM 2760 O O . ALA A 1 370 ? 41.910 49.203 42.748 1.00 46.30 370 ALA A O 1
ATOM 2762 N N . ALA A 1 371 ? 44.151 49.190 42.509 1.00 46.21 371 ALA A N 1
ATOM 2763 C CA . ALA A 1 371 ? 44.286 50.638 42.565 1.00 45.93 371 ALA A CA 1
ATOM 2764 C C . ALA A 1 371 ? 43.372 51.208 43.648 1.00 47.73 371 ALA A C 1
ATOM 2765 O O . ALA A 1 371 ? 42.625 52.161 43.409 1.00 46.06 371 ALA A O 1
ATOM 2767 N N . VAL A 1 372 ? 43.437 50.610 44.838 1.00 49.30 372 VAL A N 1
ATOM 2768 C CA . VAL A 1 372 ? 42.624 51.054 45.962 1.00 52.00 372 VAL A CA 1
ATOM 2769 C C . VAL A 1 372 ? 43.249 52.291 46.601 1.00 54.29 372 VAL A C 1
ATOM 2770 O O . VAL A 1 372 ? 44.457 52.519 46.497 1.00 53.67 372 VAL A O 1
ATOM 2774 N N . LEU A 1 373 ? 42.407 53.083 47.257 1.00 57.49 373 LEU A N 1
ATOM 2775 C CA . LEU A 1 373 ? 42.831 54.311 47.912 1.00 60.33 373 LEU A CA 1
ATOM 2776 C C . LEU A 1 373 ? 43.680 54.039 49.138 1.00 62.11 373 LEU A C 1
ATOM 2777 O O . LEU A 1 373 ? 43.212 53.444 50.106 1.00 62.75 373 LEU A O 1
ATOM 2782 N N . ARG A 1 374 ? 44.934 54.472 49.092 1.00 64.32 374 ARG A N 1
ATOM 2783 C CA . ARG A 1 374 ? 45.830 54.288 50.222 1.00 67.19 374 ARG A CA 1
ATOM 2784 C C . ARG A 1 374 ? 46.649 55.540 50.449 1.00 69.14 374 ARG A C 1
ATOM 2785 O O . ARG A 1 374 ? 46.692 56.426 49.594 1.00 69.70 374 ARG A O 1
ATOM 2793 N N . ASP A 1 375 ? 47.291 55.611 51.611 1.00 71.97 375 ASP A N 1
ATOM 2794 C CA . ASP A 1 375 ? 48.119 56.758 51.964 1.00 74.45 375 ASP A CA 1
ATOM 2795 C C . ASP A 1 375 ? 49.465 56.316 52.532 1.00 74.97 375 ASP A C 1
ATOM 2796 O O . ASP A 1 375 ? 50.402 57.109 52.618 1.00 76.06 375 ASP A O 1
ATOM 2801 N N . ASP A 1 376 ? 49.564 55.051 52.922 1.00 75.37 376 ASP A N 1
ATOM 2802 C CA . ASP A 1 376 ? 50.811 54.534 53.474 1.00 75.56 376 ASP A CA 1
ATOM 2803 C C . ASP A 1 376 ? 51.765 54.163 52.343 1.00 75.00 376 ASP A C 1
ATOM 2804 O O . ASP A 1 376 ? 52.987 54.176 52.509 1.00 75.29 376 ASP A O 1
ATOM 2809 N N . ILE A 1 377 ? 51.193 53.834 51.191 1.00 73.32 377 ILE A N 1
ATOM 2810 C CA . ILE A 1 377 ? 51.983 53.468 50.025 1.00 71.84 377 ILE A CA 1
ATOM 2811 C C . ILE A 1 377 ? 51.430 54.157 48.779 1.00 70.30 377 ILE A C 1
ATOM 2812 O O . ILE A 1 377 ? 50.384 54.810 48.832 1.00 70.66 377 ILE A O 1
ATOM 2817 N N . ARG A 1 378 ? 52.138 54.018 47.662 1.00 67.63 378 ARG A N 1
ATOM 2818 C CA . ARG A 1 378 ? 51.701 54.626 46.412 1.00 64.75 378 ARG A CA 1
ATOM 2819 C C . ARG A 1 378 ? 50.749 53.690 45.668 1.00 63.12 378 ARG A C 1
ATOM 2820 O O . ARG A 1 378 ? 50.957 52.477 45.636 1.00 62.33 378 ARG A O 1
ATOM 2828 N N . THR A 1 379 ? 49.707 54.269 45.075 1.00 61.79 379 THR A N 1
ATOM 2829 C CA . THR A 1 379 ? 48.701 53.519 44.327 1.00 60.40 379 THR A CA 1
ATOM 2830 C C . THR A 1 379 ? 48.172 54.348 43.160 1.00 59.32 379 THR A C 1
ATOM 2831 O O . THR A 1 379 ? 48.130 55.572 43.225 1.00 60.45 379 THR A O 1
ATOM 2835 N N . ARG A 1 380 ? 47.769 53.672 42.093 1.00 58.27 380 ARG A N 1
ATOM 2836 C CA . ARG A 1 380 ? 47.240 54.344 40.917 1.00 57.49 380 ARG A CA 1
ATOM 2837 C C . ARG A 1 380 ? 45.782 54.777 41.128 1.00 58.09 380 ARG A C 1
ATOM 2838 O O . ARG A 1 380 ? 45.083 55.112 40.169 1.00 58.54 380 ARG A O 1
ATOM 2846 N N . TYR A 1 381 ? 45.321 54.780 42.376 1.00 57.73 381 TYR A N 1
ATOM 2847 C CA . TYR A 1 381 ? 43.938 55.165 42.653 1.00 57.32 381 TYR A CA 1
ATOM 2848 C C . TYR A 1 381 ? 43.592 56.575 42.186 1.00 57.04 381 TYR A C 1
ATOM 2849 O O . TYR A 1 381 ? 42.621 56.765 41.452 1.00 56.40 381 TYR A O 1
ATOM 2858 N N . TYR A 1 382 ? 44.377 57.558 42.619 1.00 57.24 382 TYR A N 1
ATOM 2859 C CA . TYR A 1 382 ? 44.145 58.948 42.232 1.00 58.17 382 TYR A CA 1
ATOM 2860 C C . TYR A 1 382 ? 44.383 59.187 40.742 1.00 56.81 382 TYR A C 1
ATOM 2861 O O . TYR A 1 382 ? 43.702 60.003 40.120 1.00 56.93 382 TYR A O 1
ATOM 2870 N N . ASP A 1 383 ? 45.340 58.472 40.164 1.00 55.71 383 ASP A N 1
ATOM 2871 C CA . ASP A 1 383 ? 45.619 58.616 38.744 1.00 53.87 383 ASP A CA 1
ATOM 2872 C C . ASP A 1 383 ? 44.468 58.029 37.943 1.00 52.29 383 ASP A C 1
ATOM 2873 O O . ASP A 1 383 ? 43.950 58.661 37.025 1.00 51.15 383 ASP A O 1
ATOM 2878 N N . LEU A 1 384 ? 44.065 56.819 38.306 1.00 50.99 384 LEU A N 1
ATOM 2879 C CA . LEU A 1 384 ? 42.978 56.144 37.618 1.00 51.39 384 LEU A CA 1
ATOM 2880 C C . LEU A 1 384 ? 41.693 56.951 37.757 1.00 51.97 384 LEU A C 1
ATOM 2881 O O . LEU A 1 384 ? 40.896 57.041 36.827 1.00 51.66 384 LEU A O 1
ATOM 2886 N N . LYS A 1 385 ? 41.492 57.538 38.929 1.00 52.26 385 LYS A N 1
ATOM 2887 C CA . LYS A 1 385 ? 40.304 58.346 39.167 1.00 53.27 385 LYS A CA 1
ATOM 2888 C C . LYS A 1 385 ? 40.379 59.606 38.290 1.00 53.23 385 LYS A C 1
ATOM 2889 O O . LYS A 1 385 ? 39.385 60.022 37.698 1.00 52.28 385 LYS A O 1
ATOM 2895 N N . LYS A 1 386 ? 41.571 60.195 38.207 1.00 54.14 386 LYS A N 1
ATOM 2896 C CA . LYS A 1 386 ? 41.807 61.391 37.399 1.00 54.79 386 LYS A CA 1
ATOM 2897 C C . LYS A 1 386 ? 41.457 61.144 35.936 1.00 55.37 386 LYS A C 1
ATOM 2898 O O . LYS A 1 386 ? 40.886 62.009 35.275 1.00 56.55 386 LYS A O 1
ATOM 2904 N N . LEU A 1 387 ? 41.814 59.963 35.436 1.00 56.13 387 LEU A N 1
ATOM 2905 C CA . LEU A 1 387 ? 41.548 59.590 34.049 1.00 55.50 387 LEU A CA 1
ATOM 2906 C C . LEU A 1 387 ? 40.072 59.349 33.801 1.00 55.27 387 LEU A C 1
ATOM 2907 O O . LEU A 1 387 ? 39.538 59.790 32.789 1.00 54.84 387 LEU A O 1
ATOM 2912 N N . LYS A 1 388 ? 39.422 58.639 34.721 1.00 56.64 388 LYS A N 1
ATOM 2913 C CA . LYS A 1 388 ? 37.993 58.334 34.599 1.00 59.14 388 LYS A CA 1
ATOM 2914 C C . LYS A 1 388 ? 37.171 59.616 34.535 1.00 61.35 388 LYS A C 1
ATOM 2915 O O . LYS A 1 388 ? 36.138 59.666 33.864 1.00 61.00 388 LYS A O 1
ATOM 2921 N N . ASP A 1 389 ? 37.634 60.647 35.240 1.00 63.53 389 ASP A N 1
ATOM 2922 C CA . ASP A 1 389 ? 36.941 61.928 35.256 1.00 65.94 389 ASP A CA 1
ATOM 2923 C C . ASP A 1 389 ? 37.237 62.705 33.981 1.00 67.48 389 ASP A C 1
ATOM 2924 O O . ASP A 1 389 ? 36.494 63.618 33.616 1.00 67.59 389 ASP A O 1
ATOM 2929 N N . SER A 1 390 ? 38.329 62.352 33.306 1.00 69.07 390 SER A N 1
ATOM 2930 C CA . SER A 1 390 ? 38.675 63.019 32.056 1.00 70.47 390 SER A CA 1
ATOM 2931 C C . SER A 1 390 ? 37.598 62.649 31.050 1.00 71.07 390 SER A C 1
ATOM 2932 O O . SER A 1 390 ? 37.114 63.496 30.301 1.00 72.02 390 SER A O 1
ATOM 2935 N N . LEU A 1 391 ? 37.219 61.376 31.040 1.00 71.50 391 LEU A N 1
ATOM 2936 C CA . LEU A 1 391 ? 36.175 60.914 30.136 1.00 72.72 391 LEU A CA 1
ATOM 2937 C C . LEU A 1 391 ? 34.830 61.415 30.652 1.00 74.09 391 LEU A C 1
ATOM 2938 O O . LEU A 1 391 ? 33.787 61.134 30.059 1.00 75.01 391 LEU A O 1
ATOM 2943 N N . ARG A 1 392 ? 34.869 62.152 31.763 1.00 74.92 392 ARG A N 1
ATOM 2944 C CA . ARG A 1 392 ? 33.672 62.703 32.394 1.00 74.66 392 ARG A CA 1
ATOM 2945 C C . ARG A 1 392 ? 32.850 61.596 33.049 1.00 74.66 392 ARG A C 1
ATOM 2946 O O . ARG A 1 392 ? 33.260 60.421 32.917 1.00 76.75 392 ARG A O 1
ATOM 2954 N N . TYR B 1 6 ? 68.492 63.710 15.382 1.00 63.63 6 TYR B N 1
ATOM 2955 C CA . TYR B 1 6 ? 67.556 64.663 14.710 1.00 64.05 6 TYR B CA 1
ATOM 2956 C C . TYR B 1 6 ? 67.201 64.221 13.293 1.00 61.44 6 TYR B C 1
ATOM 2957 O O . TYR B 1 6 ? 66.046 64.306 12.886 1.00 61.02 6 TYR B O 1
ATOM 2966 N N . ASN B 1 7 ? 68.199 63.758 12.546 1.00 59.13 7 ASN B N 1
ATOM 2967 C CA . ASN B 1 7 ? 67.996 63.315 11.168 1.00 56.03 7 ASN B CA 1
ATOM 2968 C C . ASN B 1 7 ? 66.982 62.189 11.060 1.00 53.97 7 ASN B C 1
ATOM 2969 O O . ASN B 1 7 ? 66.087 62.236 10.215 1.00 54.22 7 ASN B O 1
ATOM 2974 N N . THR B 1 8 ? 67.127 61.178 11.913 1.00 50.70 8 THR B N 1
ATOM 2975 C CA . THR B 1 8 ? 66.211 60.043 11.929 1.00 48.05 8 THR B CA 1
ATOM 2976 C C . THR B 1 8 ? 64.787 60.530 12.168 1.00 46.38 8 THR B C 1
ATOM 2977 O O . THR B 1 8 ? 63.855 60.095 11.491 1.00 43.51 8 THR B O 1
ATOM 2981 N N . GLU B 1 9 ? 64.629 61.438 13.129 1.00 45.30 9 GLU B N 1
ATOM 2982 C CA . GLU B 1 9 ? 63.315 61.996 13.443 1.00 45.81 9 GLU B CA 1
ATOM 2983 C C . GLU B 1 9 ? 62.789 62.802 12.259 1.00 43.73 9 GLU B C 1
ATOM 2984 O O . GLU B 1 9 ? 61.596 62.800 11.978 1.00 43.99 9 GLU B O 1
ATOM 2990 N N . ALA B 1 10 ? 63.688 63.487 11.563 1.00 41.02 10 ALA B N 1
ATOM 2991 C CA . ALA B 1 10 ? 63.295 64.291 10.416 1.00 39.02 10 ALA B CA 1
ATOM 2992 C C . ALA B 1 10 ? 62.775 63.417 9.289 1.00 36.45 10 ALA B C 1
ATOM 2993 O O . ALA B 1 10 ? 61.786 63.755 8.643 1.00 36.49 10 ALA B O 1
ATOM 2995 N N . PHE B 1 11 ? 63.443 62.295 9.050 1.00 35.04 11 PHE B N 1
ATOM 2996 C CA . PHE B 1 11 ? 63.022 61.385 7.990 1.00 32.55 11 PHE B CA 1
ATOM 2997 C C . PHE B 1 11 ? 61.659 60.784 8.332 1.00 32.68 11 PHE B C 1
ATOM 2998 O O . PHE B 1 11 ? 60.788 60.692 7.474 1.00 30.90 11 PHE B O 1
ATOM 3006 N N . ASP B 1 12 ? 61.462 60.403 9.590 1.00 33.24 12 ASP B N 1
ATOM 3007 C CA . ASP B 1 12 ? 60.183 59.829 9.996 1.00 34.77 12 ASP B CA 1
ATOM 3008 C C . ASP B 1 12 ? 59.028 60.823 9.823 1.00 34.06 12 ASP B C 1
ATOM 3009 O O . ASP B 1 12 ? 57.959 60.457 9.345 1.00 33.36 12 ASP B O 1
ATOM 3014 N N . GLU B 1 13 ? 59.250 62.077 10.211 1.00 35.60 13 GLU B N 1
ATOM 3015 C CA . GLU B 1 13 ? 58.227 63.114 10.080 1.00 36.98 13 GLU B CA 1
ATOM 3016 C C . GLU B 1 13 ? 57.849 63.312 8.619 1.00 35.73 13 GLU B C 1
ATOM 3017 O O . GLU B 1 13 ? 56.682 63.536 8.293 1.00 35.82 13 GLU B O 1
ATOM 3023 N N . TRP B 1 14 ? 58.846 63.225 7.744 1.00 34.01 14 TRP B N 1
ATOM 3024 C CA . TRP B 1 14 ? 58.627 63.358 6.306 1.00 32.08 14 TRP B CA 1
ATOM 3025 C C . TRP B 1 14 ? 57.749 62.206 5.798 1.00 31.05 14 TRP B C 1
ATOM 3026 O O . TRP B 1 14 ? 56.808 62.423 5.022 1.00 30.58 14 TRP B O 1
ATOM 3037 N N . ILE B 1 15 ? 58.067 60.982 6.227 1.00 30.54 15 ILE B N 1
ATOM 3038 C CA . ILE B 1 15 ? 57.294 59.805 5.821 1.00 29.16 15 ILE B CA 1
ATOM 3039 C C . ILE B 1 15 ? 55.834 59.935 6.255 1.00 27.69 15 ILE B C 1
ATOM 3040 O O . ILE B 1 15 ? 54.934 59.555 5.521 1.00 25.86 15 ILE B O 1
ATOM 3045 N N . ARG B 1 16 ? 55.616 60.487 7.442 1.00 28.88 16 ARG B N 1
ATOM 3046 C CA . ARG B 1 16 ? 54.272 60.646 7.989 1.00 32.11 16 ARG B CA 1
ATOM 3047 C C . ARG B 1 16 ? 53.489 61.870 7.504 1.00 33.33 16 ARG B C 1
ATOM 3048 O O . ARG B 1 16 ? 52.309 62.022 7.828 1.00 34.00 16 ARG B O 1
ATOM 3056 N N . SER B 1 17 ? 54.139 62.738 6.737 1.00 34.83 17 SER B N 1
ATOM 3057 C CA . SER B 1 17 ? 53.486 63.949 6.226 1.00 35.71 17 SER B CA 1
ATOM 3058 C C . SER B 1 17 ? 53.621 64.123 4.713 1.00 35.87 17 SER B C 1
ATOM 3059 O O . SER B 1 17 ? 52.799 63.624 3.946 1.00 35.11 17 SER B O 1
ATOM 3062 N N . ARG B 1 18 ? 54.670 64.830 4.296 1.00 37.48 18 ARG B N 1
ATOM 3063 C CA . ARG B 1 18 ? 54.911 65.102 2.880 1.00 38.31 18 ARG B CA 1
ATOM 3064 C C . ARG B 1 18 ? 54.857 63.847 2.018 1.00 36.98 18 ARG B C 1
ATOM 3065 O O . ARG B 1 18 ? 54.323 63.874 0.912 1.00 35.29 18 ARG B O 1
ATOM 3073 N N . PHE B 1 19 ? 55.419 62.752 2.527 1.00 37.51 19 PHE B N 1
ATOM 3074 C CA . PHE B 1 19 ? 55.426 61.480 1.807 1.00 35.78 19 PHE B CA 1
ATOM 3075 C C . PHE B 1 19 ? 54.009 61.064 1.398 1.00 35.81 19 PHE B C 1
ATOM 3076 O O . PHE B 1 19 ? 53.778 60.644 0.262 1.00 34.94 19 PHE B O 1
ATOM 3084 N N . VAL B 1 20 ? 53.069 61.177 2.331 1.00 35.05 20 VAL B N 1
ATOM 3085 C CA . VAL B 1 20 ? 51.684 60.794 2.071 1.00 36.80 20 VAL B CA 1
ATOM 3086 C C . VAL B 1 20 ? 51.038 61.685 1.015 1.00 37.16 20 VAL B C 1
ATOM 3087 O O . VAL B 1 20 ? 50.407 61.193 0.072 1.00 34.60 20 VAL B O 1
ATOM 3091 N N . GLU B 1 21 ? 51.191 62.997 1.177 1.00 37.91 21 GLU B N 1
ATOM 3092 C CA . GLU B 1 21 ? 50.612 63.954 0.235 1.00 40.46 21 GLU B CA 1
ATOM 3093 C C . GLU B 1 21 ? 51.041 63.659 -1.198 1.00 39.84 21 GLU B C 1
ATOM 3094 O O . GLU B 1 21 ? 50.213 63.617 -2.106 1.00 38.99 21 GLU B O 1
ATOM 3100 N N . LEU B 1 22 ? 52.340 63.442 -1.387 1.00 38.47 22 LEU B N 1
ATOM 3101 C CA . LEU B 1 22 ? 52.873 63.160 -2.704 1.00 37.10 22 LEU B CA 1
ATOM 3102 C C . LEU B 1 22 ? 52.277 61.923 -3.343 1.00 36.36 22 LEU B C 1
ATOM 3103 O O . LEU B 1 22 ? 51.764 61.995 -4.451 1.00 36.76 22 LEU B O 1
ATOM 3108 N N . ASN B 1 23 ? 52.339 60.787 -2.659 1.00 35.88 23 ASN B N 1
ATOM 3109 C CA . ASN B 1 23 ? 51.786 59.560 -3.224 1.00 35.66 23 ASN B CA 1
ATOM 3110 C C . ASN B 1 23 ? 50.301 59.705 -3.509 1.00 34.81 23 ASN B C 1
ATOM 3111 O O . ASN B 1 23 ? 49.799 59.191 -4.499 1.00 34.57 23 ASN B O 1
ATOM 3116 N N . SER B 1 24 ? 49.599 60.414 -2.637 1.00 34.85 24 SER B N 1
ATOM 3117 C CA . SER B 1 24 ? 48.164 60.606 -2.800 1.00 35.20 24 SER B CA 1
ATOM 3118 C C . SER B 1 24 ? 47.861 61.399 -4.057 1.00 35.89 24 SER B C 1
ATOM 3119 O O . SER B 1 24 ? 47.063 60.975 -4.892 1.00 33.03 24 SER B O 1
ATOM 3122 N N . GLN B 1 25 ? 48.505 62.555 -4.179 1.00 37.85 25 GLN B N 1
ATOM 3123 C CA . GLN B 1 25 ? 48.316 63.423 -5.331 1.00 40.65 25 GLN B CA 1
ATOM 3124 C C . GLN B 1 25 ? 48.629 62.678 -6.620 1.00 41.15 25 GLN B C 1
ATOM 3125 O O . GLN B 1 25 ? 47.972 62.879 -7.649 1.00 41.27 25 GLN B O 1
ATOM 3131 N N . LEU B 1 26 ? 49.626 61.803 -6.553 1.00 41.08 26 LEU B N 1
ATOM 3132 C CA . LEU B 1 26 ? 50.013 61.005 -7.703 1.00 42.45 26 LEU B CA 1
ATOM 3133 C C . LEU B 1 26 ? 48.942 59.972 -8.046 1.00 42.03 26 LEU B C 1
ATOM 3134 O O . LEU B 1 26 ? 48.644 59.745 -9.216 1.00 40.47 26 LEU B O 1
ATOM 3139 N N . GLU B 1 27 ? 48.365 59.345 -7.026 1.00 42.36 27 GLU B N 1
ATOM 3140 C CA . GLU B 1 27 ? 47.327 58.350 -7.255 1.00 43.54 27 GLU B CA 1
ATOM 3141 C C . GLU B 1 27 ? 46.137 59.003 -7.936 1.00 45.76 27 GLU B C 1
ATOM 3142 O O . GLU B 1 27 ? 45.439 58.369 -8.731 1.00 45.24 27 GLU B O 1
ATOM 3148 N N . GLN B 1 28 ? 45.905 60.274 -7.621 1.00 47.80 28 GLN B N 1
ATOM 3149 C CA . GLN B 1 28 ? 44.787 60.996 -8.208 1.00 49.80 28 GLN B CA 1
ATOM 3150 C C . GLN B 1 28 ? 44.984 61.148 -9.711 1.00 48.67 28 GLN B C 1
ATOM 3151 O O . GLN B 1 28 ? 44.028 61.042 -10.475 1.00 48.47 28 GLN B O 1
ATOM 3157 N N . LEU B 1 29 ? 46.226 61.379 -10.127 1.00 48.20 29 LEU B N 1
ATOM 3158 C CA . LEU B 1 29 ? 46.548 61.533 -11.540 1.00 47.48 29 LEU B CA 1
ATOM 3159 C C . LEU B 1 29 ? 46.406 60.213 -12.276 1.00 48.44 29 LEU B C 1
ATOM 3160 O O . LEU B 1 29 ? 45.824 60.163 -13.356 1.00 49.63 29 LEU B O 1
ATOM 3165 N N . TYR B 1 30 ? 46.936 59.140 -11.698 1.00 48.33 30 TYR B N 1
ATOM 3166 C CA . TYR B 1 30 ? 46.846 57.831 -12.339 1.00 48.58 30 TYR B CA 1
ATOM 3167 C C . TYR B 1 30 ? 45.403 57.381 -12.489 1.00 47.29 30 TYR B C 1
ATOM 3168 O O . TYR B 1 30 ? 45.017 56.870 -13.532 1.00 46.13 30 TYR B O 1
ATOM 3177 N N . TYR B 1 31 ? 44.615 57.566 -11.434 1.00 45.53 31 TYR B N 1
ATOM 3178 C CA . TYR B 1 31 ? 43.222 57.141 -11.434 1.00 46.43 31 TYR B CA 1
ATOM 3179 C C . TYR B 1 31 ? 42.354 57.902 -12.437 1.00 47.97 31 TYR B C 1
ATOM 3180 O O . TYR B 1 31 ? 41.243 57.476 -12.737 1.00 48.22 31 TYR B O 1
ATOM 3189 N N . GLN B 1 32 ? 42.856 59.021 -12.953 1.00 48.94 32 GLN B N 1
ATOM 3190 C CA . GLN B 1 32 ? 42.113 59.812 -13.932 1.00 49.93 32 GLN B CA 1
ATOM 3191 C C . GLN B 1 32 ? 42.208 59.194 -15.319 1.00 50.48 32 GLN B C 1
ATOM 3192 O O . GLN B 1 32 ? 41.188 58.940 -15.964 1.00 49.39 32 GLN B O 1
ATOM 3198 N N . GLN B 1 33 ? 43.438 58.950 -15.774 1.00 50.41 33 GLN B N 1
ATOM 3199 C CA . GLN B 1 33 ? 43.657 58.401 -17.106 1.00 51.17 33 GLN B CA 1
ATOM 3200 C C . GLN B 1 33 ? 42.778 57.192 -17.408 1.00 51.27 33 GLN B C 1
ATOM 3201 O O . GLN B 1 33 ? 42.157 56.607 -16.515 1.00 51.13 33 GLN B O 1
ATOM 3207 N N . THR B 1 34 ? 42.699 56.843 -18.686 1.00 51.46 34 THR B N 1
ATOM 3208 C CA . THR B 1 34 ? 41.878 55.722 -19.110 1.00 50.89 34 THR B CA 1
ATOM 3209 C C . THR B 1 34 ? 42.568 54.399 -18.798 1.00 51.11 34 THR B C 1
ATOM 3210 O O . THR B 1 34 ? 41.911 53.418 -18.454 1.00 50.79 34 THR B O 1
ATOM 3214 N N . ASP B 1 35 ? 43.894 54.378 -18.922 1.00 51.63 35 ASP B N 1
ATOM 3215 C CA . ASP B 1 35 ? 44.671 53.174 -18.629 1.00 52.53 35 ASP B CA 1
ATOM 3216 C C . ASP B 1 35 ? 44.570 52.907 -17.122 1.00 52.71 35 ASP B C 1
ATOM 3217 O O . ASP B 1 35 ? 44.216 51.809 -16.696 1.00 55.00 35 ASP B O 1
ATOM 3222 N N . ARG B 1 36 ? 44.899 53.920 -16.327 1.00 51.32 36 ARG B N 1
ATOM 3223 C CA . ARG B 1 36 ? 44.818 53.836 -14.870 1.00 50.94 36 ARG B CA 1
ATOM 3224 C C . ARG B 1 36 ? 45.968 53.077 -14.199 1.00 51.48 36 ARG B C 1
ATOM 3225 O O . ARG B 1 36 ? 46.341 53.388 -13.063 1.00 50.65 36 ARG B O 1
ATOM 3233 N N . ALA B 1 37 ? 46.519 52.086 -14.895 1.00 51.26 37 ALA B N 1
ATOM 3234 C CA . ALA B 1 37 ? 47.643 51.306 -14.380 1.00 52.03 37 ALA B CA 1
ATOM 3235 C C . ALA B 1 37 ? 48.925 51.957 -14.875 1.00 52.07 37 ALA B C 1
ATOM 3236 O O . ALA B 1 37 ? 49.996 51.804 -14.278 1.00 51.41 37 ALA B O 1
ATOM 3238 N N . AS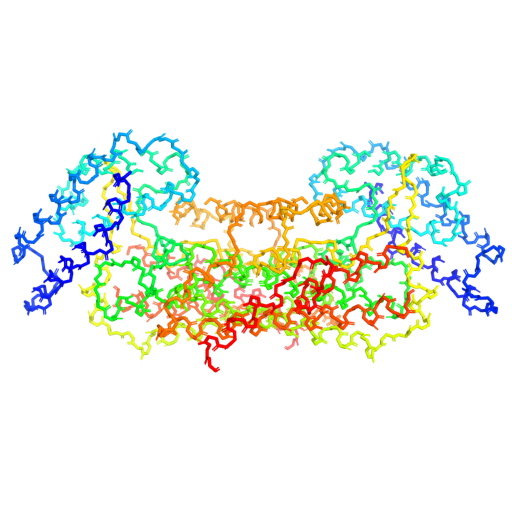N B 1 38 ? 48.787 52.693 -15.974 1.00 55.25 38 ASN B N 1
ATOM 3239 C CA . ASN B 1 38 ? 49.902 53.392 -16.602 1.00 55.73 38 ASN B CA 1
ATOM 3240 C C . ASN B 1 38 ? 50.549 54.431 -15.693 1.00 55.83 38 ASN B C 1
ATOM 3241 O O . ASN B 1 38 ? 49.881 55.098 -14.909 1.00 55.97 38 ASN B O 1
ATOM 3246 N N . VAL B 1 39 ? 51.860 54.569 -15.813 1.00 57.02 39 VAL B N 1
ATOM 3247 C CA . VAL B 1 39 ? 52.603 55.516 -14.998 1.00 58.98 39 VAL B CA 1
ATOM 3248 C C . VAL B 1 39 ? 53.488 56.364 -15.903 1.00 60.09 39 VAL B C 1
ATOM 3249 O O . VAL B 1 39 ? 53.872 57.476 -15.554 1.00 59.65 39 VAL B O 1
ATOM 3253 N N . GLN B 1 40 ? 53.801 55.822 -17.075 1.00 62.70 40 GLN B N 1
ATOM 3254 C CA . GLN B 1 40 ? 54.640 56.503 -18.053 1.00 65.88 40 GLN B CA 1
ATOM 3255 C C . GLN B 1 40 ? 54.005 57.849 -18.398 1.00 66.86 40 GLN B C 1
ATOM 3256 O O . GLN B 1 40 ? 52.882 57.900 -18.894 1.00 66.40 40 GLN B O 1
ATOM 3262 N N . GLU B 1 41 ? 54.727 58.933 -18.133 1.00 68.47 41 GLU B N 1
ATOM 3263 C CA . GLU B 1 41 ? 54.232 60.279 -18.408 1.00 69.79 41 GLU B CA 1
ATOM 3264 C C . GLU B 1 41 ? 52.909 60.546 -17.708 1.00 70.14 41 GLU B C 1
ATOM 3265 O O . GLU B 1 41 ? 51.861 60.073 -18.145 1.00 71.85 41 GLU B O 1
ATOM 3271 N N . VAL B 1 42 ? 52.956 61.304 -16.622 1.00 69.55 42 VAL B N 1
ATOM 3272 C CA . VAL B 1 42 ? 51.741 61.636 -15.897 1.00 69.11 42 VAL B CA 1
ATOM 3273 C C . VAL B 1 42 ? 52.024 62.583 -14.740 1.00 68.50 42 VAL B C 1
ATOM 3274 O O . VAL B 1 42 ? 51.470 63.683 -14.676 1.00 69.96 42 VAL B O 1
ATOM 3278 N N . GLY B 1 43 ? 52.890 62.162 -13.828 1.00 66.27 43 GLY B N 1
ATOM 3279 C CA . GLY B 1 43 ? 53.219 63.009 -12.700 1.00 64.03 43 GLY B CA 1
ATOM 3280 C C . GLY B 1 43 ? 54.715 63.037 -12.510 1.00 62.96 43 GLY B C 1
ATOM 3281 O O . GLY B 1 43 ? 55.204 62.849 -11.403 1.00 62.43 43 GLY B O 1
ATOM 3282 N N . THR B 1 44 ? 55.445 63.275 -13.596 1.00 62.45 44 THR B N 1
ATOM 3283 C CA . THR B 1 44 ? 56.901 63.310 -13.546 1.00 62.52 44 THR B CA 1
ATOM 3284 C C . THR B 1 44 ? 57.453 64.400 -12.631 1.00 61.83 44 THR B C 1
ATOM 3285 O O . THR B 1 44 ? 58.621 64.354 -12.246 1.00 63.49 44 THR B O 1
ATOM 3289 N N . GLU B 1 45 ? 56.620 65.375 -12.286 1.00 59.96 45 GLU B N 1
ATOM 3290 C CA . GLU B 1 45 ? 57.042 66.460 -11.409 1.00 58.67 45 GLU B CA 1
ATOM 3291 C C . GLU B 1 45 ? 56.969 66.053 -9.939 1.00 56.71 45 GLU B C 1
ATOM 3292 O O . GLU B 1 45 ? 57.877 66.345 -9.154 1.00 55.47 45 GLU B O 1
ATOM 3298 N N . LEU B 1 46 ? 55.882 65.385 -9.566 1.00 52.91 46 LEU B N 1
ATOM 3299 C CA . LEU B 1 46 ? 55.702 64.943 -8.190 1.00 49.30 46 LEU B CA 1
ATOM 3300 C C . LEU B 1 46 ? 56.688 63.813 -7.867 1.00 47.58 46 LEU B C 1
ATOM 3301 O O . LEU B 1 46 ? 57.150 63.692 -6.730 1.00 44.73 46 LEU B O 1
ATOM 3306 N N . LYS B 1 47 ? 57.013 63.003 -8.875 1.00 46.48 47 LYS B N 1
ATOM 3307 C CA . LYS B 1 47 ? 57.945 61.893 -8.708 1.00 46.56 47 LYS B CA 1
ATOM 3308 C C . LYS B 1 47 ? 59.342 62.391 -8.341 1.00 46.74 47 LYS B C 1
ATOM 3309 O O . LYS B 1 47 ? 60.000 61.822 -7.476 1.00 45.75 47 LYS B O 1
ATOM 3315 N N . HIS B 1 48 ? 59.794 63.446 -9.013 1.00 47.40 48 HIS B N 1
ATOM 3316 C CA . HIS B 1 48 ? 61.103 64.029 -8.741 1.00 47.81 48 HIS B CA 1
ATOM 3317 C C . HIS B 1 48 ? 61.139 64.543 -7.297 1.00 47.47 48 HIS B C 1
ATOM 3318 O O . HIS B 1 48 ? 62.092 64.298 -6.562 1.00 47.27 48 HIS B O 1
ATOM 3325 N N . THR B 1 49 ? 60.097 65.264 -6.902 1.00 46.70 49 THR B N 1
ATOM 3326 C CA . THR B 1 49 ? 60.007 65.815 -5.558 1.00 47.23 49 THR B CA 1
ATOM 3327 C C . THR B 1 49 ? 60.068 64.698 -4.503 1.00 47.52 49 THR B C 1
ATOM 3328 O O . THR B 1 49 ? 60.726 64.841 -3.466 1.00 45.43 49 THR B O 1
ATOM 3332 N N . LEU B 1 50 ? 59.377 63.590 -4.771 1.00 47.21 50 LEU B N 1
ATOM 3333 C CA . LEU B 1 50 ? 59.352 62.461 -3.846 1.00 47.38 50 LEU B CA 1
ATOM 3334 C C . LEU B 1 50 ? 60.745 61.841 -3.737 1.00 47.69 50 LEU B C 1
ATOM 3335 O O . LEU B 1 50 ? 61.266 61.634 -2.634 1.00 46.56 50 LEU B O 1
ATOM 3340 N N . GLU B 1 51 ? 61.347 61.557 -4.887 1.00 47.07 51 GLU B N 1
ATOM 3341 C CA . GLU B 1 51 ? 62.671 60.963 -4.922 1.00 48.99 51 GLU B CA 1
ATOM 3342 C C . GLU B 1 51 ? 63.724 61.880 -4.323 1.00 47.75 51 GLU B C 1
ATOM 3343 O O . GLU B 1 51 ? 64.500 61.467 -3.462 1.00 48.35 51 GLU B O 1
ATOM 3349 N N . SER B 1 52 ? 63.744 63.122 -4.797 1.00 45.91 52 SER B N 1
ATOM 3350 C CA . SER B 1 52 ? 64.700 64.124 -4.342 1.00 44.34 52 SER B CA 1
ATOM 3351 C C . SER B 1 52 ? 64.621 64.394 -2.837 1.00 41.99 52 SER B C 1
ATOM 3352 O O . SER B 1 52 ? 65.628 64.324 -2.146 1.00 41.15 52 SER B O 1
ATOM 3355 N N . GLU B 1 53 ? 63.432 64.703 -2.330 1.00 40.48 53 GLU B N 1
ATOM 3356 C CA . GLU B 1 53 ? 63.280 64.981 -0.905 1.00 41.70 53 GLU B CA 1
ATOM 3357 C C . GLU B 1 53 ? 63.685 63.780 -0.046 1.00 42.36 53 GLU B C 1
ATOM 3358 O O . GLU B 1 53 ? 64.430 63.924 0.930 1.00 42.10 53 GLU B O 1
ATOM 3364 N N . GLY B 1 54 ? 63.201 62.596 -0.413 1.00 41.34 54 GLY B N 1
ATOM 3365 C CA . GLY B 1 54 ? 63.544 61.399 0.336 1.00 40.95 54 GLY B CA 1
ATOM 3366 C C . GLY B 1 54 ? 65.040 61.131 0.344 1.00 40.50 54 GLY B C 1
ATOM 3367 O O . GLY B 1 54 ? 65.636 60.890 1.395 1.00 37.57 54 GLY B O 1
ATOM 3368 N N . ARG B 1 55 ? 65.651 61.190 -0.835 1.00 40.29 55 ARG B N 1
ATOM 3369 C CA . ARG B 1 55 ? 67.076 60.940 -0.979 1.00 41.20 55 ARG B CA 1
ATOM 3370 C C . ARG B 1 55 ? 67.923 61.837 -0.085 1.00 41.64 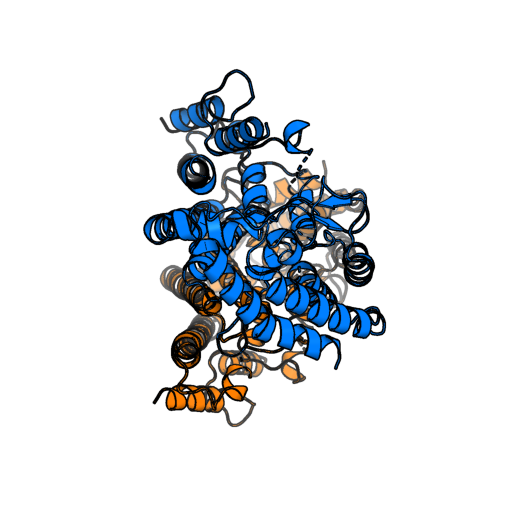55 ARG B C 1
ATOM 3371 O O . ARG B 1 55 ? 68.854 61.366 0.571 1.00 39.44 55 ARG B O 1
ATOM 3379 N N . GLU B 1 56 ? 67.610 63.128 -0.041 1.00 42.06 56 GLU B N 1
ATOM 3380 C CA . GLU B 1 56 ? 68.391 64.026 0.805 1.00 42.44 56 GLU B CA 1
ATOM 3381 C C . GLU B 1 56 ? 68.268 63.656 2.280 1.00 41.18 56 GLU B C 1
ATOM 3382 O O . GLU B 1 56 ? 69.254 63.697 3.018 1.00 40.21 56 GLU B O 1
ATOM 3388 N N . LEU B 1 57 ? 67.064 63.284 2.707 1.00 40.28 57 LEU B N 1
ATOM 3389 C CA . LEU B 1 57 ? 66.851 62.891 4.095 1.00 38.61 57 LEU B CA 1
ATOM 3390 C C . LEU B 1 57 ? 67.625 61.609 4.390 1.00 37.11 57 LEU B C 1
ATOM 3391 O O . LEU B 1 57 ? 68.158 61.428 5.484 1.00 37.02 57 LEU B O 1
ATOM 3396 N N . VAL B 1 58 ? 67.699 60.727 3.403 1.00 36.72 58 VAL B N 1
ATOM 3397 C CA . VAL B 1 58 ? 68.425 59.478 3.573 1.00 38.10 58 VAL B CA 1
ATOM 3398 C C . VAL B 1 58 ? 69.925 59.741 3.685 1.00 38.68 58 VAL B C 1
ATOM 3399 O O . VAL B 1 58 ? 70.589 59.205 4.572 1.00 38.70 58 VAL B O 1
ATOM 3403 N N . LYS B 1 59 ? 70.453 60.572 2.791 1.00 39.58 59 LYS B N 1
ATOM 3404 C CA . LYS B 1 59 ? 71.876 60.901 2.803 1.00 43.00 59 LYS B CA 1
ATOM 3405 C C . LYS B 1 59 ? 72.277 61.526 4.134 1.00 43.62 59 LYS B C 1
ATOM 3406 O O . LYS B 1 59 ? 73.350 61.252 4.663 1.00 42.87 59 LYS B O 1
ATOM 3412 N N . ALA B 1 60 ? 71.406 62.370 4.672 1.00 46.06 60 ALA B N 1
ATOM 3413 C CA . ALA B 1 60 ? 71.665 63.026 5.944 1.00 48.87 60 ALA B CA 1
ATOM 3414 C C . ALA B 1 60 ? 71.592 62.025 7.093 1.00 51.66 60 ALA B C 1
ATOM 3415 O O . ALA B 1 60 ? 71.922 62.361 8.229 1.00 51.26 60 ALA B O 1
ATOM 3417 N N . LEU B 1 61 ? 71.168 60.798 6.779 1.00 55.18 61 LEU B N 1
ATOM 3418 C CA . LEU B 1 61 ? 71.027 59.712 7.755 1.00 57.94 61 LEU B CA 1
ATOM 3419 C C . LEU B 1 61 ? 72.139 58.683 7.675 1.00 59.77 61 LEU B C 1
ATOM 3420 O O . LEU B 1 61 ? 72.403 57.984 8.650 1.00 59.81 61 LEU B O 1
ATOM 3425 N N . LEU B 1 62 ? 72.782 58.577 6.516 1.00 62.64 62 LEU B N 1
ATOM 3426 C CA . LEU B 1 62 ? 73.849 57.601 6.347 1.00 66.07 62 LEU B CA 1
ATOM 3427 C C . LEU B 1 62 ? 75.107 58.054 7.077 1.00 68.85 62 LEU B C 1
ATOM 3428 O O . LEU B 1 62 ? 76.224 57.901 6.574 1.00 69.83 62 LEU B O 1
ATOM 3433 N N . ASP B 1 63 ? 74.909 58.606 8.273 1.00 71.18 63 ASP B N 1
ATOM 3434 C CA . ASP B 1 63 ? 75.998 59.098 9.112 1.00 73.58 63 ASP B CA 1
ATOM 3435 C C . ASP B 1 63 ? 75.743 58.638 10.550 1.00 74.16 63 ASP B C 1
ATOM 3436 O O . ASP B 1 63 ? 76.638 58.112 11.215 1.00 74.62 63 ASP B O 1
ATOM 3441 N N . GLU B 1 64 ? 74.513 58.836 11.017 1.00 74.66 64 GLU B N 1
ATOM 3442 C CA . GLU B 1 64 ? 74.114 58.434 12.365 1.00 75.77 64 GLU B CA 1
ATOM 3443 C C . GLU B 1 64 ? 73.178 57.225 12.288 1.00 75.84 64 GLU B C 1
ATOM 3444 O O . GLU B 1 64 ? 72.433 56.932 13.226 1.00 75.86 64 GLU B O 1
ATOM 3450 N N . GLY B 1 65 ? 73.226 56.534 11.152 1.00 75.63 65 GLY B N 1
ATOM 3451 C CA . GLY B 1 65 ? 72.403 55.357 10.952 1.00 74.77 65 GLY B CA 1
ATOM 3452 C C . GLY B 1 65 ? 73.222 54.090 11.129 1.00 74.86 65 GLY B C 1
ATOM 3453 O O . GLY B 1 65 ? 73.078 53.135 10.366 1.00 74.88 65 GLY B O 1
ATOM 3454 N N . ASN B 1 66 ? 74.092 54.095 12.136 1.00 75.04 66 ASN B N 1
ATOM 3455 C CA . ASN B 1 66 ? 74.953 52.954 12.451 1.00 74.70 66 ASN B CA 1
ATOM 3456 C C . ASN B 1 66 ? 75.290 52.965 13.939 1.00 73.74 66 ASN B C 1
ATOM 3457 O O . ASN B 1 66 ? 76.024 52.108 14.429 1.00 74.17 66 ASN B O 1
ATOM 3462 N N . THR B 1 67 ? 74.739 53.941 14.653 1.00 72.54 67 THR B N 1
ATOM 3463 C CA . THR B 1 67 ? 74.984 54.076 16.081 1.00 71.38 67 THR B CA 1
ATOM 3464 C C . THR B 1 67 ? 74.356 52.948 16.907 1.00 69.80 67 THR B C 1
ATOM 3465 O O . THR B 1 67 ? 74.700 52.766 18.078 1.00 70.81 67 THR B O 1
ATOM 3469 N N . ASP B 1 68 ? 73.446 52.187 16.301 1.00 66.92 68 ASP B N 1
ATOM 3470 C CA . ASP B 1 68 ? 72.785 51.080 16.994 1.00 63.84 68 ASP B CA 1
ATOM 3471 C C . ASP B 1 68 ? 72.049 51.551 18.243 1.00 60.59 68 ASP B C 1
ATOM 3472 O O . ASP B 1 68 ? 72.619 51.612 19.332 1.00 60.17 68 ASP B O 1
ATOM 3477 N N . GLU B 1 69 ? 70.772 51.876 18.070 1.00 57.22 69 GLU B N 1
ATOM 3478 C CA . GLU B 1 69 ? 69.929 52.350 19.162 1.00 53.33 69 GLU B CA 1
ATOM 3479 C C . GLU B 1 69 ? 68.931 51.270 19.577 1.00 48.41 69 GLU B C 1
ATOM 3480 O O . GLU B 1 69 ? 67.852 51.584 20.071 1.00 48.46 69 GLU B O 1
ATOM 3486 N N . GLY B 1 70 ? 69.293 50.005 19.369 1.00 43.63 70 GLY B N 1
ATOM 3487 C CA . GLY B 1 70 ? 68.406 48.903 19.709 1.00 38.32 70 GLY B CA 1
ATOM 3488 C C . GLY B 1 70 ? 67.723 48.359 18.466 1.00 35.58 70 GLY B C 1
ATOM 3489 O O . GLY B 1 70 ? 67.685 49.047 17.440 1.00 34.46 70 GLY B O 1
ATOM 3490 N N . PHE B 1 71 ? 67.170 47.145 18.549 1.00 31.23 71 PHE B N 1
ATOM 3491 C CA . PHE B 1 71 ? 66.501 46.522 17.400 1.00 27.13 71 PHE B CA 1
ATOM 3492 C C . PHE B 1 71 ? 65.266 47.265 16.895 1.00 27.52 71 PHE B C 1
ATOM 3493 O O . PHE B 1 71 ? 65.096 47.420 15.690 1.00 28.83 71 PHE B O 1
ATOM 3501 N N . ASP B 1 72 ? 64.406 47.718 17.805 1.00 27.36 72 ASP B N 1
ATOM 3502 C CA . ASP B 1 72 ? 63.189 48.427 17.404 1.00 28.36 72 ASP B CA 1
ATOM 3503 C C . ASP B 1 72 ? 63.464 49.676 16.579 1.00 26.99 72 ASP B C 1
ATOM 3504 O O . ASP B 1 72 ? 62.803 49.920 15.577 1.00 28.22 72 ASP B O 1
ATOM 3509 N N . SER B 1 73 ? 64.428 50.477 17.000 1.00 26.31 73 SER B N 1
ATOM 3510 C CA . SER B 1 73 ? 64.739 51.690 16.263 1.00 26.44 73 SER B CA 1
ATOM 3511 C C . SER B 1 73 ? 65.289 51.359 14.883 1.00 25.33 73 SER B C 1
ATOM 3512 O O . SER B 1 73 ? 64.920 51.992 13.893 1.00 25.72 73 SER B O 1
ATOM 3515 N N . ALA B 1 74 ? 66.155 50.356 14.810 1.00 23.10 74 ALA B N 1
ATOM 3516 C CA . ALA B 1 74 ? 66.721 49.967 13.528 1.00 23.46 74 ALA B CA 1
ATOM 3517 C C . ALA B 1 74 ? 65.637 49.493 12.567 1.00 21.61 74 ALA B C 1
ATOM 3518 O O . ALA B 1 74 ? 65.569 49.965 11.441 1.00 22.28 74 ALA B O 1
ATOM 3520 N N . PHE B 1 75 ? 64.781 48.581 13.025 1.00 20.35 75 PHE B N 1
ATOM 3521 C CA . PHE B 1 75 ? 63.727 48.026 12.183 1.00 18.97 75 PHE B CA 1
ATOM 3522 C C . PHE B 1 75 ? 62.791 49.124 11.705 1.00 21.99 75 PHE B C 1
ATOM 3523 O O . PHE B 1 75 ? 62.344 49.110 10.557 1.00 24.68 75 PHE B O 1
ATOM 3531 N N . ASP B 1 76 ? 62.500 50.073 12.590 1.00 21.90 76 ASP B N 1
ATOM 3532 C CA . ASP B 1 76 ? 61.623 51.182 12.256 1.00 23.29 76 ASP B CA 1
ATOM 3533 C C . ASP B 1 76 ? 62.251 52.066 11.183 1.00 23.62 76 ASP B C 1
ATOM 3534 O O . ASP B 1 76 ? 61.563 52.527 10.268 1.00 23.70 76 ASP B O 1
ATOM 3539 N N . LEU B 1 77 ? 63.552 52.316 11.311 1.00 22.77 77 LEU B N 1
ATOM 3540 C CA . LEU B 1 77 ? 64.259 53.123 10.329 1.00 22.74 77 LEU B CA 1
ATOM 3541 C C . LEU B 1 77 ? 64.280 52.359 9.012 1.00 22.60 77 LEU B C 1
ATOM 3542 O O . LEU B 1 77 ? 64.058 52.943 7.950 1.00 24.13 77 LEU B O 1
ATOM 3547 N N . LEU B 1 78 ? 64.528 51.052 9.069 1.00 22.70 78 LEU B N 1
ATOM 3548 C CA . LEU B 1 78 ? 64.546 50.255 7.841 1.00 22.08 78 LEU B CA 1
ATOM 3549 C C . LEU B 1 78 ? 63.186 50.376 7.182 1.00 23.28 78 LEU B C 1
ATOM 3550 O O . LEU B 1 78 ? 63.069 50.370 5.959 1.00 22.63 78 LEU B O 1
ATOM 3555 N N . GLY B 1 79 ? 62.154 50.489 8.007 1.00 24.92 79 GLY B N 1
ATOM 3556 C CA . GLY B 1 79 ? 60.812 50.594 7.472 1.00 26.31 79 GLY B CA 1
ATOM 3557 C C . GLY B 1 79 ? 60.620 51.830 6.630 1.00 26.44 79 GLY B C 1
ATOM 3558 O O . GLY B 1 79 ? 60.089 51.770 5.522 1.00 28.11 79 GLY B O 1
ATOM 3559 N N . ASN B 1 80 ? 61.050 52.962 7.157 1.00 25.47 80 ASN B N 1
ATOM 3560 C CA . ASN B 1 80 ? 60.896 54.197 6.423 1.00 27.17 80 ASN B CA 1
ATOM 3561 C C . ASN B 1 80 ? 61.663 54.156 5.123 1.00 27.43 80 ASN B C 1
ATOM 3562 O O . ASN B 1 80 ? 61.111 54.497 4.081 1.00 31.27 80 ASN B O 1
ATOM 3567 N N . VAL B 1 81 ? 62.915 53.713 5.163 1.00 26.86 81 VAL B N 1
ATOM 3568 C CA . VAL B 1 81 ? 63.697 53.622 3.939 1.00 23.54 81 VAL B CA 1
ATOM 3569 C C . VAL B 1 81 ? 62.994 52.675 2.975 1.00 24.22 81 VAL B C 1
ATOM 3570 O O . VAL B 1 81 ? 62.883 52.964 1.783 1.00 23.34 81 VAL B O 1
ATOM 3574 N N . GLY B 1 82 ? 62.490 51.561 3.497 1.00 23.75 82 GLY B N 1
ATOM 3575 C CA . GLY B 1 82 ? 61.818 50.595 2.646 1.00 23.52 82 GLY B CA 1
ATOM 3576 C C . GLY B 1 82 ? 60.538 51.133 2.039 1.00 23.95 82 GLY B C 1
ATOM 3577 O O . GLY B 1 82 ? 60.203 50.841 0.891 1.00 25.57 82 GLY B O 1
ATOM 3578 N N . LEU B 1 83 ? 59.815 51.907 2.838 1.00 23.20 83 LEU B N 1
ATOM 3579 C CA . LEU B 1 83 ? 58.564 52.527 2.425 1.00 26.08 83 LEU B CA 1
ATOM 3580 C C . LEU B 1 83 ? 58.853 53.502 1.264 1.00 27.42 83 LEU B C 1
ATOM 3581 O O . LEU B 1 83 ? 58.118 53.560 0.273 1.00 25.25 83 LEU B O 1
ATOM 3586 N N . TYR B 1 84 ? 59.933 54.260 1.408 1.00 27.06 84 TYR B N 1
ATOM 3587 C CA . TYR B 1 84 ? 60.361 55.211 0.396 1.00 29.74 84 TYR B CA 1
ATOM 3588 C C . TYR B 1 84 ? 60.701 54.473 -0.898 1.00 31.79 84 TYR B C 1
ATOM 3589 O O . TYR B 1 84 ? 60.214 54.830 -1.976 1.00 31.96 84 TYR B O 1
ATOM 3606 N N . ALA B 1 86 ? 59.795 51.528 -1.733 1.00 31.14 86 ALA B N 1
ATOM 3607 C CA . ALA B 1 86 ? 58.601 50.848 -2.220 1.00 29.36 86 ALA B CA 1
ATOM 3608 C C . ALA B 1 86 ? 57.757 51.785 -3.084 1.00 28.24 86 ALA B C 1
ATOM 3609 O O . ALA B 1 86 ? 57.201 51.372 -4.098 1.00 25.72 86 ALA B O 1
ATOM 3611 N N . ALA B 1 87 ? 57.654 53.045 -2.670 1.00 29.23 87 ALA B N 1
ATOM 3612 C CA . ALA B 1 87 ? 56.889 54.032 -3.428 1.00 30.65 87 ALA B CA 1
ATOM 3613 C C . ALA B 1 87 ? 57.606 54.312 -4.756 1.00 32.02 87 ALA B C 1
ATOM 3614 O O . ALA B 1 87 ? 56.969 54.400 -5.806 1.00 32.60 87 ALA B O 1
ATOM 3616 N N . CYS B 1 88 ? 58.930 54.444 -4.709 1.00 31.77 88 CYS B N 1
ATOM 3617 C CA . CYS B 1 88 ? 59.694 54.688 -5.919 1.00 32.99 88 CYS B CA 1
ATOM 3618 C C . CYS B 1 88 ? 59.443 53.568 -6.929 1.00 33.44 88 CYS B C 1
ATOM 3619 O O . CYS B 1 88 ? 59.369 53.811 -8.131 1.00 33.52 88 CYS B O 1
ATOM 3622 N N . ARG B 1 89 ? 59.310 52.338 -6.450 1.00 33.38 89 ARG B N 1
ATOM 3623 C CA . ARG B 1 89 ? 59.055 51.231 -7.358 1.00 31.95 89 ARG B CA 1
ATOM 3624 C C . ARG B 1 89 ? 57.660 51.364 -7.933 1.00 33.48 89 ARG B C 1
ATOM 3625 O O . ARG B 1 89 ? 57.417 51.030 -9.095 1.00 32.89 89 ARG B O 1
ATOM 3633 N N . ARG B 1 90 ? 56.736 51.855 -7.114 1.00 33.99 90 ARG B N 1
ATOM 3634 C CA . ARG B 1 90 ? 55.360 52.012 -7.559 1.00 33.89 90 ARG B CA 1
ATOM 3635 C C . ARG B 1 90 ? 55.262 53.004 -8.706 1.00 33.73 90 ARG B C 1
ATOM 3636 O O . ARG B 1 90 ? 54.619 52.731 -9.722 1.00 33.80 90 ARG B O 1
ATOM 3644 N N . HIS B 1 91 ? 55.914 54.147 -8.528 1.00 33.82 91 HIS B N 1
ATOM 3645 C CA . HIS B 1 91 ? 55.924 55.220 -9.515 1.00 35.16 91 HIS B CA 1
ATOM 3646 C C . HIS B 1 91 ? 56.989 54.975 -10.568 1.00 35.57 91 HIS B C 1
ATOM 3647 O O . HIS B 1 91 ? 57.412 55.897 -11.263 1.00 33.80 91 HIS B O 1
ATOM 3654 N N . GLU B 1 92 ? 57.409 53.719 -10.667 1.00 36.83 92 GLU B N 1
ATOM 3655 C CA . GLU B 1 92 ? 58.423 53.284 -11.617 1.00 38.88 92 GLU B CA 1
ATOM 3656 C C . GLU B 1 92 ? 59.640 54.200 -11.697 1.00 37.77 92 GLU B C 1
ATOM 3657 O O . GLU B 1 92 ? 60.281 54.296 -12.738 1.00 37.93 92 GLU B O 1
ATOM 3663 N N . ILE B 1 93 ? 59.947 54.884 -10.601 1.00 37.54 93 ILE B N 1
ATOM 3664 C CA . ILE B 1 93 ? 61.132 55.733 -10.553 1.00 38.04 93 ILE B CA 1
ATOM 3665 C C . ILE B 1 93 ? 62.300 54.743 -10.484 1.00 39.15 93 ILE B C 1
ATOM 3666 O O . ILE B 1 93 ? 63.462 55.098 -10.683 1.00 36.96 93 ILE B O 1
ATOM 3671 N N . THR B 1 94 ? 61.958 53.493 -10.173 1.00 41.13 94 THR B N 1
ATOM 3672 C CA . THR B 1 94 ? 62.911 52.395 -10.107 1.00 43.23 94 THR B CA 1
ATOM 3673 C C . THR B 1 94 ? 62.177 51.156 -10.615 1.00 44.66 94 THR B C 1
ATOM 3674 O O . THR B 1 94 ? 61.006 50.962 -10.307 1.00 43.91 94 THR B O 1
ATOM 3678 N N . GLU B 1 95 ? 62.857 50.334 -11.409 1.00 48.06 95 GLU B N 1
ATOM 3679 C CA . GLU B 1 95 ? 62.244 49.133 -11.963 1.00 50.61 95 GLU B CA 1
ATOM 3680 C C . GLU B 1 95 ? 63.251 47.984 -11.954 1.00 52.34 95 GLU B C 1
ATOM 3681 O O . GLU B 1 95 ? 64.387 48.146 -12.383 1.00 52.76 95 GLU B O 1
ATOM 3687 N N . PRO B 1 96 ? 62.840 46.802 -11.468 1.00 53.72 96 PRO B N 1
ATOM 3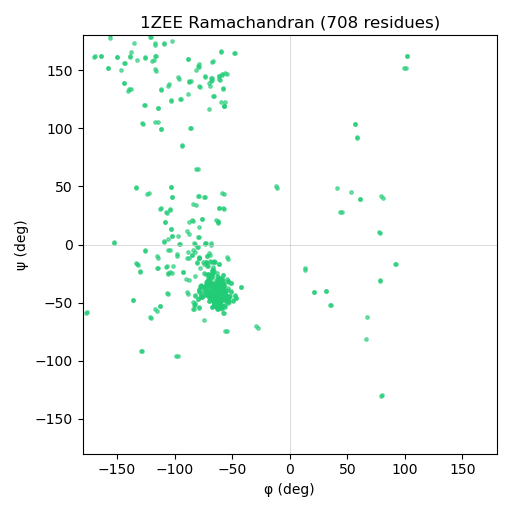688 C CA . PRO B 1 96 ? 63.716 45.625 -11.398 1.00 55.67 96 PRO B CA 1
ATOM 3689 C C . PRO B 1 96 ? 64.391 45.207 -12.705 1.00 56.68 96 PRO B C 1
ATOM 3690 O O . PRO B 1 96 ? 65.588 45.429 -12.875 1.00 57.16 96 PRO B O 1
ATOM 3694 N N . THR B 1 97 ? 63.627 44.605 -13.613 1.00 58.67 97 THR B N 1
ATOM 3695 C CA . THR B 1 97 ? 64.148 44.146 -14.905 1.00 61.32 97 THR B CA 1
ATOM 3696 C C . THR B 1 97 ? 64.754 45.258 -15.761 1.00 61.37 97 THR B C 1
ATOM 3697 O O . THR B 1 97 ? 65.738 45.051 -16.464 1.00 62.25 97 THR B O 1
ATOM 3701 N N . ARG B 1 98 ? 64.158 46.438 -15.696 1.00 61.32 98 ARG B N 1
ATOM 3702 C CA . ARG B 1 98 ? 64.637 47.584 -16.453 1.00 61.40 98 ARG B CA 1
ATOM 3703 C C . ARG B 1 98 ? 66.069 47.940 -16.061 1.00 60.47 98 ARG B C 1
ATOM 3704 O O . ARG B 1 98 ? 66.839 48.466 -16.867 1.00 60.23 98 ARG B O 1
ATOM 3712 N N . GLU B 1 99 ? 66.412 47.643 -14.812 1.00 59.05 99 GLU B N 1
ATOM 3713 C CA . GLU B 1 99 ? 67.726 47.957 -14.261 1.00 56.87 99 GLU B CA 1
ATOM 3714 C C . GLU B 1 99 ? 68.593 46.727 -14.031 1.00 54.81 99 GLU B C 1
ATOM 3715 O O . GLU B 1 99 ? 68.150 45.592 -14.177 1.00 54.37 99 GLU B O 1
ATOM 3721 N N . THR B 1 100 ? 69.846 46.969 -13.675 1.00 53.00 100 THR B N 1
ATOM 3722 C CA . THR B 1 100 ? 70.766 45.886 -13.393 1.00 50.85 100 THR B CA 1
ATOM 3723 C C . THR B 1 100 ? 71.114 45.989 -11.911 1.00 49.01 100 THR B C 1
ATOM 3724 O O . THR B 1 100 ? 71.557 45.028 -11.291 1.00 48.45 100 THR B O 1
ATOM 3728 N N . THR B 1 101 ? 70.893 47.177 -11.362 1.00 46.39 101 THR B N 1
ATOM 3729 C CA . THR B 1 101 ? 71.159 47.473 -9.966 1.00 44.34 101 THR B CA 1
ATOM 3730 C C . THR B 1 101 ? 70.294 48.681 -9.601 1.00 43.57 101 THR B C 1
ATOM 3731 O O . THR B 1 101 ? 69.956 49.489 -10.465 1.00 43.13 101 THR B O 1
ATOM 3735 N N . SER B 1 102 ? 69.921 48.796 -8.331 1.00 41.73 102 SER B N 1
ATOM 3736 C CA . SER B 1 102 ? 69.080 49.900 -7.896 1.00 40.50 102 SER B CA 1
ATOM 3737 C C . SER B 1 102 ? 69.701 51.256 -8.195 1.00 40.23 102 SER B C 1
ATOM 3738 O O . SER B 1 102 ? 70.887 51.467 -7.962 1.00 40.00 102 SER B O 1
ATOM 3741 N N . PRO B 1 103 ? 68.905 52.189 -8.745 1.00 39.85 103 PRO B N 1
ATOM 3742 C CA . PRO B 1 103 ? 69.388 53.535 -9.068 1.00 40.54 103 PRO B CA 1
ATOM 3743 C C . PRO B 1 103 ? 69.450 54.380 -7.800 1.00 40.37 103 PRO B C 1
ATOM 3744 O O . PRO B 1 103 ? 70.011 55.467 -7.797 1.00 39.64 103 PRO B O 1
ATOM 3748 N N . LEU B 1 104 ? 68.857 53.871 -6.726 1.00 41.38 104 LEU B N 1
ATOM 3749 C CA . LEU B 1 104 ? 68.843 54.569 -5.442 1.00 42.81 104 LEU B CA 1
ATOM 3750 C C . LEU B 1 104 ? 70.022 54.066 -4.619 1.00 42.94 104 LEU B C 1
ATOM 3751 O O . LEU B 1 104 ? 69.875 53.154 -3.809 1.00 42.00 104 LEU B O 1
ATOM 3756 N N . LEU B 1 105 ? 71.185 54.675 -4.831 1.00 43.45 105 LEU B N 1
ATOM 3757 C CA . LEU B 1 105 ? 72.418 54.277 -4.152 1.00 43.51 105 LEU B CA 1
ATOM 3758 C C . LEU B 1 105 ? 72.433 54.505 -2.638 1.00 42.46 105 LEU B C 1
ATOM 3759 O O . LEU B 1 105 ? 72.757 53.601 -1.873 1.00 41.31 105 LEU B O 1
ATOM 3764 N N . GLU B 1 106 ? 72.099 55.715 -2.214 1.00 42.67 106 GLU B N 1
ATOM 3765 C CA . GLU B 1 106 ? 72.078 56.054 -0.798 1.00 41.96 106 GLU B CA 1
ATOM 3766 C C . GLU B 1 106 ? 71.138 55.117 -0.024 1.00 40.89 106 GLU B C 1
ATOM 3767 O O . GLU B 1 106 ? 71.561 54.416 0.904 1.00 40.69 106 GLU B O 1
ATOM 3773 N N . ALA B 1 107 ? 69.867 55.094 -0.416 1.00 36.69 107 ALA B N 1
ATOM 3774 C CA . ALA B 1 107 ? 68.870 54.254 0.250 1.00 34.42 107 ALA B CA 1
ATOM 3775 C C . ALA B 1 107 ? 69.186 52.751 0.248 1.00 32.67 107 ALA B C 1
ATOM 3776 O O . ALA B 1 107 ? 68.873 52.051 1.211 1.00 31.89 107 ALA B O 1
ATOM 3778 N N . SER B 1 108 ? 69.798 52.260 -0.825 1.00 30.12 108 SER B N 1
ATOM 3779 C CA . SER B 1 108 ? 70.146 50.845 -0.914 1.00 29.04 108 SER B CA 1
ATOM 3780 C C . SER B 1 108 ? 71.210 50.454 0.095 1.00 28.66 108 SER B C 1
ATOM 3781 O O . SER B 1 108 ? 71.067 49.455 0.797 1.00 28.41 108 SER B O 1
ATOM 3784 N N . ALA B 1 109 ? 72.274 51.246 0.159 1.00 28.83 109 ALA B N 1
ATOM 3785 C CA . ALA B 1 109 ? 73.387 50.981 1.063 1.00 29.75 109 ALA B CA 1
ATOM 3786 C C . ALA B 1 109 ? 72.955 51.000 2.516 1.00 29.30 109 ALA B C 1
ATOM 3787 O O . ALA B 1 109 ? 73.440 50.206 3.324 1.00 30.01 109 ALA B O 1
ATOM 3789 N N . LEU B 1 110 ? 72.058 51.921 2.850 1.00 26.46 110 LEU B N 1
ATOM 3790 C CA . LEU B 1 110 ? 71.564 52.033 4.212 1.00 25.68 110 LEU B CA 1
ATOM 3791 C C . LEU B 1 110 ? 70.621 50.875 4.528 1.00 25.74 110 LEU B C 1
ATOM 3792 O O . LEU B 1 110 ? 70.659 50.315 5.618 1.00 24.99 110 LEU B O 1
ATOM 3797 N N . ALA B 1 111 ? 69.778 50.517 3.569 1.00 25.48 111 ALA B N 1
ATOM 3798 C CA . ALA B 1 111 ? 68.825 49.433 3.768 1.00 24.72 111 ALA B CA 1
ATOM 3799 C C . ALA B 1 111 ? 69.542 48.102 3.985 1.00 25.98 111 ALA B C 1
ATOM 3800 O O . ALA B 1 111 ? 69.243 47.372 4.928 1.00 25.09 111 ALA B O 1
ATOM 3810 N N . HIS B 1 113 ? 72.506 47.673 4.932 1.00 25.67 113 HIS B N 1
ATOM 3811 C CA . HIS B 1 113 ? 73.337 47.778 6.117 1.00 24.65 113 HIS B CA 1
ATOM 3812 C C . HIS B 1 113 ? 72.505 47.385 7.335 1.00 24.90 113 HIS B C 1
ATOM 3813 O O . HIS B 1 113 ? 72.901 46.528 8.124 1.00 23.14 113 HIS B O 1
ATOM 3820 N N . ILE B 1 114 ? 71.337 47.999 7.477 1.00 22.06 114 ILE B N 1
ATOM 3821 C CA . ILE B 1 114 ? 70.499 47.690 8.620 1.00 22.64 114 ILE B CA 1
ATOM 3822 C C . ILE B 1 114 ? 69.942 46.258 8.602 1.00 20.54 114 ILE B C 1
ATOM 3823 O O . ILE B 1 114 ? 70.016 45.555 9.603 1.00 19.74 114 ILE B O 1
ATOM 3828 N N . GLY B 1 115 ? 69.396 45.832 7.468 1.00 19.80 115 GLY B N 1
ATOM 3829 C CA . GLY B 1 115 ? 68.815 44.499 7.365 1.00 19.69 115 GLY B CA 1
ATOM 3830 C C . GLY B 1 115 ? 69.751 43.351 7.710 1.00 20.37 115 GLY B C 1
ATOM 3831 O O . GLY B 1 115 ? 69.383 42.399 8.418 1.00 18.43 115 GLY B O 1
ATOM 3832 N N . ALA B 1 116 ? 70.971 43.439 7.198 1.00 21.16 116 ALA B N 1
ATOM 3833 C CA . ALA B 1 116 ? 71.968 42.415 7.448 1.00 19.85 116 ALA B CA 1
ATOM 3834 C C . ALA B 1 116 ? 72.382 42.536 8.895 1.00 21.48 116 ALA B C 1
ATOM 3835 O O . ALA B 1 116 ? 72.824 41.568 9.510 1.00 23.45 116 ALA B O 1
ATOM 3837 N N . SER B 1 117 ? 72.223 43.732 9.444 1.00 20.68 117 SER B N 1
ATOM 3838 C CA . SER B 1 117 ? 72.619 43.970 10.817 1.00 22.59 117 SER B CA 1
ATOM 3839 C C . SER B 1 117 ? 71.678 43.362 11.851 1.00 22.09 117 SER B C 1
ATOM 3840 O O . SER B 1 117 ? 72.108 42.885 12.901 1.00 23.21 117 SER B O 1
ATOM 3843 N N . ILE B 1 118 ? 70.390 43.386 11.555 1.00 19.67 118 ILE B N 1
ATOM 3844 C CA . ILE B 1 118 ? 69.418 42.872 12.490 1.00 19.14 118 ILE B CA 1
ATOM 3845 C C . ILE B 1 118 ? 68.770 41.563 12.036 1.00 18.25 118 ILE B C 1
ATOM 3846 O O . ILE B 1 118 ? 67.892 41.029 12.717 1.00 18.37 118 ILE B O 1
ATOM 3851 N N . GLY B 1 119 ? 69.198 41.055 10.884 1.00 15.67 119 GLY B N 1
ATOM 3852 C CA . GLY B 1 119 ? 68.676 39.790 10.396 1.00 16.78 119 GLY B CA 1
ATOM 3853 C C . GLY B 1 119 ? 67.336 39.805 9.686 1.00 17.84 119 GLY B C 1
ATOM 3854 O O . GLY B 1 119 ? 66.552 38.906 9.898 1.00 17.40 119 GLY B O 1
ATOM 3855 N N . VAL B 1 120 ? 67.070 40.803 8.849 1.00 16.89 120 VAL B N 1
ATOM 3856 C CA . VAL B 1 120 ? 65.807 40.866 8.107 1.00 17.40 120 VAL B CA 1
ATOM 3857 C C . VAL B 1 120 ? 66.063 41.325 6.669 1.00 20.11 120 VAL B C 1
ATOM 3858 O O . VAL B 1 120 ? 67.127 41.884 6.368 1.00 20.37 120 VAL B O 1
ATOM 3862 N N . THR B 1 121 ? 65.105 41.085 5.781 1.00 18.98 121 THR B N 1
ATOM 3863 C CA . THR B 1 121 ? 65.257 41.485 4.392 1.00 19.69 121 THR B CA 1
ATOM 3864 C C . THR B 1 121 ? 65.468 43.008 4.366 1.00 20.11 121 THR B C 1
ATOM 3865 O O . THR B 1 121 ? 64.931 43.714 5.212 1.00 20.20 121 THR B O 1
ATOM 3869 N N . PRO B 1 122 ? 66.275 43.527 3.408 1.00 18.91 122 PRO B N 1
ATOM 3870 C CA . PRO B 1 122 ? 66.575 44.966 3.274 1.00 21.20 122 PRO B CA 1
ATOM 3871 C C . PRO B 1 122 ? 65.508 45.827 2.589 1.00 23.76 122 PRO B C 1
ATOM 3872 O O . PRO B 1 122 ? 65.821 46.725 1.801 1.00 25.98 122 PRO B O 1
ATOM 3876 N N . ARG B 1 123 ? 64.255 45.563 2.921 1.00 23.59 123 ARG B N 1
ATOM 3877 C CA . ARG B 1 123 ? 63.148 46.282 2.322 1.00 24.73 123 ARG B CA 1
ATOM 3878 C C . ARG B 1 123 ? 61.897 46.279 3.187 1.00 24.17 123 ARG B C 1
ATOM 3879 O O . ARG B 1 123 ? 61.837 45.663 4.248 1.00 23.57 123 ARG B O 1
ATOM 3887 N N . PHE B 1 124 ? 60.890 46.978 2.684 1.00 25.67 124 PHE B N 1
ATOM 3888 C CA . PHE B 1 124 ? 59.591 47.093 3.319 1.00 25.18 124 PHE B CA 1
ATOM 3889 C C . PHE B 1 124 ? 59.002 45.695 3.552 1.00 24.46 124 PHE B C 1
ATOM 3890 O O . PHE B 1 124 ? 58.856 44.905 2.619 1.00 24.33 124 PHE B O 1
ATOM 3898 N N . ALA B 1 125 ? 58.684 45.388 4.804 1.00 22.36 125 ALA B N 1
ATOM 3899 C CA . ALA B 1 125 ? 58.113 44.088 5.155 1.00 22.07 125 ALA B CA 1
ATOM 3900 C C . ALA B 1 125 ? 56.741 44.301 5.780 1.00 22.27 125 ALA B C 1
ATOM 3901 O O . ALA B 1 125 ? 56.446 45.382 6.312 1.00 22.37 125 ALA B O 1
ATOM 3903 N N . THR B 1 126 ? 55.917 43.265 5.737 1.00 20.16 126 THR B N 1
ATOM 3904 C CA . THR B 1 126 ? 54.562 43.362 6.253 1.00 23.02 126 THR B CA 1
ATOM 3905 C C . THR B 1 126 ? 54.425 43.997 7.623 1.00 23.45 126 THR B C 1
ATOM 3906 O O . THR B 1 126 ? 53.550 44.840 7.835 1.00 24.15 126 THR B O 1
ATOM 3910 N N . ALA B 1 127 ? 55.293 43.602 8.543 1.00 21.42 127 ALA B N 1
ATOM 3911 C CA . ALA B 1 127 ? 55.256 44.147 9.894 1.00 23.36 127 ALA B CA 1
ATOM 3912 C C . ALA B 1 127 ? 55.408 45.673 9.949 1.00 23.41 127 ALA B C 1
ATOM 3913 O O . ALA B 1 127 ? 54.937 46.305 10.887 1.00 24.84 127 ALA B O 1
ATOM 3915 N N . HIS B 1 128 ? 56.066 46.264 8.953 1.00 22.49 128 HIS B N 1
ATOM 3916 C CA . HIS B 1 128 ? 56.276 47.705 8.949 1.00 21.27 128 HIS B CA 1
ATOM 3917 C C . HIS B 1 128 ? 54.993 48.510 8.863 1.00 21.45 128 HIS B C 1
ATOM 3918 O O . HIS B 1 128 ? 54.925 49.628 9.374 1.00 20.64 128 HIS B O 1
ATOM 3925 N N . LEU B 1 129 ? 53.981 47.963 8.204 1.00 20.42 129 LEU B N 1
ATOM 3926 C CA . LEU B 1 129 ? 52.724 48.681 8.091 1.00 24.62 129 LEU B CA 1
ATOM 3927 C C . LEU B 1 129 ? 51.627 48.097 8.964 1.00 24.53 129 LEU B C 1
ATOM 3928 O O . LEU B 1 129 ? 50.644 48.770 9.235 1.00 26.06 129 LEU B O 1
ATOM 3933 N N . THR B 1 130 ? 51.798 46.850 9.406 1.00 23.81 130 THR B N 1
ATOM 3934 C CA . THR B 1 130 ? 50.787 46.187 10.219 1.00 23.13 130 THR B CA 1
ATOM 3935 C C . THR B 1 130 ? 51.020 46.187 11.741 1.00 24.21 130 THR B C 1
ATOM 3936 O O . THR B 1 130 ? 50.687 47.153 12.431 1.00 24.13 130 THR B O 1
ATOM 3940 N N . THR B 1 131 ? 51.595 45.103 12.254 1.00 22.73 131 THR B N 1
ATOM 3941 C CA . THR B 1 131 ? 51.857 44.923 13.685 1.00 23.69 131 THR B CA 1
ATOM 3942 C C . THR B 1 131 ? 52.874 45.836 14.344 1.00 25.43 131 THR B C 1
ATOM 3943 O O . THR B 1 131 ? 52.852 46.000 15.566 1.00 24.75 131 THR B O 1
ATOM 3947 N N . HIS B 1 132 ? 53.786 46.397 13.555 1.00 24.92 132 HIS B N 1
ATOM 3948 C CA . HIS B 1 132 ? 54.825 47.272 14.096 1.00 24.70 132 HIS B CA 1
ATOM 3949 C C . HIS B 1 132 ? 54.835 48.644 13.435 1.00 26.94 132 HIS B C 1
ATOM 3950 O O . HIS B 1 132 ? 55.900 49.180 13.104 1.00 26.28 132 HIS B O 1
ATOM 3957 N N . ASN B 1 133 ? 53.645 49.202 13.248 1.00 25.09 133 ASN B N 1
ATOM 3958 C CA . ASN B 1 133 ? 53.477 50.507 12.632 1.00 25.61 133 ASN B CA 1
ATOM 3959 C C . ASN B 1 133 ? 52.962 51.443 13.724 1.00 26.84 133 ASN B C 1
ATOM 3960 O O . ASN B 1 133 ? 51.778 51.457 14.038 1.00 25.62 133 ASN B O 1
ATOM 3965 N N . ARG B 1 134 ? 53.849 52.230 14.309 1.00 28.26 134 ARG B N 1
ATOM 3966 C CA . ARG B 1 134 ? 53.427 53.111 15.385 1.00 32.19 134 ARG B CA 1
ATOM 3967 C C . ARG B 1 134 ? 52.500 54.251 14.959 1.00 33.61 134 ARG B C 1
ATOM 3968 O O . ARG B 1 134 ? 52.667 54.845 13.891 1.00 34.00 134 ARG B O 1
ATOM 3976 N N . ALA B 1 135 ? 51.518 54.540 15.806 1.00 33.85 135 ALA B N 1
ATOM 3977 C CA . ALA B 1 135 ? 50.560 55.601 15.538 1.00 34.47 135 ALA B CA 1
ATOM 3978 C C . ALA B 1 135 ? 50.881 56.798 16.398 1.00 35.60 135 ALA B C 1
ATOM 3979 O O . ALA B 1 135 ? 51.236 56.655 17.569 1.00 36.82 135 ALA B O 1
ATOM 3981 N N . HIS B 1 136 ? 50.783 57.981 15.800 1.00 37.48 136 HIS B N 1
ATOM 3982 C CA . HIS B 1 136 ? 51.030 59.238 16.505 1.00 40.69 136 HIS B CA 1
ATOM 3983 C C . HIS B 1 136 ? 49.715 59.990 16.476 1.00 40.97 136 HIS B C 1
ATOM 3984 O O . HIS B 1 136 ? 49.305 60.505 15.440 1.00 41.84 136 HIS B O 1
ATOM 3991 N N . ASN B 1 137 ? 49.051 60.021 17.624 1.00 42.98 137 ASN B N 1
ATOM 3992 C CA . ASN B 1 137 ? 47.762 60.680 17.758 1.00 43.89 137 ASN B CA 1
ATOM 3993 C C . ASN B 1 137 ? 46.710 60.053 16.835 1.00 42.67 137 ASN B C 1
ATOM 3994 O O . ASN B 1 137 ? 45.888 60.762 16.249 1.00 42.34 137 ASN B O 1
ATOM 3999 N N . GLY B 1 138 ? 46.751 58.727 16.708 1.00 40.74 138 GLY B N 1
ATOM 4000 C CA . GLY B 1 138 ? 45.795 58.019 15.874 1.00 38.43 138 GLY B CA 1
ATOM 4001 C C . GLY B 1 138 ? 46.248 57.791 14.444 1.00 38.05 138 GLY B C 1
ATOM 4002 O O . GLY B 1 138 ? 45.684 56.959 13.736 1.00 38.33 138 GLY B O 1
ATOM 4003 N N . ILE B 1 139 ? 47.267 58.523 14.010 1.00 36.75 139 ILE B N 1
ATOM 4004 C CA . ILE B 1 139 ? 47.768 58.388 12.648 1.00 35.58 139 ILE B CA 1
ATOM 4005 C C . ILE B 1 139 ? 49.073 57.585 12.585 1.00 33.47 139 ILE B C 1
ATOM 4006 O O . ILE B 1 139 ? 50.058 57.911 13.251 1.00 32.52 139 ILE B O 1
ATOM 4011 N N . TYR B 1 140 ? 49.063 56.529 11.781 1.00 31.58 140 TYR B N 1
ATOM 4012 C CA . TYR B 1 140 ? 50.231 55.673 11.615 1.00 31.03 140 TYR B CA 1
ATOM 4013 C C . TYR B 1 140 ? 50.750 55.704 10.181 1.00 29.19 140 TYR B C 1
ATOM 4014 O O . TYR B 1 140 ? 50.135 56.301 9.298 1.00 31.42 140 TYR B O 1
ATOM 4023 N N . LYS B 1 141 ? 51.884 55.066 9.954 1.00 26.79 141 LYS B N 1
ATOM 4024 C CA . LYS B 1 141 ? 52.472 55.058 8.627 1.00 28.06 141 LYS B CA 1
ATOM 4025 C C . LYS B 1 141 ? 51.531 54.519 7.566 1.00 27.29 141 LYS B C 1
ATOM 4026 O O . LYS B 1 141 ? 50.710 53.634 7.829 1.00 25.65 141 LYS B O 1
ATOM 4032 N N . ARG B 1 142 ? 51.675 55.065 6.362 1.00 27.23 142 ARG B N 1
ATOM 4033 C CA . ARG B 1 142 ? 50.855 54.680 5.219 1.00 28.01 142 ARG B CA 1
ATOM 4034 C C . ARG B 1 142 ? 51.442 55.289 3.963 1.00 28.24 142 ARG B C 1
ATOM 4035 O O . ARG B 1 142 ? 52.236 56.233 4.023 1.00 27.00 142 ARG B O 1
ATOM 4043 N N . PHE B 1 143 ? 51.052 54.747 2.819 1.00 28.64 143 PHE B N 1
ATOM 4044 C CA . PHE B 1 143 ? 51.517 55.279 1.558 1.00 30.54 143 PHE B CA 1
ATOM 4045 C C . PHE B 1 143 ? 50.648 56.465 1.163 1.00 31.48 143 PHE B C 1
ATOM 4046 O O . PHE B 1 143 ? 51.138 57.570 0.947 1.00 32.09 143 PHE B O 1
ATOM 4054 N N . THR B 1 144 ? 49.345 56.230 1.090 1.00 33.96 144 THR B N 1
ATOM 4055 C CA . THR B 1 144 ? 48.404 57.274 0.700 1.00 33.66 144 THR B CA 1
ATOM 4056 C C . THR B 1 144 ? 47.387 57.511 1.798 1.00 34.48 144 THR B C 1
ATOM 4057 O O . THR B 1 144 ? 47.417 56.851 2.832 1.00 34.51 144 THR B O 1
ATOM 4061 N N . ASP B 1 145 ? 46.489 58.462 1.574 1.00 35.46 145 ASP B N 1
ATOM 4062 C CA . ASP B 1 145 ? 45.445 58.760 2.548 1.00 37.48 145 ASP B CA 1
ATOM 4063 C C . ASP B 1 145 ? 44.116 58.158 2.088 1.00 37.01 145 ASP B C 1
ATOM 4064 O O . ASP B 1 145 ? 43.055 58.490 2.614 1.00 38.23 145 ASP B O 1
ATOM 4069 N N . LEU B 1 146 ? 44.196 57.271 1.101 1.00 37.45 146 LEU B N 1
ATOM 4070 C CA . LEU B 1 146 ? 43.026 56.607 0.540 1.00 40.42 146 LEU B CA 1
ATOM 4071 C C . LEU B 1 146 ? 42.353 55.672 1.547 1.00 41.22 146 LEU B C 1
ATOM 4072 O O . LEU B 1 146 ? 42.996 54.811 2.142 1.00 41.05 146 LEU B O 1
ATOM 4077 N N . PRO B 1 147 ? 41.036 55.828 1.744 1.00 41.91 147 PRO B N 1
ATOM 4078 C CA . PRO B 1 147 ? 40.316 54.975 2.694 1.00 42.13 147 PRO B CA 1
ATOM 4079 C C . PRO B 1 147 ? 40.501 53.480 2.448 1.00 40.58 147 PRO B C 1
ATOM 4080 O O . PRO B 1 147 ? 40.483 52.693 3.389 1.00 39.81 147 PRO B O 1
ATOM 4084 N N . ASP B 1 148 ? 40.687 53.089 1.193 1.00 38.91 148 ASP B N 1
ATOM 4085 C CA . ASP B 1 148 ? 40.855 51.676 0.886 1.00 39.06 148 ASP B CA 1
ATOM 4086 C C . ASP B 1 148 ? 42.182 51.088 1.338 1.00 38.97 148 ASP B C 1
ATOM 4087 O O . ASP B 1 148 ? 42.260 49.899 1.651 1.00 37.98 148 ASP B O 1
ATOM 4092 N N . GLU B 1 149 ? 43.229 51.905 1.367 1.00 36.48 149 GLU B N 1
ATOM 4093 C CA . GLU B 1 149 ? 44.513 51.408 1.825 1.00 35.87 149 GLU B CA 1
ATOM 4094 C C . GLU B 1 149 ? 44.331 51.083 3.307 1.00 34.34 149 GLU B C 1
ATOM 4095 O O . GLU B 1 149 ? 44.766 50.034 3.780 1.00 30.69 149 GLU B O 1
ATOM 4101 N N . LYS B 1 150 ? 43.672 51.995 4.022 1.00 33.45 150 LYS B N 1
ATOM 4102 C CA . LYS B 1 150 ? 43.391 51.833 5.444 1.00 34.37 150 LYS B CA 1
ATOM 4103 C C . LYS B 1 150 ? 42.609 50.532 5.727 1.00 34.64 150 LYS B C 1
ATOM 4104 O O . LYS B 1 150 ? 42.903 49.837 6.698 1.00 35.04 150 LYS B O 1
ATOM 4110 N N . LEU B 1 151 ? 41.630 50.198 4.889 1.00 32.36 151 LEU B N 1
ATOM 4111 C CA . LEU B 1 151 ? 40.867 48.962 5.077 1.00 32.80 151 LEU B CA 1
ATOM 4112 C C . LEU B 1 151 ? 41.765 47.739 4.902 1.00 31.63 151 LEU B C 1
ATOM 4113 O O . LEU B 1 151 ? 41.653 46.765 5.636 1.00 32.00 151 LEU B O 1
ATOM 4118 N N . PHE B 1 152 ? 42.651 47.792 3.919 1.00 30.69 152 PHE B N 1
ATOM 4119 C CA . PHE B 1 152 ? 43.565 46.687 3.649 1.00 29.67 152 PHE B CA 1
ATOM 4120 C C . PHE B 1 152 ? 44.536 46.453 4.814 1.00 30.12 152 PHE B C 1
ATOM 4121 O O . PHE B 1 152 ? 44.654 45.332 5.317 1.00 28.76 152 PHE B O 1
ATOM 4129 N N . VAL B 1 153 ? 45.222 47.518 5.239 1.00 29.69 153 VAL B N 1
ATOM 4130 C CA . VAL B 1 153 ? 46.178 47.444 6.338 1.00 27.43 153 VAL B CA 1
ATOM 4131 C C . VAL B 1 153 ? 45.519 47.029 7.646 1.00 29.76 153 VAL B C 1
ATOM 4132 O O . VAL B 1 153 ? 45.954 46.068 8.277 1.00 31.17 153 VAL B O 1
ATOM 4136 N N . ASP B 1 154 ? 44.476 47.756 8.050 1.00 29.51 154 ASP B N 1
ATOM 4137 C CA . ASP B 1 154 ? 43.755 47.469 9.286 1.00 28.21 154 ASP B CA 1
ATOM 4138 C C . ASP B 1 154 ? 43.274 46.029 9.381 1.00 29.19 154 ASP B C 1
ATOM 4139 O O . ASP B 1 154 ? 43.491 45.366 10.392 1.00 31.68 154 ASP B O 1
ATOM 4144 N N . TYR B 1 155 ? 42.609 45.539 8.344 1.00 28.57 155 TYR B N 1
ATOM 4145 C CA . TYR B 1 155 ? 42.112 44.175 8.396 1.00 29.90 155 TYR B CA 1
ATOM 4146 C C . TYR B 1 155 ? 43.218 43.138 8.255 1.00 30.60 155 TYR B C 1
ATOM 4147 O O . TYR B 1 155 ? 43.075 42.005 8.721 1.00 30.49 155 TYR B O 1
ATOM 4156 N N . ASN B 1 156 ? 44.320 43.502 7.616 1.00 29.80 156 ASN B N 1
ATOM 4157 C CA . ASN B 1 156 ? 45.409 42.552 7.517 1.00 29.68 156 ASN B CA 1
ATOM 4158 C C . ASN B 1 156 ? 45.978 42.409 8.914 1.00 27.77 156 ASN B C 1
ATOM 4159 O O . ASN B 1 156 ? 46.233 41.308 9.371 1.00 27.55 156 ASN B O 1
ATOM 4164 N N . THR B 1 157 ? 46.152 43.535 9.593 1.00 26.13 157 THR B N 1
ATOM 4165 C CA . THR B 1 157 ? 46.695 43.534 10.945 1.00 25.48 157 THR B CA 1
ATOM 4166 C C . THR B 1 157 ? 45.828 42.695 11.882 1.00 27.06 157 THR B C 1
ATOM 4167 O O . THR B 1 157 ? 46.345 41.895 12.665 1.00 27.50 157 THR B O 1
ATOM 4171 N N . LYS B 1 158 ? 44.515 42.896 11.815 1.00 26.85 158 LYS B N 1
ATOM 4172 C CA . LYS B 1 158 ? 43.595 42.147 12.653 1.00 26.26 158 LYS B CA 1
ATOM 4173 C C . LYS B 1 158 ? 43.695 40.661 12.352 1.00 24.18 158 LYS B C 1
ATOM 4174 O O . LYS B 1 158 ? 43.692 39.850 13.263 1.00 23.70 158 LYS B O 1
ATOM 4180 N N . GLY B 1 159 ? 43.772 40.317 11.066 1.00 24.03 159 GLY B N 1
ATOM 4181 C CA . GLY B 1 159 ? 43.862 38.928 10.654 1.00 22.33 159 GLY B CA 1
ATOM 4182 C C . GLY B 1 159 ? 45.159 38.302 11.126 1.00 25.04 159 GLY B C 1
ATOM 4183 O O . GLY B 1 159 ? 45.191 37.158 11.584 1.00 26.64 159 GLY B O 1
ATOM 4184 N N . ILE B 1 160 ? 46.232 39.075 11.028 1.00 23.57 160 ILE B N 1
ATOM 4185 C CA . ILE B 1 160 ? 47.543 38.633 11.454 1.00 24.61 160 ILE B CA 1
ATOM 4186 C C . ILE B 1 160 ? 47.575 38.399 12.969 1.00 25.41 160 ILE B C 1
ATOM 4187 O O . ILE B 1 160 ? 48.103 37.396 13.435 1.00 27.20 160 ILE B O 1
ATOM 4192 N N . LEU B 1 161 ? 47.015 39.327 13.735 1.00 25.43 161 LEU B N 1
ATOM 4193 C CA . LEU B 1 161 ? 47.004 39.193 15.187 1.00 25.98 161 LEU B CA 1
ATOM 4194 C C . LEU B 1 161 ? 46.156 38.004 15.608 1.00 25.52 161 LEU B C 1
ATOM 4195 O O . LEU B 1 161 ? 46.452 37.334 16.602 1.00 25.92 161 LEU B O 1
ATOM 4200 N N . ALA B 1 162 ? 45.096 37.742 14.853 1.00 25.42 162 ALA B N 1
ATOM 4201 C CA . ALA B 1 162 ? 44.223 36.616 15.159 1.00 27.15 162 ALA B CA 1
ATOM 4202 C C . ALA B 1 162 ? 44.997 35.307 14.910 1.00 26.98 162 ALA B C 1
ATOM 4203 O O . ALA B 1 162 ? 44.921 34.358 15.702 1.00 25.89 162 ALA B O 1
ATOM 4205 N N . TYR B 1 163 ? 45.748 35.263 13.811 1.00 26.55 163 TYR B N 1
ATOM 4206 C CA . TYR B 1 163 ? 46.537 34.081 13.494 1.00 25.39 163 TYR B CA 1
ATOM 4207 C C . TYR B 1 163 ? 47.576 33.821 14.576 1.00 25.19 163 TYR B C 1
ATOM 4208 O O . TYR B 1 163 ? 47.920 32.672 14.856 1.00 25.82 163 TYR B O 1
ATOM 4217 N N . LYS B 1 164 ? 48.088 34.891 15.179 1.00 24.24 164 LYS B N 1
ATOM 4218 C CA . LYS B 1 164 ? 49.073 34.727 16.232 1.00 23.77 164 LYS B CA 1
ATOM 4219 C C . LYS B 1 164 ? 48.374 34.172 17.476 1.00 24.45 164 LYS B C 1
ATOM 4220 O O . LYS B 1 164 ? 48.927 33.311 18.151 1.00 23.51 164 LYS B O 1
ATOM 4226 N N . ARG B 1 165 ? 47.162 34.638 17.782 1.00 21.50 165 ARG B N 1
ATOM 4227 C CA . ARG B 1 165 ? 46.482 34.096 18.957 1.00 21.63 165 ARG B CA 1
ATOM 4228 C C . ARG B 1 165 ? 46.231 32.609 18.736 1.00 19.68 165 ARG B C 1
ATOM 4229 O O . ARG B 1 165 ? 46.296 31.816 19.672 1.00 19.65 165 ARG B O 1
ATOM 4237 N N . ALA B 1 166 ? 45.961 32.232 17.495 1.00 18.40 166 ALA B N 1
ATOM 4238 C CA . ALA B 1 166 ? 45.705 30.836 17.173 1.00 19.45 166 ALA B CA 1
ATOM 4239 C C . ALA B 1 166 ? 46.951 29.975 17.329 1.00 22.71 166 ALA B C 1
ATOM 4240 O O . ALA B 1 166 ? 46.908 28.896 17.933 1.00 21.74 166 ALA B O 1
ATOM 4242 N N . SER B 1 167 ? 48.067 30.445 16.774 1.00 23.27 167 SER B N 1
ATOM 4243 C CA . SER B 1 167 ? 49.307 29.680 16.854 1.00 23.14 167 SER B CA 1
ATOM 4244 C C . SER B 1 167 ? 49.820 29.574 18.285 1.00 22.86 167 SER B C 1
ATOM 4245 O O . SER B 1 167 ? 50.369 28.546 18.662 1.00 22.85 167 SER B O 1
ATOM 4248 N N . ASP B 1 168 ? 49.634 30.629 19.076 1.00 22.85 168 ASP B N 1
ATOM 4249 C CA . ASP B 1 168 ? 50.097 30.632 20.458 1.00 24.20 168 ASP B CA 1
ATOM 4250 C C . ASP B 1 168 ? 49.403 29.520 21.243 1.00 24.20 168 ASP B C 1
ATOM 4251 O O . ASP B 1 168 ? 50.033 28.806 22.036 1.00 23.04 168 ASP B O 1
ATOM 4256 N N . ALA B 1 169 ? 48.096 29.381 21.036 1.00 22.61 169 ALA B N 1
ATOM 4257 C CA . ALA B 1 169 ? 47.335 28.362 21.742 1.00 23.13 169 ALA B CA 1
ATOM 4258 C C . ALA B 1 169 ? 47.735 26.959 21.291 1.00 22.60 169 ALA B C 1
ATOM 4259 O O . ALA B 1 169 ? 47.811 26.058 22.116 1.00 24.02 169 ALA B O 1
ATOM 4261 N N . LEU B 1 170 ? 47.990 26.772 19.997 1.00 21.12 170 LEU B N 1
ATOM 4262 C CA . LEU B 1 170 ? 48.375 25.455 19.500 1.00 22.18 170 LEU B CA 1
ATOM 4263 C C . LEU B 1 170 ? 49.708 25.014 20.096 1.00 24.99 170 LEU B C 1
ATOM 4264 O O . LEU B 1 170 ? 49.869 23.857 20.492 1.00 27.40 170 LEU B O 1
ATOM 4269 N N . LEU B 1 171 ? 50.661 25.939 20.182 1.00 25.63 171 LEU B N 1
ATOM 4270 C CA . LEU B 1 171 ? 51.974 25.621 20.728 1.00 25.46 171 LEU B CA 1
ATOM 4271 C C . LEU B 1 171 ? 51.913 25.180 22.185 1.00 26.66 171 LEU B C 1
ATOM 4272 O O . LEU B 1 171 ? 52.664 24.297 22.597 1.00 27.17 171 LEU B O 1
ATOM 4277 N N . LYS B 1 172 ? 51.021 25.791 22.960 1.00 26.03 172 LYS B N 1
ATOM 4278 C CA . LYS B 1 172 ? 50.911 25.451 24.366 1.00 25.35 172 LYS B CA 1
ATOM 4279 C C . LYS B 1 172 ? 50.356 24.054 24.615 1.00 26.49 172 LYS B C 1
ATOM 4280 O O . LYS B 1 172 ? 50.190 23.637 25.769 1.00 25.96 172 LYS B O 1
ATOM 4286 N N . ILE B 1 173 ? 50.076 23.324 23.540 1.00 25.34 173 ILE B N 1
ATOM 4287 C CA . ILE B 1 173 ? 49.571 21.968 23.676 1.00 25.87 173 ILE B CA 1
ATOM 4288 C C . ILE B 1 173 ? 50.731 20.991 23.711 1.00 26.81 173 ILE B C 1
ATOM 4289 O O . ILE B 1 173 ? 50.639 19.948 24.347 1.00 29.73 173 ILE B O 1
ATOM 4294 N N . GLN B 1 174 ? 51.826 21.336 23.042 1.00 26.81 174 GLN B N 1
ATOM 4295 C CA . GLN B 1 174 ? 52.972 20.453 22.971 1.00 28.61 174 GLN B CA 1
ATOM 4296 C C . GLN B 1 174 ? 53.397 19.844 24.305 1.00 28.64 174 GLN B C 1
ATOM 4297 O O . GLN B 1 174 ? 53.657 18.648 24.379 1.00 31.15 174 GLN B O 1
ATOM 4303 N N . PRO B 1 175 ? 53.479 20.651 25.375 1.00 26.96 175 PRO B N 1
ATOM 4304 C CA . PRO B 1 175 ? 53.887 20.071 26.657 1.00 26.45 175 PRO B CA 1
ATOM 4305 C C . PRO B 1 175 ? 52.775 19.340 27.416 1.00 27.55 175 PRO B C 1
ATOM 4306 O O . PRO B 1 175 ? 53.048 18.573 28.349 1.00 25.08 175 PRO B O 1
ATOM 4310 N N 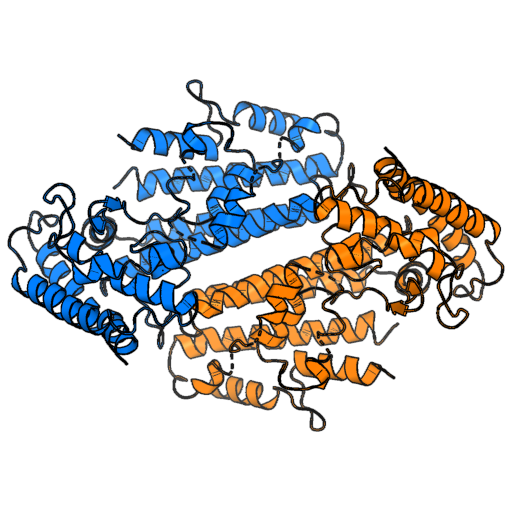. LEU B 1 176 ? 51.525 19.571 27.022 1.00 27.46 176 LEU B N 1
ATOM 4311 C CA . LEU B 1 176 ? 50.390 18.923 27.684 1.00 26.79 176 LEU B CA 1
ATOM 4312 C C . LEU B 1 176 ? 50.028 17.565 27.080 1.00 27.92 176 LEU B C 1
ATOM 4313 O O . LEU B 1 176 ? 49.746 16.605 27.805 1.00 28.42 176 LEU B O 1
ATOM 4318 N N . GLY B 1 177 ? 50.042 17.488 25.751 1.00 27.25 177 GLY B N 1
ATOM 4319 C CA . GLY B 1 177 ? 49.692 16.251 25.090 1.00 25.50 177 GLY B CA 1
ATOM 4320 C C . GLY B 1 177 ? 48.268 16.349 24.581 1.00 28.42 177 GLY B C 1
ATOM 4321 O O . GLY B 1 177 ? 47.442 17.065 25.153 1.00 26.59 177 GLY B O 1
ATOM 4322 N N . ILE B 1 178 ? 47.971 15.623 23.508 1.00 29.44 178 ILE B N 1
ATOM 4323 C CA . ILE B 1 178 ? 46.638 15.640 22.915 1.00 31.99 178 ILE B CA 1
ATOM 4324 C C . ILE B 1 178 ? 45.550 15.043 23.815 1.00 32.04 178 ILE B C 1
ATOM 4325 O O . ILE B 1 178 ? 44.368 15.238 23.557 1.00 33.15 178 ILE B O 1
ATOM 4330 N N . SER B 1 179 ? 45.945 14.333 24.866 1.00 31.66 179 SER B N 1
ATOM 4331 C CA . SER B 1 179 ? 44.976 13.705 25.762 1.00 32.43 179 SER B CA 1
ATOM 4332 C C . SER B 1 179 ? 44.686 14.499 27.030 1.00 32.56 179 SER B C 1
ATOM 4333 O O . SER B 1 179 ? 43.770 14.165 27.787 1.00 32.11 179 SER B O 1
ATOM 4336 N N . HIS B 1 180 ? 45.471 15.545 27.268 1.00 32.14 180 HIS B N 1
ATOM 4337 C CA . HIS B 1 180 ? 45.294 16.377 28.452 1.00 30.33 180 HIS B CA 1
ATOM 4338 C C . HIS B 1 180 ? 44.004 17.158 28.318 1.00 31.67 180 HIS B C 1
ATOM 4339 O O . HIS B 1 180 ? 43.697 17.676 27.257 1.00 33.15 180 HIS B O 1
ATOM 4346 N N . PRO B 1 181 ? 43.216 17.238 29.395 1.00 32.38 181 PRO B N 1
ATOM 4347 C CA . PRO B 1 181 ? 41.949 17.975 29.375 1.00 32.63 181 PRO B CA 1
ATOM 4348 C C . PRO B 1 181 ? 42.106 19.461 29.057 1.00 32.06 181 PRO B C 1
ATOM 4349 O O . PRO B 1 181 ? 41.225 20.079 28.458 1.00 32.72 181 PRO B O 1
ATOM 4353 N N . ILE B 1 182 ? 43.225 20.042 29.456 1.00 31.92 182 ILE B N 1
ATOM 4354 C CA . ILE B 1 182 ? 43.443 21.455 29.182 1.00 30.19 182 ILE B CA 1
ATOM 4355 C C . ILE B 1 182 ? 43.625 21.662 27.673 1.00 28.69 182 ILE B C 1
ATOM 4356 O O . ILE B 1 182 ? 43.330 22.732 27.146 1.00 27.66 182 ILE B O 1
ATOM 4361 N N . SER B 1 183 ? 44.094 20.636 26.975 1.00 26.91 183 SER B N 1
ATOM 4362 C CA . SER B 1 183 ? 44.290 20.755 25.538 1.00 27.77 183 SER B CA 1
ATOM 4363 C C . SER B 1 183 ? 42.971 21.056 24.814 1.00 28.72 183 SER B C 1
ATOM 4364 O O . SER B 1 183 ? 42.951 21.711 23.760 1.00 27.00 183 SER B O 1
ATOM 4367 N N . HIS B 1 184 ? 41.866 20.587 25.390 1.00 28.81 184 HIS B N 1
ATOM 4368 C CA . HIS B 1 184 ? 40.554 20.842 24.813 1.00 29.52 184 HIS B CA 1
ATOM 4369 C C . HIS B 1 184 ? 40.333 22.368 24.838 1.00 30.16 184 HIS B C 1
ATOM 4370 O O . HIS B 1 184 ? 39.969 22.972 23.820 1.00 30.79 184 HIS B O 1
ATOM 4377 N N . ASP B 1 185 ? 40.578 22.994 25.985 1.00 27.42 185 ASP B N 1
ATOM 4378 C CA . ASP B 1 185 ? 40.421 24.448 26.092 1.00 29.45 185 ASP B CA 1
ATOM 4379 C C . ASP B 1 185 ? 41.321 25.182 25.076 1.00 28.98 185 ASP B C 1
ATOM 4380 O O . ASP B 1 185 ? 40.871 26.111 24.409 1.00 28.16 185 ASP B O 1
ATOM 4385 N N . LEU B 1 186 ? 42.576 24.758 24.946 1.00 28.25 186 LEU B N 1
ATOM 4386 C CA . LEU B 1 186 ? 43.483 25.398 24.002 1.00 27.91 186 LEU B CA 1
ATOM 4387 C C . LEU B 1 186 ? 42.923 25.252 22.593 1.00 29.56 186 LEU B C 1
ATOM 4388 O O . LEU B 1 186 ? 42.934 26.202 21.803 1.00 31.10 186 LEU B O 1
ATOM 4393 N N . LEU B 1 187 ? 42.416 24.062 22.285 1.00 29.79 187 LEU B N 1
ATOM 4394 C CA . LEU B 1 187 ? 41.838 23.793 20.980 1.00 29.77 187 LEU B CA 1
ATOM 4395 C C . LEU B 1 187 ? 40.648 24.725 20.723 1.00 30.32 187 LEU B C 1
ATOM 4396 O O . LEU B 1 187 ? 40.439 25.196 19.608 1.00 31.53 187 LEU B O 1
ATOM 4401 N N . ARG B 1 188 ? 39.879 24.993 21.767 1.00 29.42 188 ARG B N 1
ATOM 4402 C CA . ARG B 1 188 ? 38.731 25.883 21.664 1.00 30.82 188 ARG B CA 1
ATOM 4403 C C . ARG B 1 188 ? 39.230 27.324 21.425 1.00 30.53 188 ARG B C 1
ATOM 4404 O O . ARG B 1 188 ? 38.689 28.054 20.579 1.00 28.04 188 ARG B O 1
ATOM 4412 N N . VAL B 1 189 ? 40.267 27.723 22.161 1.00 28.73 189 VAL B N 1
ATOM 4413 C CA . VAL B 1 189 ? 40.836 29.054 22.004 1.00 28.07 189 VAL B CA 1
ATOM 4414 C C . VAL B 1 189 ? 41.346 29.198 20.575 1.00 28.32 189 VAL B C 1
ATOM 4415 O O . VAL B 1 189 ? 41.217 30.258 19.968 1.00 28.97 189 VAL B O 1
ATOM 4419 N N . THR B 1 190 ? 41.899 28.119 20.035 1.00 26.67 190 THR B N 1
ATOM 4420 C CA . THR B 1 190 ? 42.408 28.142 18.672 1.00 27.21 190 THR B CA 1
ATOM 4421 C C . THR B 1 190 ? 41.270 28.321 17.679 1.00 27.26 190 THR B C 1
ATOM 4422 O O . THR B 1 190 ? 41.403 29.024 16.673 1.00 27.41 190 THR B O 1
ATOM 4426 N N . LYS B 1 191 ? 40.150 27.674 17.964 1.00 28.47 191 LYS B N 1
ATOM 4427 C CA . LYS B 1 191 ? 38.990 27.764 17.093 1.00 28.55 191 LYS B CA 1
ATOM 4428 C C . LYS B 1 191 ? 38.455 29.194 17.027 1.00 28.04 191 LYS B C 1
ATOM 4429 O O . LYS B 1 191 ? 38.176 29.709 15.949 1.00 29.58 191 LYS B O 1
ATOM 4435 N N . GLN B 1 192 ? 38.323 29.837 18.178 1.00 26.63 192 GLN B N 1
ATOM 4436 C CA . GLN B 1 192 ? 37.813 31.203 18.230 1.00 29.72 192 GLN B CA 1
ATOM 4437 C C . GLN B 1 192 ? 38.707 32.171 17.442 1.00 30.64 192 GLN B C 1
ATOM 4438 O O . GLN B 1 192 ? 38.219 33.028 16.694 1.00 30.52 192 GLN B O 1
ATOM 4444 N N . ALA B 1 193 ? 40.017 32.026 17.611 1.00 29.82 193 ALA B N 1
ATOM 4445 C CA . ALA B 1 193 ? 40.971 32.883 16.929 1.00 28.82 193 ALA B CA 1
ATOM 4446 C C . ALA B 1 193 ? 40.877 32.679 15.418 1.00 27.86 193 ALA B C 1
ATOM 4447 O O . ALA B 1 193 ? 41.008 33.621 14.647 1.00 26.97 193 ALA B O 1
ATOM 4449 N N . LEU B 1 194 ? 40.649 31.444 15.000 1.00 27.22 194 LEU B N 1
ATOM 4450 C CA . LEU B 1 194 ? 40.547 31.141 13.582 1.00 28.85 194 LEU B CA 1
ATOM 4451 C C . LEU B 1 194 ? 39.248 31.725 13.023 1.00 31.35 194 LEU B C 1
ATOM 4452 O O . LEU B 1 194 ? 39.179 32.120 11.851 1.00 28.23 194 LEU B O 1
ATOM 4457 N N . GLN B 1 195 ? 38.221 31.791 13.870 1.00 32.19 195 GLN B N 1
ATOM 4458 C CA . GLN B 1 195 ? 36.947 32.352 13.454 1.00 34.05 195 GLN B CA 1
ATOM 4459 C C . GLN B 1 195 ? 37.095 33.853 13.318 1.00 33.42 195 GLN B C 1
ATOM 4460 O O . GLN B 1 195 ? 36.467 34.455 12.451 1.00 33.61 195 GLN B O 1
ATOM 4466 N N . ASP B 1 196 ? 37.919 34.467 14.166 1.00 32.43 196 ASP B N 1
ATOM 4467 C CA . ASP B 1 196 ? 38.115 35.910 14.049 1.00 33.40 196 ASP B CA 1
ATOM 4468 C C . ASP B 1 196 ? 38.754 36.212 12.692 1.00 33.17 196 ASP B C 1
ATOM 4469 O O . ASP B 1 196 ? 38.461 37.238 12.074 1.00 33.30 196 ASP B O 1
ATOM 4474 N N . VAL B 1 197 ? 39.614 35.307 12.229 1.00 32.21 197 VAL B N 1
ATOM 4475 C CA . VAL B 1 197 ? 40.269 35.452 10.935 1.00 35.59 197 VAL B CA 1
ATOM 4476 C C . VAL B 1 197 ? 39.207 35.413 9.838 1.00 36.50 197 VAL B C 1
ATOM 4477 O O . VAL B 1 197 ? 39.213 36.237 8.930 1.00 36.90 197 VAL B O 1
ATOM 4481 N N . ILE B 1 198 ? 38.307 34.438 9.934 1.00 38.04 198 ILE B N 1
ATOM 4482 C CA . ILE B 1 198 ? 37.217 34.273 8.978 1.00 39.54 198 ILE B CA 1
ATOM 4483 C C . ILE B 1 198 ? 36.392 35.554 8.916 1.00 40.12 198 ILE B C 1
ATOM 4484 O O . ILE B 1 198 ? 36.165 36.106 7.842 1.00 39.28 198 ILE B O 1
ATOM 4489 N N . GLU B 1 199 ? 35.946 36.017 10.077 1.00 40.83 199 GLU B N 1
ATOM 4490 C CA . GLU B 1 199 ? 35.132 37.225 10.173 1.00 43.13 199 GLU B CA 1
ATOM 4491 C C . GLU B 1 199 ? 35.900 38.434 9.681 1.00 43.84 199 GLU B C 1
ATOM 4492 O O . GLU B 1 199 ? 35.383 39.248 8.920 1.00 45.16 199 GLU B O 1
ATOM 4498 N N . SER B 1 200 ? 37.144 38.543 10.125 1.00 43.65 200 SER B N 1
ATOM 4499 C CA . SER B 1 200 ? 37.997 39.654 9.744 1.00 42.23 200 SER B CA 1
ATOM 4500 C C . SER B 1 200 ? 38.147 39.757 8.220 1.00 41.65 200 SER B C 1
ATOM 4501 O O . SER B 1 200 ? 38.040 40.842 7.650 1.00 39.22 200 SER B O 1
ATOM 4504 N N . ASN B 1 201 ? 38.408 38.626 7.567 1.00 42.31 201 ASN B N 1
ATOM 4505 C CA . ASN B 1 201 ? 38.565 38.611 6.120 1.00 43.72 201 ASN B CA 1
ATOM 4506 C C . ASN B 1 201 ? 37.257 38.924 5.406 1.00 44.63 201 ASN B C 1
ATOM 4507 O O . ASN B 1 201 ? 37.235 39.702 4.452 1.00 45.07 201 ASN B O 1
ATOM 4512 N N . GLN B 1 202 ? 36.167 38.316 5.862 1.00 45.82 202 GLN B N 1
ATOM 4513 C CA . GLN B 1 202 ? 34.871 38.553 5.238 1.00 45.99 202 GLN B CA 1
ATOM 4514 C C . GLN B 1 202 ? 34.611 40.050 5.259 1.00 45.63 202 GLN B C 1
ATOM 4515 O O . GLN B 1 202 ? 34.176 40.616 4.263 1.00 44.70 202 GLN B O 1
ATOM 4521 N N . GLN B 1 203 ? 34.894 40.691 6.390 1.00 44.31 203 GLN B N 1
ATOM 4522 C CA . GLN B 1 203 ? 34.681 42.126 6.508 1.00 45.23 203 GLN B CA 1
ATOM 4523 C C . GLN B 1 203 ? 35.459 42.876 5.429 1.00 44.58 203 GLN B C 1
ATOM 4524 O O . GLN B 1 203 ? 34.928 43.755 4.754 1.00 42.69 203 GLN B O 1
ATOM 4530 N N . LEU B 1 204 ? 36.723 42.520 5.262 1.00 44.54 204 LEU B N 1
ATOM 4531 C CA . LEU B 1 204 ? 37.558 43.168 4.263 1.00 44.94 204 LEU B CA 1
ATOM 4532 C C . LEU B 1 204 ? 37.038 42.965 2.846 1.00 45.77 204 LEU B C 1
ATOM 4533 O O . LEU B 1 204 ? 37.026 43.893 2.045 1.00 43.72 204 LEU B O 1
ATOM 4538 N N . PHE B 1 205 ? 36.612 41.746 2.538 1.00 49.50 205 PHE B N 1
ATOM 4539 C CA . PHE B 1 205 ? 36.109 41.430 1.209 1.00 52.83 205 PHE B CA 1
ATOM 4540 C C . PHE B 1 205 ? 34.795 42.120 0.868 1.00 52.52 205 PHE B C 1
ATOM 4541 O O . PHE B 1 205 ? 34.472 42.293 -0.303 1.00 53.22 205 PHE B O 1
ATOM 4549 N N . ASN B 1 206 ? 34.048 42.519 1.888 1.00 51.78 206 ASN B N 1
ATOM 4550 C CA . ASN B 1 206 ? 32.769 43.170 1.674 1.00 53.47 206 ASN B CA 1
ATOM 4551 C C . ASN B 1 206 ? 32.812 44.679 1.852 1.00 53.53 206 ASN B C 1
ATOM 4552 O O . ASN B 1 206 ? 31.773 45.334 1.837 1.00 56.29 206 ASN B O 1
ATOM 4557 N N . ARG B 1 207 ? 33.999 45.241 2.027 1.00 51.84 207 ARG B N 1
ATOM 4558 C CA . ARG B 1 207 ? 34.103 46.683 2.212 1.00 51.09 207 ARG B CA 1
ATOM 4559 C C . ARG B 1 207 ? 35.176 47.276 1.315 1.00 49.97 207 ARG B C 1
ATOM 4560 O O . ARG B 1 207 ? 35.187 48.477 1.068 1.00 49.12 207 ARG B O 1
ATOM 4568 N N . LEU B 1 208 ? 36.060 46.419 0.813 1.00 49.46 208 LEU B N 1
ATOM 4569 C CA . LEU B 1 208 ? 37.155 46.849 -0.050 1.00 50.68 208 LEU B CA 1
ATOM 4570 C C . LEU B 1 208 ? 36.713 47.114 -1.487 1.00 51.24 208 LEU B C 1
ATOM 4571 O O . LEU B 1 208 ? 35.974 46.326 -2.083 1.00 50.02 208 LEU B O 1
ATOM 4576 N N . ASP B 1 209 ? 37.186 48.228 -2.037 1.00 51.31 209 ASP B N 1
ATOM 4577 C CA . ASP B 1 209 ? 36.868 48.602 -3.404 1.00 51.59 209 ASP B CA 1
ATOM 4578 C C . ASP B 1 209 ? 37.858 47.909 -4.344 1.00 52.20 209 ASP B C 1
ATOM 4579 O O . ASP B 1 209 ? 38.999 48.348 -4.506 1.00 52.22 209 ASP B O 1
ATOM 4584 N N . THR B 1 210 ? 37.409 46.811 -4.947 1.00 52.79 210 THR B N 1
ATOM 4585 C CA . THR B 1 210 ? 38.220 46.024 -5.870 1.00 53.30 210 THR B CA 1
ATOM 4586 C C . THR B 1 210 ? 39.062 46.834 -6.856 1.00 53.26 210 THR B C 1
ATOM 4587 O O . THR B 1 210 ? 40.179 46.436 -7.185 1.00 53.58 210 THR B O 1
ATOM 4591 N N . ASP B 1 211 ? 38.535 47.958 -7.337 1.00 53.43 211 ASP B N 1
ATOM 4592 C CA . ASP B 1 211 ? 39.279 48.796 -8.284 1.00 51.76 211 ASP B CA 1
ATOM 4593 C C . ASP B 1 211 ? 40.311 49.680 -7.593 1.00 49.78 211 ASP B C 1
ATOM 4594 O O . ASP B 1 211 ? 41.454 49.753 -8.027 1.00 47.75 211 ASP B O 1
ATOM 4599 N N . ARG B 1 212 ? 39.902 50.350 -6.518 1.00 48.67 212 ARG B N 1
ATOM 4600 C CA . ARG B 1 212 ? 40.807 51.218 -5.778 1.00 47.99 212 ARG B CA 1
ATOM 4601 C C . ARG B 1 212 ? 41.994 50.435 -5.221 1.00 46.89 212 ARG B C 1
ATOM 4602 O O . ARG B 1 212 ? 43.099 50.965 -5.100 1.00 45.55 212 ARG B O 1
ATOM 4610 N N . PHE B 1 213 ? 41.763 49.171 -4.889 1.00 45.62 213 PHE B N 1
ATOM 4611 C CA . PHE B 1 213 ? 42.821 48.337 -4.344 1.00 45.69 213 PHE B CA 1
ATOM 4612 C C . PHE B 1 213 ? 43.791 47.856 -5.413 1.00 44.96 213 PHE B C 1
ATOM 4613 O O . PHE B 1 213 ? 45.000 47.876 -5.209 1.00 46.20 213 PHE B O 1
ATOM 4621 N N . PHE B 1 214 ? 43.264 47.433 -6.552 1.00 43.72 214 PHE B N 1
ATOM 4622 C CA . PHE B 1 214 ? 44.110 46.944 -7.629 1.00 43.20 214 PHE B CA 1
ATOM 4623 C C . PHE B 1 214 ? 44.955 48.021 -8.307 1.00 40.89 214 PHE B C 1
ATOM 4624 O O . PHE B 1 214 ? 46.031 47.730 -8.812 1.00 41.82 214 PHE B O 1
ATOM 4632 N N . TYR B 1 215 ? 44.478 49.261 -8.311 1.00 39.62 215 TYR B N 1
ATOM 4633 C CA . TYR B 1 215 ? 45.209 50.354 -8.949 1.00 38.74 215 TYR B CA 1
ATOM 4634 C C . TYR B 1 215 ? 45.890 51.328 -8.005 1.00 35.78 215 TYR B C 1
ATOM 4635 O O . TYR B 1 215 ? 46.852 51.970 -8.391 1.00 35.49 215 TYR B O 1
ATOM 4644 N N . CYS B 1 216 ? 45.405 51.442 -6.774 1.00 36.63 216 CYS B N 1
ATOM 4645 C CA . CYS B 1 216 ? 45.982 52.408 -5.841 1.00 36.44 216 CYS B CA 1
ATOM 4646 C C . CYS B 1 216 ? 46.657 51.837 -4.601 1.00 36.51 216 CYS B C 1
ATOM 4647 O O . CYS B 1 216 ? 47.320 52.570 -3.872 1.00 34.80 216 CYS B O 1
ATOM 4650 N N . VAL B 1 217 ? 46.494 50.543 -4.353 1.00 36.79 217 VAL B N 1
ATOM 4651 C CA . VAL B 1 217 ? 47.099 49.935 -3.173 1.00 38.46 217 VAL B CA 1
ATOM 4652 C C . VAL B 1 217 ? 48.133 48.858 -3.508 1.00 38.60 217 VAL B C 1
ATOM 4653 O O . VAL B 1 217 ? 49.282 48.953 -3.093 1.00 38.35 217 VAL B O 1
ATOM 4657 N N . ARG B 1 218 ? 47.727 47.853 -4.278 1.00 39.28 218 ARG B N 1
ATOM 4658 C CA . ARG B 1 218 ? 48.611 46.753 -4.652 1.00 40.83 218 ARG B CA 1
ATOM 4659 C C . ARG B 1 218 ? 49.948 47.167 -5.276 1.00 39.99 218 ARG B C 1
ATOM 4660 O O . ARG B 1 218 ? 50.997 46.624 -4.920 1.00 39.13 218 ARG B O 1
ATOM 4668 N N . PRO B 1 219 ? 49.933 48.128 -6.219 1.00 38.79 219 PRO B N 1
ATOM 4669 C CA . PRO B 1 219 ? 51.183 48.563 -6.857 1.00 36.78 219 PRO B CA 1
ATOM 4670 C C . PRO B 1 219 ? 52.327 49.006 -5.922 1.00 34.49 219 PRO B C 1
ATOM 4671 O O . PRO B 1 219 ? 53.463 49.148 -6.358 1.00 32.09 219 PRO B O 1
ATOM 4675 N N . TYR B 1 220 ? 52.027 49.209 -4.642 1.00 33.12 220 TYR B N 1
ATOM 4676 C CA . TYR B 1 220 ? 53.038 49.600 -3.659 1.00 30.55 220 TYR B CA 1
ATOM 4677 C C . TYR B 1 220 ? 53.731 48.371 -3.055 1.00 29.81 220 TYR B C 1
ATOM 4678 O O . TYR B 1 220 ? 54.748 48.485 -2.379 1.00 27.96 220 TYR B O 1
ATOM 4687 N N . TYR B 1 221 ? 53.160 47.201 -3.318 1.00 29.04 221 TYR B N 1
ATOM 4688 C CA . TYR B 1 221 ? 53.660 45.923 -2.820 1.00 29.05 221 TYR B CA 1
ATOM 4689 C C . TYR B 1 221 ? 54.387 45.139 -3.900 1.00 29.40 221 TYR B C 1
ATOM 4690 O O . TYR B 1 221 ? 54.390 43.910 -3.887 1.00 30.45 221 TYR B O 1
ATOM 4699 N N . LYS B 1 222 ? 55.005 45.856 -4.831 1.00 31.66 222 LYS B N 1
ATOM 4700 C CA . LYS B 1 222 ? 55.739 45.235 -5.928 1.00 32.05 222 LYS B CA 1
ATOM 4701 C C . LYS B 1 222 ? 57.195 44.950 -5.583 1.00 32.78 222 LYS B C 1
ATOM 4702 O O . LYS B 1 222 ? 57.759 45.538 -4.658 1.00 31.62 222 LYS B O 1
ATOM 4708 N N . PRO B 1 223 ? 57.822 44.029 -6.327 1.00 33.43 223 PRO B N 1
ATOM 4709 C CA . PRO B 1 223 ? 59.222 43.670 -6.110 1.00 33.03 223 PRO B CA 1
ATOM 4710 C C . PRO B 1 223 ? 60.122 44.791 -6.616 1.00 33.19 223 PRO B C 1
ATOM 4711 O O . PRO B 1 223 ? 59.802 45.440 -7.605 1.00 33.78 223 PRO B O 1
ATOM 4715 N N . TYR B 1 224 ? 61.236 45.024 -5.931 1.00 32.66 224 TYR B N 1
ATOM 4716 C CA . TYR B 1 224 ? 62.198 46.031 -6.362 1.00 31.76 224 TYR B CA 1
ATOM 4717 C C . TYR B 1 224 ? 63.608 45.634 -5.943 1.00 31.90 224 TYR B C 1
ATOM 4718 O O . TYR B 1 224 ? 63.785 44.785 -5.072 1.00 30.36 224 TYR B O 1
ATOM 4727 N N . ARG B 1 225 ? 64.604 46.233 -6.588 1.00 31.91 225 ARG B N 1
ATOM 4728 C CA . ARG B 1 225 ? 65.997 45.937 -6.288 1.00 30.66 225 ARG B CA 1
ATOM 4729 C C . ARG B 1 225 ? 66.563 46.751 -5.145 1.00 30.25 225 ARG B C 1
ATOM 4730 O O . ARG B 1 225 ? 66.280 47.939 -4.991 1.00 26.73 225 ARG B O 1
ATOM 4738 N N . VAL B 1 226 ? 67.370 46.087 -4.336 1.00 29.74 226 VAL B N 1
ATOM 4739 C CA . VAL B 1 226 ? 68.056 46.750 -3.247 1.00 30.55 226 VAL B CA 1
ATOM 4740 C C . VAL B 1 226 ? 69.457 46.290 -3.569 1.00 31.44 226 VAL B C 1
ATOM 4741 O O . VAL B 1 226 ? 69.819 45.130 -3.349 1.00 31.68 226 VAL B O 1
ATOM 4745 N N . GLY B 1 227 ? 70.234 47.203 -4.129 1.00 32.72 227 GLY B N 1
ATOM 4746 C CA . GLY B 1 227 ? 71.564 46.845 -4.562 1.00 34.20 227 GLY B CA 1
ATOM 4747 C C . GLY B 1 227 ? 71.335 46.168 -5.904 1.00 33.93 227 GLY B C 1
ATOM 4748 O O . GLY B 1 227 ? 70.620 46.696 -6.747 1.00 34.98 227 GLY B O 1
ATOM 4749 N N . SER B 1 228 ? 71.896 44.983 -6.090 1.00 34.75 228 SER B N 1
ATOM 4750 C CA . SER B 1 228 ? 71.753 44.269 -7.348 1.00 34.52 228 SER B CA 1
ATOM 4751 C C . SER B 1 228 ? 70.790 43.101 -7.235 1.00 35.01 228 SER B C 1
ATOM 4752 O O . SER B 1 228 ? 70.496 42.439 -8.226 1.00 35.53 228 SER B O 1
ATOM 4755 N N . VAL B 1 229 ? 70.312 42.835 -6.024 1.00 35.07 229 VAL B N 1
ATOM 4756 C CA . VAL B 1 229 ? 69.390 41.729 -5.807 1.00 32.94 229 VAL B CA 1
ATOM 4757 C C . VAL B 1 229 ? 67.938 42.195 -5.821 1.00 32.09 229 VAL B C 1
ATOM 4758 O O . VAL B 1 229 ? 67.607 43.283 -5.347 1.00 32.61 229 VAL B O 1
ATOM 4762 N N . VAL B 1 230 ? 67.074 41.365 -6.388 1.00 32.72 230 VAL B N 1
ATOM 4763 C CA . VAL B 1 230 ? 65.654 41.676 -6.478 1.00 32.50 230 VAL B CA 1
ATOM 4764 C C . VAL B 1 230 ? 64.910 41.054 -5.297 1.00 31.46 230 VAL B C 1
ATOM 4765 O O . VAL B 1 230 ? 64.981 39.849 -5.075 1.00 29.60 230 VAL B O 1
ATOM 4769 N N . TYR B 1 231 ? 64.180 41.876 -4.559 1.00 30.51 231 TYR B N 1
ATOM 4770 C CA . TYR B 1 231 ? 63.426 41.394 -3.415 1.00 30.99 231 TYR B CA 1
ATOM 4771 C C . TYR B 1 231 ? 61.924 41.534 -3.653 1.00 30.70 231 TYR B C 1
ATOM 4772 O O . TYR B 1 231 ? 61.414 42.636 -3.808 1.00 32.12 231 TYR B O 1
ATOM 4781 N N . ARG B 1 232 ? 61.224 40.405 -3.680 1.00 30.99 232 ARG B N 1
ATOM 4782 C CA . ARG B 1 232 ? 59.787 40.389 -3.902 1.00 31.31 232 ARG B CA 1
ATOM 4783 C C . ARG B 1 232 ? 59.033 41.189 -2.830 1.00 31.98 232 ARG B C 1
ATOM 4784 O O . ARG B 1 232 ? 59.592 41.533 -1.783 1.00 31.52 232 ARG B O 1
ATOM 4792 N N . GLY B 1 233 ? 57.766 41.489 -3.097 1.00 31.06 233 GLY B N 1
ATOM 4793 C CA . GLY B 1 233 ? 56.976 42.275 -2.161 1.00 32.21 233 GLY B CA 1
ATOM 4794 C C . GLY B 1 233 ? 56.427 41.543 -0.950 1.00 32.55 233 GLY B C 1
ATOM 4795 O O . GLY B 1 233 ? 56.192 40.341 -0.996 1.00 33.61 233 GLY B O 1
ATOM 4796 N N . ALA B 1 234 ? 56.220 42.278 0.135 1.00 33.25 234 ALA B N 1
ATOM 4797 C CA . ALA B 1 234 ? 55.682 41.714 1.367 1.00 36.75 234 ALA B CA 1
ATOM 4798 C C . ALA B 1 234 ? 54.290 41.110 1.158 1.00 38.12 234 ALA B C 1
ATOM 4799 O O . ALA B 1 234 ? 53.470 41.659 0.417 1.00 38.88 234 ALA B O 1
ATOM 4801 N N . ASN B 1 235 ? 54.037 39.984 1.824 1.00 39.75 235 ASN B N 1
ATOM 4802 C CA . ASN B 1 235 ? 52.760 39.262 1.737 1.00 42.31 235 ASN B CA 1
ATOM 4803 C C . ASN B 1 235 ? 52.054 39.246 3.092 1.00 42.40 235 ASN B C 1
ATOM 4804 O O . ASN B 1 235 ? 52.670 39.477 4.129 1.00 42.82 235 ASN B O 1
ATOM 4809 N N . ALA B 1 236 ? 50.761 38.953 3.087 1.00 42.80 236 ALA B N 1
ATOM 4810 C CA . ALA B 1 236 ? 50.011 38.894 4.336 1.00 42.55 236 ALA B CA 1
ATOM 4811 C C . ALA B 1 236 ? 50.486 37.705 5.185 1.00 41.25 236 ALA B C 1
ATOM 4812 O O . ALA B 1 236 ? 50.357 37.717 6.412 1.00 40.69 236 ALA B O 1
ATOM 4814 N N . GLY B 1 237 ? 51.041 36.688 4.522 1.00 38.31 237 GLY B N 1
ATOM 4815 C CA . GLY B 1 237 ? 51.525 35.501 5.216 1.00 34.90 237 GLY B CA 1
ATOM 4816 C C . GLY B 1 237 ? 52.963 35.572 5.714 1.00 33.33 237 GLY B C 1
ATOM 4817 O O . GLY B 1 237 ? 53.527 34.572 6.161 1.00 33.22 237 GLY B O 1
ATOM 4818 N N . ASP B 1 238 ? 53.557 36.759 5.635 1.00 30.01 238 ASP B N 1
ATOM 4819 C CA . ASP B 1 238 ? 54.927 36.970 6.074 1.00 27.58 238 ASP B CA 1
ATOM 4820 C C . ASP B 1 238 ? 55.042 37.124 7.603 1.00 26.09 238 ASP B C 1
ATOM 4821 O O . ASP B 1 238 ? 55.386 38.195 8.115 1.00 26.49 238 ASP B O 1
ATOM 4826 N N . PHE B 1 239 ? 54.722 36.052 8.320 1.00 23.49 239 PHE B N 1
ATOM 4827 C CA . PHE B 1 239 ? 54.830 36.006 9.778 1.00 25.10 239 PHE B CA 1
ATOM 4828 C C . PHE B 1 239 ? 54.780 34.549 10.220 1.00 23.36 239 PHE B C 1
ATOM 4829 O O . PHE B 1 239 ? 54.367 33.676 9.461 1.00 25.63 239 PHE B O 1
ATOM 4837 N N . ALA B 1 240 ? 55.216 34.289 11.439 1.00 21.09 240 ALA B N 1
ATOM 4838 C CA . ALA B 1 240 ? 55.267 32.932 11.974 1.00 21.17 240 ALA B CA 1
ATOM 4839 C C . ALA B 1 240 ? 53.899 32.255 12.079 1.00 22.69 240 ALA B C 1
ATOM 4840 O O . ALA B 1 240 ? 53.692 31.135 11.599 1.00 19.17 240 ALA B O 1
ATOM 4842 N N . GLY B 1 241 ? 52.974 32.956 12.720 1.00 23.68 241 GLY B N 1
ATOM 4843 C CA . GLY B 1 241 ? 51.629 32.453 12.927 1.00 25.38 241 GLY B CA 1
ATOM 4844 C C . GLY B 1 241 ? 51.009 31.485 11.937 1.00 26.21 241 GLY B C 1
ATOM 4845 O O . GLY B 1 241 ? 50.815 30.315 12.258 1.00 26.06 241 GLY B O 1
ATOM 4846 N N . ILE B 1 242 ? 50.690 31.956 10.738 1.00 26.54 242 ILE B N 1
ATOM 4847 C CA . ILE B 1 242 ? 50.043 31.091 9.762 1.00 26.68 242 ILE B CA 1
ATOM 4848 C C . ILE B 1 242 ? 50.838 29.835 9.424 1.00 25.49 242 ILE B C 1
ATOM 4849 O O . ILE B 1 242 ? 50.252 28.777 9.181 1.00 26.29 242 ILE B O 1
ATOM 4854 N N . ASN B 1 243 ? 52.164 29.939 9.434 1.00 23.82 243 ASN B N 1
ATOM 4855 C CA . ASN B 1 243 ? 53.024 28.795 9.127 1.00 23.12 243 ASN B CA 1
ATOM 4856 C C . ASN B 1 243 ? 53.125 27.836 10.319 1.00 22.28 243 ASN B C 1
ATOM 4857 O O . ASN B 1 243 ? 53.210 26.621 10.150 1.00 20.96 243 ASN B O 1
ATOM 4862 N N . VAL B 1 244 ? 53.124 28.392 11.525 1.00 20.74 244 VAL B N 1
ATOM 4863 C CA . VAL B 1 244 ? 53.193 27.591 12.733 1.00 20.31 244 VAL B CA 1
ATOM 4864 C C . VAL B 1 244 ? 51.988 26.668 12.755 1.00 21.25 244 VAL B C 1
ATOM 4865 O O . VAL B 1 244 ? 52.086 25.493 13.105 1.00 19.44 244 VAL B O 1
ATOM 4869 N N . ILE B 1 245 ? 50.840 27.221 12.387 1.00 22.38 245 ILE B N 1
ATOM 4870 C CA . ILE B 1 245 ? 49.616 26.448 12.352 1.00 24.16 245 ILE B CA 1
ATOM 4871 C C . ILE B 1 245 ? 49.743 25.298 11.348 1.00 24.08 245 ILE B C 1
ATOM 4872 O O . ILE B 1 245 ? 49.447 24.163 11.683 1.00 24.10 245 ILE B O 1
ATOM 4877 N N . ASP B 1 246 ? 50.202 25.591 10.131 1.00 26.19 246 ASP B N 1
ATOM 4878 C CA . ASP B 1 246 ? 50.356 24.559 9.099 1.00 26.40 246 ASP B CA 1
ATOM 4879 C C . ASP B 1 246 ? 51.162 23.355 9.557 1.00 25.85 246 ASP B C 1
ATOM 4880 O O . ASP B 1 246 ? 50.789 22.212 9.264 1.00 26.19 246 ASP B O 1
ATOM 4885 N N . LEU B 1 247 ? 52.279 23.606 10.239 1.00 25.97 247 LEU B N 1
ATOM 4886 C CA . LEU B 1 247 ? 53.155 22.532 10.722 1.00 24.32 247 LEU B CA 1
ATOM 4887 C C . LEU B 1 247 ? 52.611 21.816 11.947 1.00 24.48 247 LEU B C 1
ATOM 4888 O O . LEU B 1 247 ? 52.653 20.595 12.012 1.00 24.82 247 LEU B O 1
ATOM 4893 N N . THR B 1 248 ? 52.127 22.577 12.923 1.00 21.91 248 THR B N 1
ATOM 4894 C CA . THR B 1 248 ? 51.601 21.982 14.140 1.00 22.89 248 THR B CA 1
ATOM 4895 C C . THR B 1 248 ? 50.356 21.131 13.887 1.00 25.01 248 THR B C 1
ATOM 4896 O O . THR B 1 248 ? 50.180 20.098 14.517 1.00 25.58 248 THR B O 1
ATOM 4900 N N . LEU B 1 249 ? 49.490 21.563 12.974 1.00 24.68 249 LEU B N 1
ATOM 4901 C CA . LEU B 1 249 ? 48.306 20.781 12.664 1.00 25.23 249 LEU B CA 1
ATOM 4902 C C . LEU B 1 249 ? 48.673 19.628 11.730 1.00 26.43 249 LEU B C 1
ATOM 4903 O O . LEU B 1 249 ? 47.861 18.735 11.480 1.00 28.14 249 LEU B O 1
ATOM 4908 N N . GLY B 1 250 ? 49.892 19.658 11.205 1.00 25.56 250 GLY B N 1
ATOM 4909 C CA . GLY B 1 250 ? 50.334 18.609 10.307 1.00 27.36 250 GLY B CA 1
ATOM 4910 C C . GLY B 1 250 ? 49.789 18.720 8.892 1.00 27.99 250 GLY B C 1
ATOM 4911 O O . GLY B 1 250 ? 49.932 17.791 8.102 1.00 28.01 250 GLY B O 1
ATOM 4912 N N . LEU B 1 251 ? 49.169 19.848 8.558 1.00 28.77 251 LEU B N 1
ATOM 4913 C CA . LEU B 1 251 ? 48.621 20.019 7.215 1.00 29.09 251 LEU B CA 1
ATOM 4914 C C . LEU B 1 251 ? 49.711 20.210 6.149 1.00 31.07 251 LEU B C 1
ATOM 4915 O O . LEU B 1 251 ? 49.457 20.046 4.956 1.00 32.42 251 LEU B O 1
ATOM 4920 N N . CYS B 1 252 ? 50.918 20.568 6.578 1.00 32.04 252 CYS B N 1
ATOM 4921 C CA . CYS B 1 252 ? 52.043 20.736 5.659 1.00 29.98 252 CYS B CA 1
ATOM 4922 C C . CYS B 1 252 ? 53.203 19.870 6.148 1.00 29.76 252 CYS B C 1
ATOM 4923 O O . CYS B 1 252 ? 53.232 19.470 7.309 1.00 29.79 252 CYS B O 1
ATOM 4926 N N . PHE B 1 253 ? 54.156 19.590 5.267 1.00 30.06 253 PHE B N 1
ATOM 4927 C CA . PHE B 1 253 ? 55.280 18.730 5.616 1.00 32.53 253 PHE B CA 1
ATOM 4928 C C . PHE B 1 253 ? 56.632 19.387 5.336 1.00 31.11 253 PHE B C 1
ATOM 4929 O O . PHE B 1 253 ? 56.944 19.732 4.202 1.00 30.97 253 PHE B O 1
ATOM 4937 N N . ALA B 1 254 ? 57.432 19.547 6.381 1.00 30.00 254 ALA B N 1
ATOM 4938 C CA . ALA B 1 254 ? 58.738 20.175 6.255 1.00 29.37 254 ALA B CA 1
ATOM 4939 C C . ALA B 1 254 ? 59.741 19.234 5.604 1.00 28.41 254 ALA B C 1
ATOM 4940 O O . ALA B 1 254 ? 60.808 19.661 5.166 1.00 25.60 254 ALA B O 1
ATOM 4942 N N . ASN B 1 255 ? 59.397 17.952 5.555 1.00 30.11 255 ASN B N 1
ATOM 4943 C CA . ASN B 1 255 ? 60.274 16.943 4.967 1.00 31.84 255 ASN B CA 1
ATOM 4944 C C . ASN B 1 255 ? 60.193 16.951 3.446 1.00 31.37 255 ASN B C 1
ATOM 4945 O O . ASN B 1 255 ? 60.753 16.079 2.796 1.00 32.24 255 ASN B O 1
ATOM 4950 N N . GLU B 1 256 ? 59.479 17.924 2.886 1.00 33.06 256 GLU B N 1
ATOM 4951 C CA . GLU B 1 256 ? 59.356 18.046 1.436 1.00 34.57 256 GLU B CA 1
ATOM 4952 C C . GLU B 1 256 ? 60.079 19.294 0.960 1.00 33.96 256 GLU B C 1
ATOM 4953 O O . GLU B 1 256 ? 59.932 20.372 1.541 1.00 34.14 256 GLU B O 1
ATOM 4959 N N . ALA B 1 257 ? 60.866 19.139 -0.094 1.00 33.34 257 ALA B N 1
ATOM 4960 C CA . ALA B 1 257 ? 61.618 20.250 -0.656 1.00 34.24 257 ALA B CA 1
ATOM 4961 C C . ALA B 1 257 ? 60.747 21.457 -0.992 1.00 33.76 257 ALA B C 1
ATOM 4962 O O . ALA B 1 257 ? 61.091 22.587 -0.646 1.00 35.64 257 ALA B O 1
ATOM 4964 N N . SER B 1 258 ? 59.625 21.222 -1.664 1.00 33.12 258 SER B N 1
ATOM 4965 C CA . SER B 1 258 ? 58.718 22.309 -2.060 1.00 33.83 258 SER B CA 1
ATOM 4966 C C . SER B 1 258 ? 58.275 23.228 -0.916 1.00 32.36 258 SER B C 1
ATOM 4967 O O . SER B 1 258 ? 58.172 24.437 -1.104 1.00 32.52 258 SER B O 1
ATOM 4970 N N . TYR B 1 259 ? 58.017 22.654 0.258 1.00 30.26 259 TYR B N 1
ATOM 4971 C CA . TYR B 1 259 ? 57.577 23.428 1.422 1.00 29.04 259 TYR B CA 1
ATOM 4972 C C . TYR B 1 259 ? 58.749 24.073 2.176 1.00 27.85 259 TYR B C 1
ATOM 4973 O O . TYR B 1 259 ? 58.728 25.264 2.466 1.00 27.75 259 TYR B O 1
ATOM 4982 N N . SER B 1 260 ? 59.772 23.296 2.497 1.00 26.72 260 SER B N 1
ATOM 4983 C CA . SER B 1 260 ? 60.906 23.861 3.214 1.00 27.97 260 SER B CA 1
ATOM 4984 C C . SER B 1 260 ? 61.477 25.038 2.429 1.00 28.06 260 SER B C 1
ATOM 4985 O O . SER B 1 260 ? 61.809 26.082 3.002 1.00 27.58 260 SER B O 1
ATOM 4988 N N . GLN B 1 261 ? 61.579 24.886 1.115 1.00 27.79 261 GLN B N 1
ATOM 4989 C CA . GLN B 1 261 ? 62.117 25.966 0.295 1.00 29.68 261 GLN B CA 1
ATOM 4990 C C . GLN B 1 261 ? 61.238 27.208 0.414 1.00 30.61 261 GLN B C 1
ATOM 4991 O O . GLN B 1 261 ? 61.725 28.333 0.393 1.00 31.06 261 GLN B O 1
ATOM 5005 N N . LEU B 1 263 ? 59.485 28.132 3.040 1.00 26.42 263 LEU B N 1
ATOM 5006 C CA . LEU B 1 263 ? 59.763 28.774 4.310 1.00 23.40 263 LEU B CA 1
ATOM 5007 C C . LEU B 1 263 ? 61.078 29.540 4.248 1.00 22.23 263 LEU B C 1
ATOM 5008 O O . LEU B 1 263 ? 61.178 30.659 4.762 1.00 21.14 263 LEU B O 1
ATOM 5013 N N . VAL B 1 264 ? 62.075 28.945 3.602 1.00 21.33 264 VAL B N 1
ATOM 5014 C CA . VAL B 1 264 ? 63.375 29.574 3.463 1.00 20.80 264 VAL B CA 1
ATOM 5015 C C . VAL B 1 264 ? 63.237 30.892 2.720 1.00 23.25 264 VAL B C 1
ATOM 5016 O O . VAL B 1 264 ? 63.976 31.830 2.995 1.00 22.17 264 VAL B O 1
ATOM 5020 N N . ASP B 1 265 ? 62.285 30.979 1.796 1.00 23.65 265 ASP B N 1
ATOM 5021 C CA . ASP B 1 265 ? 62.127 32.214 1.025 1.00 26.52 265 ASP B CA 1
ATOM 5022 C C . ASP B 1 265 ? 61.364 33.323 1.738 1.00 24.44 265 ASP B C 1
ATOM 5023 O O . ASP B 1 265 ? 61.222 34.415 1.207 1.00 23.28 265 ASP B O 1
ATOM 5028 N N . LYS B 1 266 ? 60.885 33.045 2.944 1.00 23.51 266 LYS B N 1
ATOM 5029 C CA . LYS B 1 266 ? 60.162 34.058 3.692 1.00 24.79 266 LYS B CA 1
ATOM 5030 C C . LYS B 1 266 ? 60.696 34.350 5.100 1.00 21.72 266 LYS B C 1
ATOM 5031 O O . LYS B 1 266 ? 60.193 35.243 5.766 1.00 19.84 266 LYS B O 1
ATOM 5037 N N . PHE B 1 267 ? 61.691 33.596 5.564 1.00 20.18 267 PHE B N 1
ATOM 5038 C CA . PHE B 1 267 ? 62.229 33.825 6.911 1.00 19.54 267 PHE B CA 1
ATOM 5039 C C . PHE B 1 267 ? 62.665 35.269 7.126 1.00 18.26 267 PHE B C 1
ATOM 5040 O O . PHE B 1 267 ? 62.355 35.880 8.146 1.00 16.19 267 PHE B O 1
ATOM 5048 N N . LEU B 1 268 ? 63.404 35.807 6.166 1.00 17.01 268 LEU B N 1
ATOM 5049 C CA . LEU B 1 268 ? 63.910 37.158 6.292 1.00 17.38 268 LEU B CA 1
ATOM 5050 C C . LEU B 1 268 ? 62.796 38.207 6.269 1.00 20.07 268 LEU B C 1
ATOM 5051 O O . LEU B 1 268 ? 62.974 39.318 6.770 1.00 18.82 268 LEU B O 1
ATOM 5056 N N . TYR B 1 269 ? 61.638 37.831 5.725 1.00 19.83 269 TYR B N 1
ATOM 5057 C CA . TYR B 1 269 ? 60.501 38.726 5.634 1.00 19.78 269 TYR B CA 1
ATOM 5058 C C . TYR B 1 269 ? 59.659 38.861 6.884 1.00 21.40 269 TYR B C 1
ATOM 5059 O O . TYR B 1 269 ? 58.643 39.575 6.885 1.00 19.64 269 TYR B O 1
ATOM 5084 N N . PRO B 1 272 ? 62.710 38.498 13.629 1.00 24.76 272 PRO B N 1
ATOM 5085 C CA . PRO B 1 272 ? 63.664 37.490 14.103 1.00 25.82 272 PRO B CA 1
ATOM 5086 C C . PRO B 1 272 ? 63.004 36.512 15.071 1.00 27.25 272 PRO B C 1
ATOM 5087 O O . PRO B 1 272 ? 63.249 35.307 15.005 1.00 27.01 272 PRO B O 1
ATOM 5091 N N . GLU B 1 273 ? 62.167 37.036 15.963 1.00 28.75 273 GLU B N 1
ATOM 5092 C CA . GLU B 1 273 ? 61.444 36.204 16.927 1.00 30.02 273 GLU B CA 1
ATOM 5093 C C . GLU B 1 273 ? 60.607 35.144 16.216 1.00 29.70 273 GLU B C 1
ATOM 5094 O O . GLU B 1 273 ? 60.585 33.983 16.621 1.00 30.58 273 GLU B O 1
ATOM 5100 N N . ASP B 1 274 ? 59.896 35.556 15.173 1.00 28.15 274 ASP B N 1
ATOM 5101 C CA . ASP B 1 274 ? 59.052 34.636 14.423 1.00 25.73 274 ASP B CA 1
ATOM 5102 C C . ASP B 1 274 ? 59.869 33.582 13.688 1.00 24.95 274 ASP B C 1
ATOM 5103 O O . ASP B 1 274 ? 59.486 32.418 13.642 1.00 25.04 274 ASP B O 1
ATOM 5108 N N . GLN B 1 275 ? 60.988 34.005 13.108 1.00 22.54 275 GLN B N 1
ATOM 5109 C CA . GLN B 1 275 ? 61.864 33.099 12.391 1.00 23.40 275 GLN B CA 1
ATOM 5110 C C . GLN B 1 275 ? 62.291 31.964 13.312 1.00 22.44 275 GLN B C 1
ATOM 5111 O O . GLN B 1 275 ? 62.275 30.795 12.921 1.00 22.80 275 GLN B O 1
ATOM 5117 N N . GLN B 1 276 ? 62.680 32.300 14.537 1.00 21.29 276 GLN B N 1
ATOM 5118 C CA . GLN B 1 276 ? 63.126 31.259 15.449 1.00 22.49 276 GLN B CA 1
ATOM 5119 C C . GLN B 1 276 ? 61.973 30.329 15.802 1.00 21.76 276 GLN B C 1
ATOM 5120 O O . GLN B 1 276 ? 62.124 29.119 15.736 1.00 18.59 276 GLN B O 1
ATOM 5126 N N . ILE B 1 277 ? 60.822 30.894 16.160 1.00 21.36 277 ILE B N 1
ATOM 5127 C CA . ILE B 1 277 ? 59.664 30.077 16.482 1.00 23.28 277 ILE B CA 1
ATOM 5128 C C . ILE B 1 277 ? 59.324 29.182 15.298 1.00 21.35 277 ILE B C 1
ATOM 5129 O O . ILE B 1 277 ? 59.042 28.004 15.486 1.00 23.23 277 ILE B O 1
ATOM 5134 N N . LEU B 1 278 ? 59.350 29.729 14.080 1.00 20.23 278 LEU B N 1
ATOM 5135 C CA . LEU B 1 278 ? 59.017 28.930 12.897 1.00 20.78 278 LEU B CA 1
ATOM 5136 C C . LEU B 1 278 ? 60.006 27.785 12.691 1.00 21.80 278 LEU B C 1
ATOM 5137 O O . LEU B 1 278 ? 59.604 26.629 12.525 1.00 23.18 278 LEU B O 1
ATOM 5142 N N . ARG B 1 279 ? 61.295 28.111 12.689 1.00 21.93 279 ARG B N 1
ATOM 5143 C CA . ARG B 1 279 ? 62.335 27.111 12.517 1.00 24.38 279 ARG B CA 1
ATOM 5144 C C . ARG B 1 279 ? 62.112 25.930 13.454 1.00 26.39 279 ARG B C 1
ATOM 5145 O O . ARG B 1 279 ? 62.166 24.783 13.027 1.00 26.98 279 ARG B O 1
ATOM 5153 N N . GLU B 1 280 ? 61.859 26.212 14.729 1.00 30.05 280 GLU B N 1
ATOM 5154 C CA . GLU B 1 280 ? 61.628 25.154 15.717 1.00 33.07 280 GLU B CA 1
ATOM 5155 C C . GLU B 1 280 ? 60.467 24.223 15.369 1.00 31.25 280 GLU B C 1
ATOM 5156 O O . GLU B 1 280 ? 60.561 23.019 15.580 1.00 29.58 280 GLU B O 1
ATOM 5162 N N . CYS B 1 281 ? 59.385 24.779 14.836 1.00 31.21 281 CYS B N 1
ATOM 5163 C CA . CYS B 1 281 ? 58.228 23.969 14.469 1.00 31.68 281 CYS B CA 1
ATOM 5164 C C . CYS B 1 281 ? 58.581 22.905 13.463 1.00 31.44 281 CYS B C 1
ATOM 5165 O O . CYS B 1 281 ? 57.929 21.867 13.393 1.00 33.01 281 CYS B O 1
ATOM 5176 N N . ARG B 1 283 ? 61.084 20.964 13.413 1.00 34.55 283 ARG B N 1
ATOM 5177 C CA . ARG B 1 283 ? 61.666 19.791 14.042 1.00 37.73 283 ARG B CA 1
ATOM 5178 C C . ARG B 1 283 ? 60.933 19.405 15.322 1.00 39.18 283 ARG B C 1
ATOM 5179 O O . ARG B 1 283 ? 61.555 19.171 16.356 1.00 41.31 283 ARG B O 1
ATOM 5187 N N . ARG B 1 284 ? 59.609 19.339 15.241 1.00 39.06 284 ARG B N 1
ATOM 5188 C CA . ARG B 1 284 ? 58.774 18.985 16.381 1.00 39.33 284 ARG B CA 1
ATOM 5189 C C . ARG B 1 284 ? 57.606 18.133 15.877 1.00 37.17 284 ARG B C 1
ATOM 5190 O O . ARG B 1 284 ? 57.255 18.187 14.705 1.00 36.77 284 ARG B O 1
ATOM 5198 N N . PRO B 1 285 ? 57.009 17.312 16.753 1.00 35.38 285 PRO B N 1
ATOM 5199 C CA . PRO B 1 285 ? 55.876 16.463 16.372 1.00 34.34 285 PRO B CA 1
ATOM 5200 C C . PRO B 1 285 ? 54.654 17.330 16.035 1.00 32.74 285 PRO B C 1
ATOM 5201 O O . PRO B 1 285 ? 54.560 18.474 16.475 1.00 32.14 285 PRO B O 1
ATOM 5205 N N . ASN B 1 286 ? 53.723 16.787 15.264 1.00 30.86 286 ASN B N 1
ATOM 5206 C CA . ASN B 1 286 ? 52.528 17.537 14.902 1.00 32.16 286 ASN B CA 1
ATOM 5207 C C . ASN B 1 286 ? 51.273 16.836 15.460 1.00 33.23 286 ASN B C 1
ATOM 5208 O O . ASN B 1 286 ? 51.260 15.614 15.643 1.00 33.89 286 ASN B O 1
ATOM 5213 N N . LEU B 1 287 ? 50.234 17.611 15.754 1.00 32.90 287 LEU B N 1
ATOM 5214 C CA . LEU B 1 287 ? 48.996 17.073 16.317 1.00 34.18 287 LEU B CA 1
ATOM 5215 C C . LEU B 1 287 ? 48.311 15.995 15.458 1.00 36.55 287 LEU B C 1
ATOM 5216 O O . LEU B 1 287 ? 47.773 15.026 15.990 1.00 35.01 287 LEU B O 1
ATOM 5229 N N . ASP B 1 289 ? 49.598 13.684 13.347 1.00 41.99 289 ASP B N 1
ATOM 5230 C CA . ASP B 1 289 ? 50.233 12.394 13.574 1.00 43.06 289 ASP B CA 1
ATOM 5231 C C . ASP B 1 289 ? 50.069 11.867 14.989 1.00 43.99 289 ASP B C 1
ATOM 5232 O O . ASP B 1 289 ? 50.190 10.669 15.204 1.00 46.19 289 ASP B O 1
ATOM 5237 N N . ASP B 1 290 ? 49.799 12.731 15.961 1.00 43.31 290 ASP B N 1
ATOM 5238 C CA . ASP B 1 290 ? 49.600 12.221 17.313 1.00 43.54 290 ASP B CA 1
ATOM 5239 C C . ASP B 1 290 ? 48.252 11.512 17.405 1.00 43.38 290 ASP B C 1
ATOM 5240 O O . ASP B 1 290 ? 48.146 10.443 18.000 1.00 43.35 290 ASP B O 1
ATOM 5245 N N . PHE B 1 291 ? 47.222 12.117 16.820 1.00 43.34 291 PHE B N 1
ATOM 5246 C CA . PHE B 1 291 ? 45.879 11.545 16.853 1.00 44.24 291 PHE B CA 1
ATOM 5247 C C . PHE B 1 291 ? 45.795 10.258 16.033 1.00 46.23 291 PHE B C 1
ATOM 5248 O O . PHE B 1 291 ? 44.979 9.381 16.311 1.00 47.38 291 PHE B O 1
ATOM 5256 N N . LEU B 1 292 ? 46.643 10.153 15.018 1.00 48.75 292 LEU B N 1
ATOM 5257 C CA . LEU B 1 292 ? 46.671 8.971 14.180 1.00 50.23 292 LEU B CA 1
ATOM 5258 C C . LEU B 1 292 ? 47.327 7.815 14.927 1.00 53.11 292 LEU B C 1
ATOM 5259 O O . LEU B 1 292 ? 46.880 6.676 14.828 1.00 54.83 292 LEU B O 1
ATOM 5264 N N . GLN B 1 293 ? 48.388 8.107 15.673 1.00 55.38 293 GLN B N 1
ATOM 5265 C CA . GLN B 1 293 ? 49.089 7.078 16.433 1.00 57.52 293 GLN B CA 1
ATOM 5266 C C . GLN B 1 293 ? 48.265 6.611 17.620 1.00 58.90 293 GLN B C 1
ATOM 5267 O O . GLN B 1 293 ? 48.613 5.631 18.276 1.00 59.88 293 GLN B O 1
ATOM 5273 N N . ALA B 1 294 ? 47.177 7.319 17.897 1.00 60.03 294 ALA B N 1
ATOM 5274 C CA . ALA B 1 294 ? 46.299 6.966 19.007 1.00 61.77 294 ALA B CA 1
ATOM 5275 C C . ALA B 1 294 ? 44.950 6.485 18.473 1.00 62.52 294 ALA B C 1
ATOM 5276 O O . ALA B 1 294 ? 43.917 6.659 19.119 1.00 61.54 294 ALA B O 1
ATOM 5278 N N . LYS B 1 295 ? 44.975 5.875 17.291 1.00 64.91 295 LYS B N 1
ATOM 5279 C CA . LYS B 1 295 ? 43.767 5.365 16.642 1.00 67.50 295 LYS B CA 1
ATOM 5280 C C . LYS B 1 295 ? 43.024 4.347 17.511 1.00 68.22 295 LYS B C 1
ATOM 5281 O O . LYS B 1 295 ? 41.796 4.240 17.440 1.00 68.46 295 LYS B O 1
ATOM 5287 N N . GLY B 1 296 ? 43.772 3.611 18.332 1.00 67.86 296 GLY B N 1
ATOM 5288 C CA . GLY B 1 296 ? 43.173 2.611 19.197 1.00 68.04 296 GLY B CA 1
ATOM 5289 C C . GLY B 1 296 ? 42.380 3.174 20.360 1.00 68.56 296 GLY B C 1
ATOM 5290 O O . GLY B 1 296 ? 41.394 2.572 20.792 1.00 68.40 296 GLY B O 1
ATOM 5291 N N . CYS B 1 297 ? 42.805 4.327 20.870 1.00 68.45 297 CYS B N 1
ATOM 5292 C CA . CYS B 1 297 ? 42.134 4.971 21.997 1.00 68.58 297 CYS B CA 1
ATOM 5293 C C . CYS B 1 297 ? 40.841 5.642 21.533 1.00 68.82 297 CYS B C 1
ATOM 5294 O O . CYS B 1 297 ? 40.327 6.546 22.190 1.00 68.44 297 CYS B O 1
ATOM 5297 N N . ILE B 1 298 ? 40.319 5.180 20.400 1.00 68.98 298 ILE B N 1
ATOM 5298 C CA . ILE B 1 298 ? 39.102 5.727 19.810 1.00 69.08 298 ILE B CA 1
ATOM 5299 C C . ILE B 1 298 ? 37.924 5.836 20.773 1.00 68.49 298 ILE B C 1
ATOM 5300 O O . ILE B 1 298 ? 37.113 6.755 20.667 1.00 68.97 298 ILE B O 1
ATOM 5305 N N . HIS B 1 299 ? 37.830 4.904 21.713 1.00 67.59 299 HIS B N 1
ATOM 5306 C CA . HIS B 1 299 ? 36.729 4.908 22.670 1.00 67.01 299 HIS B CA 1
ATOM 5307 C C . HIS B 1 299 ? 36.954 5.808 23.888 1.00 65.30 299 HIS B C 1
ATOM 5308 O O . HIS B 1 299 ? 36.036 6.039 24.677 1.00 65.01 299 HIS B O 1
ATOM 5315 N N . GLN B 1 300 ? 38.169 6.323 24.040 1.00 62.68 300 GLN B N 1
ATOM 5316 C CA . GLN B 1 300 ? 38.484 7.193 25.167 1.00 59.99 300 GLN B CA 1
ATOM 5317 C C . GLN B 1 300 ? 37.737 8.529 25.086 1.00 58.02 300 GLN B C 1
ATOM 5318 O O . GLN B 1 300 ? 37.546 9.078 24.001 1.00 57.99 300 GLN B O 1
ATOM 5324 N N . ASP B 1 301 ? 37.313 9.045 26.236 1.00 55.19 301 ASP B N 1
ATOM 5325 C CA . ASP B 1 301 ? 36.592 10.316 26.289 1.00 52.73 301 ASP B CA 1
ATOM 5326 C C . ASP B 1 301 ? 37.425 11.493 25.787 1.00 50.54 301 ASP B C 1
ATOM 5327 O O . ASP B 1 301 ? 36.908 12.382 25.109 1.00 49.05 301 ASP B O 1
ATOM 5332 N N . TRP B 1 302 ? 38.709 11.508 26.128 1.00 47.31 302 TRP B N 1
ATOM 5333 C CA . TRP B 1 302 ? 39.564 12.598 25.700 1.00 44.22 302 TRP B CA 1
ATOM 5334 C C . TRP B 1 302 ? 39.788 12.535 24.192 1.00 45.84 302 TRP B C 1
ATOM 5335 O O . TRP B 1 302 ? 39.915 13.568 23.533 1.00 46.29 302 TRP B O 1
ATOM 5346 N N . TYR B 1 303 ? 39.823 11.322 23.648 1.00 45.74 303 TYR B N 1
ATOM 5347 C CA . TYR B 1 303 ? 40.041 11.135 22.223 1.00 45.63 303 TYR B CA 1
ATOM 5348 C C . TYR B 1 303 ? 38.930 11.741 21.394 1.00 46.84 303 TYR B C 1
ATOM 5349 O O . TYR B 1 303 ? 39.183 12.558 20.517 1.00 48.31 303 TYR B O 1
ATOM 5358 N N . GLN B 1 304 ? 37.699 11.331 21.660 1.00 47.34 304 GLN B N 1
ATOM 5359 C CA . GLN B 1 304 ? 36.566 11.834 20.900 1.00 48.69 304 GLN B CA 1
ATOM 5360 C C . GLN B 1 304 ? 36.228 13.286 21.191 1.00 48.04 304 GLN B C 1
ATOM 5361 O O . GLN B 1 304 ? 35.651 13.968 20.348 1.00 48.08 304 GLN B O 1
ATOM 5367 N N . GLU B 1 305 ? 36.586 13.770 22.374 1.00 47.12 305 GLU B N 1
ATOM 5368 C CA . GLU B 1 305 ? 36.297 15.159 22.715 1.00 46.19 305 GLU B CA 1
ATOM 5369 C C . GLU B 1 305 ? 37.301 16.104 22.053 1.00 44.37 305 GLU B C 1
ATOM 5370 O O . GLU B 1 305 ? 36.918 17.116 21.475 1.00 44.15 305 GLU B O 1
ATOM 5376 N N . ASN B 1 306 ? 38.582 15.757 22.125 1.00 41.56 306 ASN B N 1
ATOM 5377 C CA . ASN B 1 306 ? 39.631 16.589 21.551 1.00 38.64 306 ASN B CA 1
ATOM 5378 C C . ASN B 1 306 ? 39.757 16.440 20.039 1.00 37.02 306 ASN B C 1
ATOM 5379 O O . ASN B 1 306 ? 39.970 17.425 19.337 1.00 34.48 306 ASN B O 1
ATOM 5384 N N . LEU B 1 307 ? 39.601 15.218 19.537 1.00 36.29 307 LEU B N 1
ATOM 5385 C CA . LEU B 1 307 ? 39.699 14.966 18.101 1.00 36.50 307 LEU B CA 1
ATOM 5386 C C . LEU B 1 307 ? 38.644 15.773 17.355 1.00 36.33 307 LEU B C 1
ATOM 5387 O O . LEU B 1 307 ? 38.925 16.394 16.328 1.00 34.97 307 LEU B O 1
ATOM 5392 N N . LYS B 1 308 ? 37.426 15.748 17.881 1.00 35.32 308 LYS B N 1
ATOM 5393 C CA . LYS B 1 308 ? 36.317 16.478 17.287 1.00 37.23 308 LYS B CA 1
ATOM 5394 C C . LYS B 1 308 ? 36.688 17.944 17.107 1.00 36.22 308 LYS B C 1
ATOM 5395 O O . LYS B 1 308 ? 36.462 18.530 16.049 1.00 34.50 308 LYS B O 1
ATOM 5401 N N . LEU B 1 309 ? 37.255 18.531 18.155 1.00 35.30 309 LEU B N 1
ATOM 5402 C CA . LEU B 1 309 ? 37.647 19.931 18.118 1.00 35.49 309 LEU B CA 1
ATOM 5403 C C . LEU B 1 309 ? 38.813 20.113 17.147 1.00 35.43 309 LEU B C 1
ATOM 5404 O O . LEU B 1 309 ? 38.825 21.049 16.344 1.00 35.77 309 LEU B O 1
ATOM 5409 N N . PHE B 1 310 ? 39.782 19.203 17.209 1.00 33.75 310 PHE B N 1
ATOM 5410 C CA . PHE B 1 310 ? 40.934 19.276 16.335 1.00 32.16 310 PHE B CA 1
ATOM 5411 C C . PHE B 1 310 ? 40.490 19.323 14.885 1.00 32.38 310 PHE B C 1
ATOM 5412 O O . PHE B 1 310 ? 40.951 20.162 14.112 1.00 33.71 310 PHE B O 1
ATOM 5420 N N . ILE B 1 311 ? 39.591 18.414 14.522 1.00 31.83 311 ILE B N 1
ATOM 5421 C CA . ILE B 1 311 ? 39.077 18.345 13.165 1.00 30.01 311 ILE B CA 1
ATOM 5422 C C . ILE B 1 311 ? 38.431 19.658 12.746 1.00 30.26 311 ILE B C 1
ATOM 5423 O O . ILE B 1 311 ? 38.648 20.127 11.628 1.00 29.50 311 ILE B O 1
ATOM 5428 N N . GLU B 1 312 ? 37.646 20.255 13.641 1.00 31.40 312 GLU B N 1
ATOM 5429 C CA . GLU B 1 312 ? 36.990 21.525 13.338 1.00 32.79 312 GLU B CA 1
ATOM 5430 C C . GLU B 1 312 ? 38.041 22.610 13.102 1.00 32.03 312 GLU B C 1
ATOM 5431 O O . GLU B 1 312 ? 37.894 23.452 12.207 1.00 31.44 312 GLU B O 1
ATOM 5437 N N . VAL B 1 313 ? 39.092 22.603 13.917 1.00 28.83 313 VAL B N 1
ATOM 5438 C CA . VAL B 1 313 ? 40.151 23.587 13.752 1.00 26.29 313 VAL B CA 1
ATOM 5439 C C . VAL B 1 313 ? 40.760 23.433 12.359 1.00 27.26 313 VAL B C 1
ATOM 5440 O O . VAL B 1 313 ? 40.930 24.424 11.648 1.00 25.89 313 VAL B O 1
ATOM 5444 N N . CYS B 1 314 ? 41.056 22.198 11.957 1.00 26.51 314 CYS B N 1
ATOM 5445 C CA . CYS B 1 314 ? 41.631 21.958 10.636 1.00 29.38 314 CYS B CA 1
ATOM 5446 C C . CYS B 1 314 ? 40.715 22.434 9.505 1.00 32.56 314 CYS B C 1
ATOM 5447 O O . CYS B 1 314 ? 41.135 23.189 8.629 1.00 32.72 314 CYS B O 1
ATOM 5450 N N . GLU B 1 315 ? 39.463 21.990 9.514 1.00 35.88 315 GLU B N 1
ATOM 5451 C CA . GLU B 1 315 ? 38.540 22.391 8.463 1.00 39.42 315 GLU B CA 1
ATOM 5452 C C . GLU B 1 315 ? 38.324 23.902 8.521 1.00 40.44 315 GLU B C 1
ATOM 5453 O O . GLU B 1 315 ? 37.995 24.536 7.517 1.00 39.50 315 GLU B O 1
ATOM 5459 N N . LEU B 1 316 ? 38.533 24.486 9.695 1.00 40.27 316 LEU B N 1
ATOM 5460 C CA . LEU B 1 316 ? 38.360 25.921 9.843 1.00 39.30 316 LEU B CA 1
ATOM 5461 C C . LEU B 1 316 ? 39.534 26.654 9.203 1.00 40.27 316 LEU B C 1
ATOM 5462 O O . LEU B 1 316 ? 39.366 27.719 8.605 1.00 38.72 316 LEU B O 1
ATOM 5467 N N . HIS B 1 317 ? 40.727 26.073 9.328 1.00 39.99 317 HIS B N 1
ATOM 5468 C CA . HIS B 1 317 ? 41.931 26.662 8.755 1.00 39.88 317 HIS B CA 1
ATOM 5469 C C . HIS B 1 317 ? 41.924 26.544 7.233 1.00 41.69 317 HIS B C 1
ATOM 5470 O O . HIS B 1 317 ? 42.407 27.433 6.527 1.00 42.41 317 HIS B O 1
ATOM 5477 N N . GLY B 1 318 ? 41.387 25.437 6.730 1.00 42.47 318 GLY B N 1
ATOM 5478 C CA . GLY B 1 318 ? 41.326 25.248 5.294 1.00 45.02 318 GLY B CA 1
ATOM 5479 C C . GLY B 1 318 ? 40.319 26.216 4.720 1.00 45.84 318 GLY B C 1
ATOM 5480 O O . GLY B 1 318 ? 40.515 26.770 3.645 1.00 46.72 318 GLY B O 1
ATOM 5481 N N . GLN B 1 319 ? 39.244 26.430 5.465 1.00 47.46 319 GLN B N 1
ATOM 5482 C CA . GLN B 1 319 ? 38.178 27.334 5.057 1.00 49.47 319 GLN B CA 1
ATOM 5483 C C . GLN B 1 319 ? 38.745 28.723 4.800 1.00 49.99 319 GLN B C 1
ATOM 5484 O O . GLN B 1 319 ? 38.438 29.344 3.788 1.00 50.05 319 GLN B O 1
ATOM 5490 N N . THR B 1 320 ? 39.579 29.204 5.713 1.00 50.84 320 THR B N 1
ATOM 5491 C CA . THR B 1 320 ? 40.174 30.520 5.563 1.00 52.37 320 THR B CA 1
ATOM 5492 C C . THR B 1 320 ? 41.229 30.520 4.455 1.00 52.68 320 THR B C 1
ATOM 5493 O O . THR B 1 320 ? 41.614 31.570 3.942 1.00 52.11 320 THR B O 1
ATOM 5497 N N . ALA B 1 321 ? 41.683 29.334 4.074 1.00 53.62 321 ALA B N 1
ATOM 5498 C CA . ALA B 1 321 ? 42.682 29.219 3.025 1.00 52.34 321 ALA B CA 1
ATOM 5499 C C . ALA B 1 321 ? 42.037 29.381 1.654 1.00 53.25 321 ALA B C 1
ATOM 5500 O O . ALA B 1 321 ? 42.604 30.019 0.769 1.00 52.13 321 ALA B O 1
ATOM 5502 N N . ILE B 1 322 ? 40.851 28.805 1.478 1.00 53.73 322 ILE B N 1
ATOM 5503 C CA . ILE B 1 322 ? 40.151 28.896 0.204 1.00 55.22 322 ILE B CA 1
ATOM 5504 C C . ILE B 1 322 ? 39.588 30.299 -0.015 1.00 56.84 322 ILE B C 1
ATOM 5505 O O . ILE B 1 322 ? 39.677 30.840 -1.113 1.00 55.55 322 ILE B O 1
ATOM 5510 N N . GLN B 1 323 ? 39.010 30.882 1.032 1.00 59.42 323 GLN B N 1
ATOM 5511 C CA . GLN B 1 323 ? 38.446 32.223 0.944 1.00 61.43 323 GLN B CA 1
ATOM 5512 C C . GLN B 1 323 ? 39.528 33.228 0.559 1.00 62.33 323 GLN B C 1
ATOM 5513 O O . GLN B 1 323 ? 39.376 33.987 -0.399 1.00 62.52 323 GLN B O 1
ATOM 5519 N N . HIS B 1 324 ? 40.623 33.226 1.312 1.00 62.58 324 HIS B N 1
ATOM 5520 C CA . HIS B 1 324 ? 41.729 34.137 1.056 1.00 62.62 324 HIS B CA 1
ATOM 5521 C C . HIS B 1 324 ? 42.240 34.000 -0.376 1.00 63.56 324 HIS B C 1
ATOM 5522 O O . HIS B 1 324 ? 42.564 34.992 -1.035 1.00 62.69 324 HIS B O 1
ATOM 5529 N N . HIS B 1 325 ? 42.309 32.761 -0.848 1.00 64.43 325 HIS B N 1
ATOM 5530 C CA . HIS B 1 325 ? 42.782 32.472 -2.192 1.00 65.54 325 HIS B CA 1
ATOM 5531 C C . HIS B 1 325 ? 41.861 33.032 -3.283 1.00 66.93 325 HIS B C 1
ATOM 5532 O O . HIS B 1 325 ? 42.313 33.738 -4.187 1.00 66.81 325 HIS B O 1
ATOM 5539 N N . ASN B 1 326 ? 40.571 32.720 -3.191 1.00 67.91 326 ASN B N 1
ATOM 5540 C CA . ASN B 1 326 ? 39.593 33.175 -4.174 1.00 68.96 326 ASN B CA 1
ATOM 5541 C C . ASN B 1 326 ? 39.248 34.657 -4.075 1.00 69.20 326 ASN B C 1
ATOM 5542 O O . ASN B 1 326 ? 38.424 35.154 -4.840 1.00 69.44 326 ASN B O 1
ATOM 5547 N N . GLU B 1 327 ? 39.879 35.363 -3.142 1.00 69.20 327 GLU B N 1
ATOM 5548 C CA . GLU B 1 327 ? 39.612 36.785 -2.971 1.00 69.53 327 GLU B CA 1
ATOM 5549 C C . GLU B 1 327 ? 40.799 37.667 -3.331 1.00 70.03 327 GLU B C 1
ATOM 5550 O O . GLU B 1 327 ? 40.664 38.596 -4.126 1.00 70.10 327 GLU B O 1
ATOM 5556 N N . LEU B 1 328 ? 41.959 37.381 -2.744 1.00 70.38 328 LEU B N 1
ATOM 5557 C CA . LEU B 1 328 ? 43.161 38.168 -3.011 1.00 70.44 328 LEU B CA 1
ATOM 5558 C C . LEU B 1 328 ? 44.063 37.568 -4.083 1.00 70.34 328 LEU B C 1
ATOM 5559 O O . LEU B 1 328 ? 45.106 38.133 -4.407 1.00 71.12 328 LEU B O 1
ATOM 5564 N N . VAL B 1 329 ? 43.664 36.433 -4.643 1.00 70.13 329 VAL B N 1
ATOM 5565 C CA . VAL B 1 329 ? 44.474 35.798 -5.670 1.00 69.97 329 VAL B CA 1
ATOM 5566 C C . VAL B 1 329 ? 43.714 35.638 -6.980 1.00 70.47 329 VAL B C 1
ATOM 5567 O O . VAL B 1 329 ? 44.095 36.213 -7.995 1.00 70.78 329 VAL B O 1
ATOM 5571 N N . THR B 1 330 ? 42.635 34.863 -6.952 1.00 71.06 330 THR B N 1
ATOM 5572 C CA . THR B 1 330 ? 41.839 34.620 -8.152 1.00 71.77 330 THR B CA 1
ATOM 5573 C C . THR B 1 330 ? 41.381 35.902 -8.846 1.00 72.62 330 THR B C 1
ATOM 5574 O O . THR B 1 330 ? 41.250 35.931 -10.072 1.00 73.15 330 THR B O 1
ATOM 5578 N N . LYS B 1 331 ? 41.139 36.955 -8.068 1.00 73.51 331 LYS B N 1
ATOM 5579 C CA . LYS B 1 331 ? 40.700 38.235 -8.625 1.00 74.12 331 LYS B CA 1
ATOM 5580 C C . LYS B 1 331 ? 41.861 39.080 -9.156 1.00 74.49 331 LYS B C 1
ATOM 5581 O O . LYS B 1 331 ? 41.841 39.535 -10.301 1.00 74.15 331 LYS B O 1
ATOM 5587 N N . TYR B 1 332 ? 42.872 39.285 -8.316 1.00 74.61 332 TYR B N 1
ATOM 5588 C CA . TYR B 1 332 ? 44.033 40.088 -8.687 1.00 74.90 332 TYR B CA 1
ATOM 5589 C C . TYR B 1 332 ? 45.240 39.208 -9.017 1.00 74.90 332 TYR B C 1
ATOM 5590 O O . TYR B 1 332 ? 45.879 39.367 -10.061 1.00 74.12 332 TYR B O 1
ATOM 5599 N N . VAL B 1 357 ? 51.990 30.922 -13.501 1.00 75.34 357 VAL B N 1
ATOM 5600 C CA . VAL B 1 357 ? 53.363 30.499 -13.254 1.00 75.38 357 VAL B CA 1
ATOM 5601 C C . VAL B 1 357 ? 53.501 29.906 -11.848 1.00 75.75 357 VAL B C 1
ATOM 5602 O O . VAL B 1 357 ? 53.489 28.686 -11.677 1.00 75.66 357 VAL B O 1
ATOM 5606 N N . LEU B 1 358 ? 53.630 30.781 -10.850 1.00 75.93 358 LEU B N 1
ATOM 5607 C CA . LEU B 1 358 ? 53.768 30.371 -9.452 1.00 74.89 358 LEU B CA 1
ATOM 5608 C C . LEU B 1 358 ? 52.388 30.104 -8.873 1.00 74.05 358 LEU B C 1
ATOM 5609 O O . LEU B 1 358 ? 52.241 29.787 -7.692 1.00 73.66 358 LEU B O 1
ATOM 5614 N N . LEU B 1 359 ? 51.375 30.251 -9.718 1.00 73.01 359 LEU B N 1
ATOM 5615 C CA . LEU B 1 359 ? 50.001 30.028 -9.310 1.00 71.40 359 LEU B CA 1
ATOM 5616 C C . LEU B 1 359 ? 49.825 28.580 -8.881 1.00 70.22 359 LEU B C 1
ATOM 5617 O O . LEU B 1 359 ? 48.972 28.269 -8.054 1.00 70.93 359 LEU B O 1
ATOM 5622 N N . ALA B 1 360 ? 50.638 27.695 -9.447 1.00 68.38 360 ALA B N 1
ATOM 5623 C CA . ALA B 1 360 ? 50.568 26.281 -9.112 1.00 66.71 360 ALA B CA 1
ATOM 5624 C C . ALA B 1 360 ? 50.923 26.102 -7.643 1.00 65.58 360 ALA B C 1
ATOM 5625 O O . ALA B 1 360 ? 50.161 25.513 -6.876 1.00 65.00 360 ALA B O 1
ATOM 5627 N N . SER B 1 361 ? 52.086 26.619 -7.260 1.00 64.60 361 SER B N 1
ATOM 5628 C CA . SER B 1 361 ? 52.554 26.529 -5.882 1.00 63.72 361 SER B CA 1
ATOM 5629 C C . SER B 1 361 ? 51.543 27.167 -4.937 1.00 62.42 361 SER B C 1
ATOM 5630 O O . SER B 1 361 ? 51.204 26.606 -3.892 1.00 61.92 361 SER B O 1
ATOM 5633 N N . LEU B 1 362 ? 51.061 28.343 -5.313 1.00 60.45 362 LEU B N 1
ATOM 5634 C CA . LEU B 1 362 ? 50.094 29.056 -4.497 1.00 58.69 362 LEU B CA 1
ATOM 5635 C C . LEU B 1 362 ? 48.887 28.156 -4.249 1.00 57.00 362 LEU B C 1
ATOM 5636 O O . LEU B 1 362 ? 48.346 28.109 -3.142 1.00 55.91 362 LEU B O 1
ATOM 5641 N N . GLU B 1 363 ? 48.485 27.431 -5.288 1.00 55.83 363 GLU B N 1
ATOM 5642 C CA . GLU B 1 363 ? 47.355 26.513 -5.211 1.00 54.90 363 GLU B CA 1
ATOM 5643 C C . GLU B 1 363 ? 47.710 25.254 -4.423 1.00 53.62 363 GLU B C 1
ATOM 5644 O O . GLU B 1 363 ? 46.869 24.711 -3.715 1.00 52.81 363 GLU B O 1
ATOM 5650 N N . ARG B 1 364 ? 48.947 24.785 -4.546 1.00 53.44 364 ARG B N 1
ATOM 5651 C CA . ARG B 1 364 ? 49.357 23.598 -3.812 1.00 53.43 364 ARG B CA 1
ATOM 5652 C C . ARG B 1 364 ? 49.234 23.872 -2.318 1.00 50.79 364 ARG B C 1
ATOM 5653 O O . ARG B 1 364 ? 48.659 23.079 -1.574 1.00 49.70 364 ARG B O 1
ATOM 5661 N N . LEU B 1 365 ? 49.773 25.005 -1.882 1.00 48.46 365 LEU B N 1
ATOM 5662 C CA . LEU B 1 365 ? 49.716 25.379 -0.470 1.00 46.65 365 LEU B CA 1
ATOM 5663 C C . LEU B 1 365 ? 48.274 25.416 0.020 1.00 45.54 365 LEU B C 1
ATOM 5664 O O . LEU B 1 365 ? 47.953 24.888 1.087 1.00 46.01 365 LEU B O 1
ATOM 5669 N N . ARG B 1 366 ? 47.409 26.045 -0.769 1.00 42.76 366 ARG B N 1
ATOM 5670 C CA . ARG B 1 366 ? 46.004 26.151 -0.423 1.00 40.77 366 ARG B CA 1
ATOM 5671 C C . ARG B 1 366 ? 45.372 24.764 -0.300 1.00 39.55 366 ARG B C 1
ATOM 5672 O O . ARG B 1 366 ? 44.572 24.534 0.601 1.00 36.52 366 ARG B O 1
ATOM 5680 N N . ASP B 1 367 ? 45.744 23.841 -1.187 1.00 39.43 367 ASP B N 1
ATOM 5681 C CA . ASP B 1 367 ? 45.216 22.482 -1.123 1.00 40.25 367 ASP B CA 1
ATOM 5682 C C . ASP B 1 367 ? 45.750 21.787 0.130 1.00 39.84 367 ASP B C 1
ATOM 5683 O O . ASP B 1 367 ? 45.069 20.939 0.711 1.00 41.03 367 ASP B O 1
ATOM 5688 N N . ARG B 1 368 ? 46.971 22.120 0.545 1.00 38.72 368 ARG B N 1
ATOM 5689 C CA . ARG B 1 368 ? 47.544 21.504 1.751 1.00 38.33 368 ARG B CA 1
ATOM 5690 C C . ARG B 1 368 ? 46.751 21.958 2.972 1.00 36.40 368 ARG B C 1
ATOM 5691 O O . ARG B 1 368 ? 46.278 21.138 3.757 1.00 35.04 368 ARG B O 1
ATOM 5699 N N . ARG B 1 369 ? 46.608 23.271 3.121 1.00 34.02 369 ARG B N 1
ATOM 5700 C CA . ARG B 1 369 ? 45.879 23.824 4.246 1.00 34.10 369 ARG B CA 1
ATOM 5701 C C . ARG B 1 369 ? 44.430 23.337 4.330 1.00 35.59 369 ARG B C 1
ATOM 5702 O O . ARG B 1 369 ? 43.909 23.109 5.418 1.00 33.24 369 ARG B O 1
ATOM 5710 N N . ALA B 1 370 ? 43.781 23.171 3.183 1.00 37.39 370 ALA B N 1
ATOM 5711 C CA . ALA B 1 370 ? 42.392 22.726 3.163 1.00 40.25 370 ALA B CA 1
ATOM 5712 C C . ALA B 1 370 ? 42.283 21.202 3.151 1.00 41.19 370 ALA B C 1
ATOM 5713 O O . ALA B 1 370 ? 41.188 20.650 3.254 1.00 40.43 370 ALA B O 1
ATOM 5715 N N . ALA B 1 371 ? 43.424 20.529 3.020 1.00 41.63 371 ALA B N 1
ATOM 5716 C CA . ALA B 1 371 ? 43.451 19.072 2.998 1.00 41.68 371 ALA B CA 1
ATOM 5717 C C . ALA B 1 371 ? 42.496 18.541 1.941 1.00 43.31 371 ALA B C 1
ATOM 5718 O O . ALA B 1 371 ? 41.733 17.611 2.198 1.00 43.64 371 ALA B O 1
ATOM 5720 N N . VAL B 1 372 ? 42.529 19.140 0.755 1.00 44.77 372 VAL B N 1
ATOM 5721 C CA . VAL B 1 372 ? 41.660 18.699 -0.326 1.00 47.54 372 VAL B CA 1
ATOM 5722 C C . VAL B 1 372 ? 42.266 17.477 -1.021 1.00 49.18 372 VAL B C 1
ATOM 5723 O O . VAL B 1 372 ? 43.488 17.311 -1.053 1.00 47.70 372 VAL B O 1
ATOM 5727 N N . LEU B 1 373 ? 41.399 16.620 -1.560 1.00 51.66 373 LEU B N 1
ATOM 5728 C CA . LEU B 1 373 ? 41.819 15.408 -2.259 1.00 53.20 373 LEU B CA 1
ATOM 5729 C C . LEU B 1 373 ? 42.749 15.749 -3.414 1.00 54.59 373 LEU B C 1
ATOM 5730 O O . LEU B 1 373 ? 42.365 16.457 -4.346 1.00 53.91 373 LEU B O 1
ATOM 5735 N N . ARG B 1 374 ? 43.972 15.235 -3.345 1.00 56.06 374 ARG B N 1
ATOM 5736 C CA . ARG B 1 374 ? 44.974 15.495 -4.365 1.00 58.61 374 ARG B CA 1
ATOM 5737 C C . ARG B 1 374 ? 45.747 14.229 -4.702 1.00 61.29 374 ARG B C 1
ATOM 5738 O O . ARG B 1 374 ? 46.188 13.498 -3.810 1.00 62.15 374 ARG B O 1
ATOM 5746 N N . ASP B 1 375 ? 45.908 13.979 -5.999 1.00 63.12 375 ASP B N 1
ATOM 5747 C CA . ASP B 1 375 ? 46.623 12.805 -6.494 1.00 65.02 375 ASP B CA 1
ATOM 5748 C C . ASP B 1 375 ? 48.031 13.196 -6.937 1.00 64.70 375 ASP B C 1
ATOM 5749 O O . ASP B 1 375 ? 48.914 12.350 -7.058 1.00 64.00 375 ASP B O 1
ATOM 5754 N N . ASP B 1 376 ? 48.225 14.490 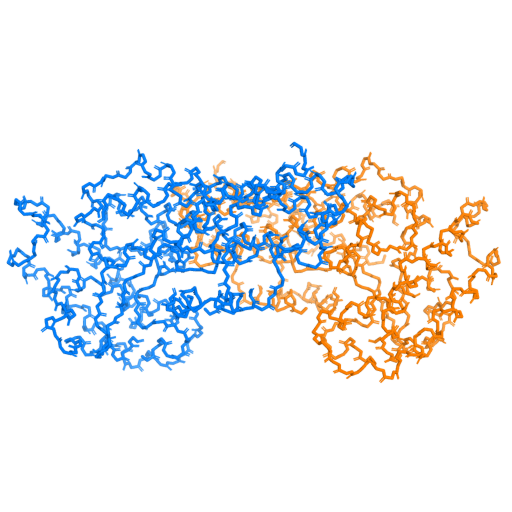-7.169 1.00 65.22 376 ASP B N 1
ATOM 5755 C CA . ASP B 1 376 ? 49.511 15.026 -7.602 1.00 65.51 376 ASP B CA 1
ATOM 5756 C C . ASP B 1 376 ? 50.483 15.048 -6.434 1.00 64.34 376 ASP B C 1
ATOM 5757 O O . ASP B 1 376 ? 51.499 14.352 -6.428 1.00 62.81 376 ASP B O 1
ATOM 5762 N N . ILE B 1 377 ? 50.141 15.865 -5.445 1.00 63.35 377 ILE B N 1
ATOM 5763 C CA . ILE B 1 377 ? 50.947 16.042 -4.252 1.00 62.35 377 ILE B CA 1
ATOM 5764 C C . ILE B 1 377 ? 50.377 15.271 -3.064 1.00 60.21 377 ILE B C 1
ATOM 5765 O O . ILE B 1 377 ? 49.309 14.667 -3.153 1.00 60.56 377 ILE B O 1
ATOM 5770 N N . ARG B 1 378 ? 51.099 15.297 -1.950 1.00 57.44 378 ARG B N 1
ATOM 5771 C CA . ARG B 1 378 ? 50.656 14.615 -0.744 1.00 53.49 378 ARG B CA 1
ATOM 5772 C C . ARG B 1 378 ? 49.780 15.563 0.085 1.00 51.51 378 ARG B C 1
ATOM 5773 O O . ARG B 1 378 ? 50.161 16.703 0.352 1.00 50.84 378 ARG B O 1
ATOM 5781 N N . THR B 1 379 ? 48.604 15.090 0.481 1.00 49.43 379 THR B N 1
ATOM 5782 C CA . THR B 1 379 ? 47.676 15.894 1.274 1.00 47.59 379 THR B CA 1
ATOM 5783 C C . THR B 1 379 ? 47.153 15.090 2.466 1.00 44.66 379 THR B C 1
ATOM 5784 O O . THR B 1 379 ? 47.192 13.859 2.466 1.00 43.39 379 THR B O 1
ATOM 5788 N N . ARG B 1 380 ? 46.667 15.784 3.485 1.00 41.64 380 ARG B N 1
ATOM 5789 C CA . ARG B 1 380 ? 46.129 15.103 4.653 1.00 40.97 380 ARG B CA 1
ATOM 5790 C C . ARG B 1 380 ? 44.645 14.777 4.463 1.00 40.38 380 ARG B C 1
ATOM 5791 O O . ARG B 1 380 ? 43.939 14.534 5.437 1.00 38.87 380 ARG B O 1
ATOM 5799 N N . TYR B 1 381 ? 44.172 14.772 3.220 1.00 41.21 381 TYR B N 1
ATOM 5800 C CA . TYR B 1 381 ? 42.760 14.479 2.957 1.00 43.06 381 TYR B CA 1
ATOM 5801 C C . TYR B 1 381 ? 42.268 13.138 3.496 1.00 42.24 381 TYR B C 1
ATOM 5802 O O . TYR B 1 381 ? 41.269 13.086 4.218 1.00 41.40 381 TYR B O 1
ATOM 5811 N N . TYR B 1 382 ? 42.946 12.055 3.136 1.00 41.99 382 TYR B N 1
ATOM 5812 C CA . TYR B 1 382 ? 42.534 10.740 3.610 1.00 42.97 382 TYR B CA 1
ATOM 5813 C C . TYR B 1 382 ? 42.779 10.530 5.092 1.00 42.20 382 TYR B C 1
ATOM 5814 O O . TYR B 1 382 ? 42.009 9.843 5.759 1.00 43.53 382 TYR B O 1
ATOM 5823 N N . ASP B 1 383 ? 43.843 11.119 5.621 1.00 42.13 383 ASP B N 1
ATOM 5824 C CA . ASP B 1 383 ? 44.127 10.954 7.035 1.00 41.36 383 ASP B CA 1
ATOM 5825 C C . ASP B 1 383 ? 43.027 11.614 7.835 1.00 40.43 383 ASP B C 1
ATOM 5826 O O . ASP B 1 383 ? 42.561 11.077 8.835 1.00 40.05 383 ASP B O 1
ATOM 5831 N N . LEU B 1 384 ? 42.620 12.791 7.384 1.00 38.80 384 LEU B N 1
ATOM 5832 C CA . LEU B 1 384 ? 41.583 13.539 8.062 1.00 40.30 384 LEU B CA 1
ATOM 5833 C C . LEU B 1 384 ? 40.256 12.797 7.910 1.00 40.81 384 LEU B C 1
ATOM 5834 O O . LEU B 1 384 ? 39.421 12.799 8.815 1.00 38.22 384 LEU B O 1
ATOM 5839 N N . LYS B 1 385 ? 40.066 12.154 6.760 1.00 42.97 385 LYS B N 1
ATOM 5840 C CA . LYS B 1 385 ? 38.840 11.400 6.503 1.00 44.10 385 LYS B CA 1
ATOM 5841 C C . LYS B 1 385 ? 38.822 10.186 7.431 1.00 43.73 385 LYS B C 1
ATOM 5842 O O . LYS B 1 385 ? 37.792 9.844 8.006 1.00 42.59 385 LYS B O 1
ATOM 5848 N N . LYS B 1 386 ? 39.978 9.553 7.582 1.00 43.71 386 LYS B N 1
ATOM 5849 C CA . LYS B 1 386 ? 40.112 8.394 8.451 1.00 44.99 386 LYS B CA 1
ATOM 5850 C C . LYS B 1 386 ? 39.756 8.752 9.899 1.00 45.24 386 LYS B C 1
ATOM 5851 O O . LYS B 1 386 ? 39.123 7.965 10.605 1.00 46.08 386 LYS B O 1
ATOM 5857 N N . LEU B 1 387 ? 40.156 9.946 10.333 1.00 44.02 387 LEU B N 1
ATOM 5858 C CA . LEU B 1 387 ? 39.892 10.401 11.697 1.00 43.56 387 LEU B CA 1
ATOM 5859 C C . LEU B 1 387 ? 38.413 10.732 11.929 1.00 43.48 387 LEU B C 1
ATOM 5860 O O . LEU B 1 387 ? 37.856 10.424 12.988 1.00 41.68 387 LEU B O 1
ATOM 5865 N N . LYS B 1 388 ? 37.779 11.365 10.946 1.00 44.16 388 LYS B N 1
ATOM 5866 C CA . LYS B 1 388 ? 36.367 11.700 11.069 1.00 46.33 388 LYS B CA 1
ATOM 5867 C C . LYS B 1 388 ? 35.556 10.401 11.189 1.00 48.59 388 LYS B C 1
ATOM 5868 O O . LYS B 1 388 ? 34.721 10.267 12.084 1.00 47.99 388 LYS B O 1
ATOM 5874 N N . ASP B 1 389 ? 35.817 9.444 10.296 1.00 51.00 389 ASP B N 1
ATOM 5875 C CA . ASP B 1 389 ? 35.107 8.164 10.318 1.00 54.56 389 ASP B CA 1
ATOM 5876 C C . ASP B 1 389 ? 35.377 7.430 11.635 1.00 56.12 389 ASP B C 1
ATOM 5877 O O . ASP B 1 389 ? 34.535 6.661 12.103 1.00 56.80 389 ASP B O 1
ATOM 5882 N N . SER B 1 390 ? 36.543 7.671 12.234 1.00 58.33 390 SER B N 1
ATOM 5883 C CA . SER B 1 390 ? 36.884 7.040 13.509 1.00 60.57 390 SER B CA 1
ATOM 5884 C C . SER B 1 390 ? 35.867 7.452 14.567 1.00 61.37 390 SER B C 1
ATOM 5885 O O . SER B 1 390 ? 35.546 6.680 15.467 1.00 61.85 390 SER B O 1
ATOM 5888 N N . LEU B 1 391 ? 35.362 8.676 14.454 1.00 62.83 391 LEU B N 1
ATOM 5889 C CA . LEU B 1 391 ? 34.364 9.170 15.392 1.00 64.43 391 LEU B CA 1
ATOM 5890 C C . LEU B 1 391 ? 32.983 8.666 14.978 1.00 65.67 391 LEU B C 1
ATOM 5891 O O . LEU B 1 391 ? 31.979 8.968 15.626 1.00 65.76 391 LEU B O 1
ATOM 5896 N N . ARG B 1 392 ? 32.952 7.889 13.896 1.00 67.83 392 ARG B N 1
ATOM 5897 C CA . ARG B 1 392 ? 31.717 7.327 13.356 1.00 69.01 392 ARG B CA 1
ATOM 5898 C C . ARG B 1 392 ? 30.799 8.441 12.854 1.00 69.20 392 ARG B C 1
ATOM 5899 O O . ARG B 1 392 ? 31.164 9.624 13.030 1.00 70.84 392 ARG B O 1
#

Nearest PDB structures (foldseek):
  2nwb-assembly1_B  TM=9.984E-01  e=3.583E-47  Shewanella oneidensis MR-1
  2nwb-assembly1_A-2  TM=9.944E-01  e=1.951E-46  Shewanella oneidensis MR-1
  2v7i-assembly1_A  TM=7.269E-01  e=5.699E-09  Pseudomonas fluorescens
  2x66-assembly1_A  TM=7.210E-01  e=1.359E-08  Pseudomonas fluorescens
  2x68-assembly1_A  TM=7.516E-01  e=5.229E-08  Pseudomonas fluorescens

Secondary structure (DSSP, 8-state):
-HHHHHHHHHHTHHHHHHHHHHHHHHHSSSSS--SSS-HHHHHHHHHHHHHHHHTTTTTSSS---HHHHHHHHHHHHH--HHHHTTSS-TTT-SS-S-HHHHHH--HHHHHTS-SS--HHHHTTT--EETTEE--S---HHHHHHHHHHHHHHHHHHHHHHHHHTTTTT-TTSHHHHHHHHHHHHHHHHHHHHHHHHHTTS-HHHHHHHTGGGG--EEETTEEEPPP-TT-SHHHHHHHHHTTSS-TTSHHHH--TTTTT--HHHHHHHH-------HHHHTGGGGGSHHHHHHHHHHHHHHHHHHHHHHHHHHHHTS----HHHHHHHHHHHTT---SSS--THHHHHHHHHHT-/-HHHHHHHHHHTHHHHHHHHHHHHHHHSSSSS--SSS-HHHHHHHHHHHHHHHHTTTTTSSS---HHHHHHHHHHHHH--HHHHTTSS-TTT-SS-S-HHHHHH--HHHHHTS-SS--HHHHTTT--EETTEE--S---HHHHHHHHHHHHHHHHHHHHHHHHHTTTTT-TTSHHHHHHHHHHHHHHHHHHHHHHHHHTTS-HHHHHHHTGGGG--EEETTEEEPPP-TT-SHHHHHHHHHTTSS-TTSHHHH--TTTTT--HHHHHHHH-------HHHHTGGGGGSHHHHHHHHHHHHHHHHHHHHHHHHHHHHTS---THHHHHHHHHHHHT---SSS--SHHHHHHHHHHT-

Foldseek 3Di:
DLLVVLVVCQQPVQAVLLAVQLVQLCPDPVSQDLPPTCPPSLCVLLVVNLVSLLVCVPVLPVDPDLLSLVQSLQSLQLSLSCVLSPVADQVVDQWTPSVSSLVSCVSLVVNPAPSHHFLCCLAVSFDADVNGTGDRYPDVQLVLVRDLLNQLLVLLVQLLVLLVVCQVVALLHPVNLVSLVSNLVSLVSNVVSVVVSLVPHDLVCCLNSNVSSQAWGHRTRDIQHGYDSPLFQRLLSCCLQLVLDDCPDPLVVVLVSRLNSDVSSVVNVVSVGDHVVRLVVVLVCLVPPSNLSSLVSSLSSQCSQLVSLVSCCVRVPVSNVCVVSSVVVSCSSNQHDDDVDDHCVVVSVVSVVSND/DLLVVLVVCQQPVQAVLLAVQLVQLCPDPVSQDLPPTCPPSLCVLLVVNLVSLLVCVPVLPVDPDLLSLVQSLQSLQLSLSCVLSPVADQVVDQWTPSVSSLVSCVSLVVNPARSHHFLCCLAVSFDADVNHTGDRYPDVQLVLVRDLLNLLLVLLVQLLVLLVVCQVVALLHPVNLVSLVSNLVSLVSNVVSVVVSLVPHDLVCCLNSNVSSQAWGHRTRDIQHGYDSPLFQRLLSCLLQLVLDDCPDPLVVVLVSRLNSDVSSVVNVVSVGDHVVRLLVVLVCLVPPSNLSSLVSSLSSQCSQLVSLVSCCVRVPVSNVCVVSSVVVSCSSNQPDDPPDDGCVVVSVVSVVSND

B-factor: mean 42.1, std 14.8, range [12.86, 81.17]

Organism: Shewanella oneidensis (strain ATCC 700550 / JCM 31522 / CIP 106686 / LMG 19005 / NCIMB 14063 / MR-1) (NCBI:txid211586)

InterPro domains:
  IPR015029 Monodechloroaminopyrrolnitrin synthase PrnB [PF08933] (6-391)
  IPR037217 Tryptophan/Indoleamine 2,3-dioxygenase-like [SSF140959] (7-391)

Sequence (712 aa):
YNTEAFDEWIRSRFVELNSQLEQLYYQQTDRANVQEVGTELKHTLESEGRELVKALLDEGNTDEGFDSAFDLLGNVGLYAACRRHEITEPTRETTSPLLEASALAHIGASIGVTPRFATAHLTTHNRAHNGIYKRFTDLPDEKLFVDYNTKGILAYKRASDALLKIQPLGISHPISHDLLRVTKQALQDVIESNQQLFNRLDTDRFFYCVRPYYKPYRVGSVVYRGANAGDFAGINVIDLTLGLCFANEASYSQLVDKFLYPEDQQILRECRRPNLDDFLQAKGCIHQDWYQENLKLFIEVCELHGQTAIQHHNELVTKYVLLASLERLRDRRAAVLRDDIRTRYYDLKKLKDSLRYNTEAFDEWIRSRFVELNSQLEQLYYQQTDRANVQEVGTELKHTLESEGRELVKALLDEGNTDEGFDSAFDLLGNVGLYAACRRHEITEPTRETTSPLLEASALAHIGASIGVTPRFATAHLTTHNRAHNGIYKRFTDLPDEKLFVDYNTKGILAYKRASDALLKIQPLGISHPISHDLLRVTKQALQDVIESNQQLFNRLDTDRFFYCVRPYYKPYRVGSVVYRGANAGDFAGINVIDLTLGLCFANEASYSQLVDKFLYPEDQQILRECRRPNLDDFLQAKGCIHQDWYQENLKLFIEVCELHGQTAIQHHNELVTKYVLLASLERLRDRRAAVLRDDIRTRYYDLKKLKDSLR

Radius of gyration: 28.73 Å; Cα contacts (8 Å, |Δi|>4): 971; chains: 2; bounding box: 44×65×84 Å